Protein 3D3W (pdb70)

B-factor: mean 28.01, std 13.08, range [4.21, 92.57]

CATH classification: 3.40.50.720

Structure (mmCIF, N/CA/C/O backbone):
data_3D3W
#
_entry.id   3D3W
#
_cell.length_a   73.678
_cell.length_b   87.476
_cell.length_c   72.168
_cell.angle_alpha   90.00
_cell.angle_beta   90.00
_cell.angle_gamma   90.00
#
_symmetry.space_group_name_H-M   'P 21 21 2'
#
loop_
_entity.id
_entity.type
_entity.pdbx_description
1 polymer 'L-xylulose reductase'
2 polymer 'L-xylulose reductase'
3 non-polymer 'NADP NICOTINAMIDE-ADENINE-DINUCLEOTIDE PHOSPHATE'
4 non-polymer 'PHOSPHATE ION'
5 water water
#
loop_
_atom_site.group_PDB
_atom_site.id
_atom_site.type_symbol
_atom_site.label_atom_id
_atom_site.label_alt_id
_atom_site.label_comp_id
_atom_site.label_asym_id
_atom_site.label_entity_id
_atom_site.label_seq_id
_atom_site.pdbx_PDB_ins_code
_atom_site.Cartn_x
_atom_site.Cartn_y
_atom_site.Cartn_z
_atom_site.occupancy
_atom_site.B_iso_or_equiv
_atom_site.auth_seq_id
_atom_site.auth_comp_id
_atom_site.auth_asym_id
_atom_site.auth_atom_id
_atom_site.pdbx_PDB_model_num
ATOM 1 N N . MET A 1 1 ? -31.430 -1.710 -0.884 1.00 42.57 1 MET A N 1
ATOM 2 C CA . MET A 1 1 ? -30.630 -2.919 -0.531 1.00 43.04 1 MET A CA 1
ATOM 3 C C . MET A 1 1 ? -30.859 -3.277 0.944 1.00 43.01 1 MET A C 1
ATOM 4 O O . MET A 1 1 ? -30.388 -2.561 1.834 1.00 42.82 1 MET A O 1
ATOM 9 N N . GLU A 1 2 ? -31.590 -4.368 1.201 1.00 42.83 2 GLU A N 1
ATOM 10 C CA . GLU A 1 2 ? -31.805 -4.813 2.589 1.00 42.46 2 GLU A CA 1
ATOM 11 C C . GLU A 1 2 ? -30.527 -5.400 3.185 1.00 41.13 2 GLU A C 1
ATOM 12 O O . GLU A 1 2 ? -29.955 -6.338 2.644 1.00 41.00 2 GLU A O 1
ATOM 18 N N . LEU A 1 3 ? -30.092 -4.820 4.298 1.00 39.85 3 LEU A N 1
ATOM 19 C CA . LEU A 1 3 ? -28.864 -5.209 4.962 1.00 38.82 3 LEU A CA 1
ATOM 20 C C . LEU A 1 3 ? -29.036 -6.379 5.931 1.00 39.37 3 LEU A C 1
ATOM 21 O O . LEU A 1 3 ? -28.040 -6.951 6.391 1.00 38.97 3 LEU A O 1
ATOM 26 N N . PHE A 1 4 ? -30.294 -6.738 6.211 1.00 39.69 4 PHE A N 1
ATOM 27 C CA . PHE A 1 4 ? -30.666 -7.806 7.164 1.00 40.34 4 PHE A CA 1
ATOM 28 C C . PHE A 1 4 ? -30.061 -7.608 8.553 1.00 39.55 4 PHE A C 1
ATOM 29 O O . PHE A 1 4 ? -29.500 -8.528 9.159 1.00 39.67 4 PHE A O 1
ATOM 37 N N . LEU A 1 5 ? -30.192 -6.378 9.031 1.00 39.22 5 LEU A N 1
ATOM 38 C CA . LEU A 1 5 ? -29.765 -6.008 10.385 1.00 38.45 5 LEU A CA 1
ATOM 39 C C . LEU A 1 5 ? -30.927 -6.008 11.399 1.00 38.14 5 LEU A C 1
ATOM 40 O O . LEU A 1 5 ? -30.714 -6.064 12.611 1.00 37.68 5 LEU A O 1
ATOM 45 N N . ALA A 1 6 ? -32.158 -5.956 10.891 1.00 37.75 6 ALA A N 1
ATOM 46 C CA . ALA A 1 6 ? -33.323 -5.965 11.749 1.00 37.04 6 ALA A CA 1
ATOM 47 C C . ALA A 1 6 ? -33.298 -7.188 12.706 1.00 36.89 6 ALA A C 1
ATOM 48 O O . ALA A 1 6 ? -32.897 -8.305 12.304 1.00 36.25 6 ALA A O 1
ATOM 50 N N . GLY A 1 7 ? -33.641 -6.935 13.980 1.00 36.60 7 GLY A N 1
ATOM 51 C CA . GLY A 1 7 ? -33.688 -7.962 15.036 1.00 36.15 7 GLY A CA 1
ATOM 52 C C . GLY A 1 7 ? -32.365 -8.500 15.597 1.00 35.49 7 GLY A C 1
ATOM 53 O O . GLY A 1 7 ? -32.349 -9.194 16.620 1.00 36.07 7 GLY A O 1
ATOM 54 N N . ARG A 1 8 ? -31.256 -8.200 14.942 1.00 34.21 8 ARG A N 1
ATOM 55 C CA . ARG A 1 8 ? -29.949 -8.692 15.431 1.00 33.21 8 ARG A CA 1
ATOM 56 C C . ARG A 1 8 ? -29.414 -7.852 16.609 1.00 30.81 8 ARG A C 1
ATOM 57 O O . ARG A 1 8 ? -29.725 -6.671 16.700 1.00 31.21 8 ARG A O 1
ATOM 65 N N . ARG A 1 9 ? -28.632 -8.469 17.502 1.00 28.10 9 ARG A N 1
ATOM 66 C CA . ARG A 1 9 ? -28.181 -7.760 18.707 1.00 26.37 9 ARG A CA 1
ATOM 67 C C . ARG A 1 9 ? -26.802 -7.193 18.458 1.00 25.11 9 ARG A C 1
ATOM 68 O O . ARG A 1 9 ? -25.877 -7.944 18.183 1.00 22.62 9 ARG A O 1
ATOM 76 N N . VAL A 1 10 ? -26.705 -5.864 18.575 1.00 23.40 10 VAL A N 1
ATOM 77 C CA . VAL A 1 10 ? -25.497 -5.103 18.243 1.00 23.35 10 VAL A CA 1
ATOM 78 C C . VAL A 1 10 ? -24.913 -4.325 19.445 1.00 22.24 10 VAL A C 1
ATOM 79 O O . VAL A 1 10 ? -25.574 -3.513 20.068 1.00 23.68 10 VAL A O 1
ATOM 83 N N . LEU A 1 11 ? -23.656 -4.549 19.748 1.00 21.28 11 LEU A N 1
ATOM 84 C CA . LEU A 1 11 ? -23.025 -3.728 20.780 1.00 20.39 11 LEU A CA 1
ATOM 85 C C . LEU A 1 11 ? -22.175 -2.582 20.145 1.00 19.36 11 LEU A C 1
ATOM 86 O O . LEU A 1 11 ? -21.352 -2.796 19.274 1.00 18.50 11 LEU A O 1
ATOM 91 N N . VAL A 1 12 ? -22.368 -1.375 20.640 1.00 17.55 12 VAL A N 1
ATOM 92 C CA . VAL A 1 12 ? -21.658 -0.241 20.143 1.00 17.63 12 VAL A CA 1
ATOM 93 C C . VAL A 1 12 ? -20.908 0.394 21.300 1.00 17.78 12 VAL A C 1
ATOM 94 O O . VAL A 1 12 ? -21.516 0.736 22.315 1.00 18.04 12 VAL A O 1
ATOM 98 N N . THR A 1 13 ? -19.587 0.525 21.165 1.00 18.10 13 THR A N 1
ATOM 99 C CA . THR A 1 13 ? -18.788 1.228 22.218 1.00 18.46 13 THR A CA 1
ATOM 100 C C . THR A 1 13 ? -18.594 2.671 21.809 1.00 17.99 13 THR A C 1
ATOM 101 O O . THR A 1 13 ? -18.652 2.949 20.619 1.00 18.21 13 THR A O 1
ATOM 105 N N . GLY A 1 14 ? -18.291 3.551 22.773 1.00 17.85 14 GLY A N 1
ATOM 106 C CA . GLY A 1 14 ? -18.293 5.008 22.571 1.00 17.93 14 GLY A CA 1
ATOM 107 C C . GLY A 1 14 ? -19.603 5.506 21.988 1.00 18.58 14 GLY A C 1
ATOM 108 O O . GLY A 1 14 ? -19.623 6.326 21.056 1.00 19.78 14 GLY A O 1
ATOM 109 N N . ALA A 1 15 ? -20.705 4.973 22.510 1.00 18.88 15 ALA A N 1
ATOM 110 C CA . ALA A 1 15 ? -22.052 5.281 21.999 1.00 19.76 15 ALA A CA 1
ATOM 111 C C . ALA A 1 15 ? -22.572 6.699 22.423 1.00 20.86 15 ALA A C 1
ATOM 112 O O . ALA A 1 15 ? -23.618 7.117 21.933 1.00 19.82 15 ALA A O 1
ATOM 114 N N . GLY A 1 16 ? -21.879 7.367 23.357 1.00 19.39 16 GLY A N 1
ATOM 115 C CA . GLY A 1 16 ? -22.369 8.610 23.979 1.00 22.11 16 GLY A CA 1
ATOM 116 C C . GLY A 1 16 ? -22.423 9.800 23.031 1.00 23.12 16 GLY A C 1
ATOM 117 O O . G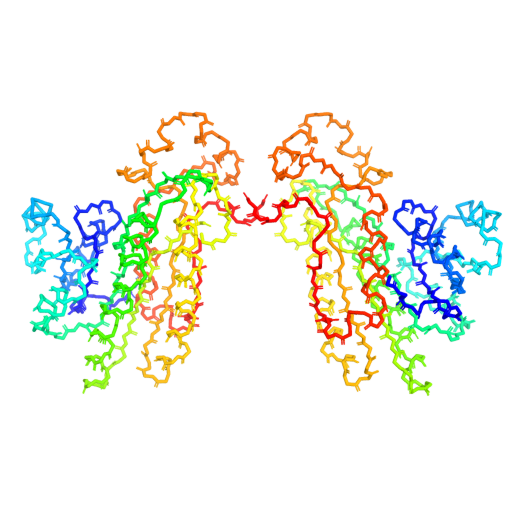LY A 1 16 ? -23.293 10.693 23.133 1.00 23.48 16 GLY A O 1
ATOM 118 N N . LYS A 1 17 ? -21.479 9.828 22.093 1.00 22.49 17 LYS A N 1
ATOM 119 C CA . LYS A 1 17 ? -21.260 11.029 21.266 1.00 22.64 17 LYS A CA 1
ATOM 120 C C . LYS A 1 17 ? -20.918 10.622 19.849 1.00 21.82 17 LYS A C 1
ATOM 121 O O . LYS A 1 17 ? -20.606 9.452 19.617 1.00 20.82 17 LYS A O 1
ATOM 127 N N . GLY A 1 18 ? -20.964 11.607 18.934 1.00 21.32 18 GLY A N 1
ATOM 128 C CA . GLY A 1 18 ? -20.388 11.518 17.564 1.00 20.71 18 GLY A CA 1
ATOM 129 C C . GLY A 1 18 ? -20.774 10.270 16.802 1.00 21.23 18 GLY A C 1
ATOM 130 O O . GLY A 1 18 ? -21.943 9.919 16.744 1.00 21.40 18 GLY A O 1
ATOM 131 N N . ILE A 1 19 ? -19.784 9.588 16.213 1.00 20.21 19 ILE A N 1
ATOM 132 C CA . ILE A 1 19 ? -20.020 8.412 15.373 1.00 20.88 19 ILE A CA 1
ATOM 133 C C . ILE A 1 19 ? -20.717 7.262 16.091 1.00 20.75 19 ILE A C 1
ATOM 134 O O . ILE A 1 19 ? -21.598 6.634 15.501 1.00 21.42 19 ILE A O 1
ATOM 139 N N . GLY A 1 20 ? -20.308 6.946 17.334 1.00 20.82 20 GLY A N 1
ATOM 140 C CA . GLY A 1 20 ? -20.930 5.864 18.077 1.00 19.86 20 GLY A CA 1
ATOM 141 C C . GLY A 1 20 ? -22.399 6.161 18.303 1.00 20.47 20 GLY A C 1
ATOM 142 O O . GLY A 1 20 ? -23.238 5.272 18.187 1.00 19.30 20 GLY A O 1
ATOM 143 N N . ARG A 1 21 ? -22.713 7.418 18.633 1.00 20.19 21 ARG A N 1
ATOM 144 C CA . ARG A 1 21 ? -24.101 7.821 18.857 1.00 22.19 21 ARG A CA 1
ATOM 145 C C . ARG A 1 21 ? -24.953 7.692 17.613 1.00 21.51 21 ARG A C 1
ATOM 146 O O . ARG A 1 21 ? -26.073 7.171 17.698 1.00 21.46 21 ARG A O 1
ATOM 154 N N . GLY A 1 22 ? -24.425 8.169 16.485 1.00 21.21 22 GLY A N 1
ATOM 155 C CA . GLY A 1 22 ? -25.091 8.068 15.187 1.00 21.23 22 GLY A CA 1
ATOM 156 C C . GLY A 1 22 ? -25.332 6.630 14.813 1.00 21.81 22 GLY A C 1
ATOM 157 O O . GLY A 1 22 ? -26.379 6.286 14.281 1.00 21.08 22 GLY A O 1
ATOM 158 N N . THR A 1 23 ? -24.355 5.772 15.111 1.00 21.06 23 THR A N 1
ATOM 159 C CA . THR A 1 23 ? -24.476 4.350 14.801 1.00 21.20 23 THR A CA 1
ATOM 160 C C . THR A 1 23 ? -25.642 3.718 15.596 1.00 21.74 23 THR A C 1
ATOM 161 O O . THR A 1 23 ? -26.446 2.898 15.054 1.00 20.50 23 THR A O 1
ATOM 165 N N . VAL A 1 24 ? -25.746 4.083 16.886 1.00 21.56 24 VAL A N 1
ATOM 166 C CA . VAL A 1 24 ? -26.835 3.554 17.737 1.00 21.51 24 VAL A CA 1
ATOM 167 C C . VAL A 1 24 ? -28.170 4.062 17.148 1.00 21.79 24 VAL A C 1
ATOM 168 O O . VAL A 1 24 ? -29.115 3.291 16.988 1.00 20.97 24 VAL A O 1
ATOM 172 N N . GLN A 1 25 ? -28.215 5.343 16.814 1.00 22.03 25 GLN A N 1
ATOM 173 C CA . GLN A 1 25 ? -29.439 5.922 16.230 1.00 23.45 25 GLN A CA 1
ATOM 174 C C . GLN A 1 25 ? -29.890 5.171 14.938 1.00 24.53 25 GLN A C 1
ATOM 175 O O . GLN A 1 25 ? -31.043 4.719 14.856 1.00 24.85 25 GLN A O 1
ATOM 181 N N . ALA A 1 26 ? -28.962 4.948 14.001 1.00 24.99 26 ALA A N 1
ATOM 182 C CA . ALA A 1 26 ? -29.253 4.220 12.747 1.00 25.35 26 ALA A CA 1
ATOM 183 C C . ALA A 1 26 ? -29.696 2.785 12.971 1.00 26.29 26 ALA A C 1
ATOM 184 O O . ALA A 1 26 ? -30.585 2.270 12.264 1.00 25.55 26 ALA A O 1
ATOM 186 N N . LEU A 1 27 ? -29.072 2.113 13.934 1.00 26.06 27 LEU A N 1
ATOM 187 C CA . LEU A 1 27 ? -29.359 0.708 14.194 1.00 27.33 27 LEU A CA 1
ATOM 188 C C . LEU A 1 27 ? -30.722 0.540 14.841 1.00 28.63 27 LEU A C 1
ATOM 189 O O . LEU A 1 27 ? -31.468 -0.385 14.490 1.00 28.11 27 LEU A O 1
ATOM 194 N N . HIS A 1 28 ? -31.020 1.437 15.784 1.00 28.96 28 HIS A N 1
ATOM 195 C CA . HIS A 1 28 ? -32.317 1.506 16.466 1.00 30.52 28 HIS A CA 1
ATOM 196 C C . HIS A 1 28 ? -33.438 1.805 15.480 1.00 31.12 28 HIS A C 1
ATOM 197 O O . HIS A 1 28 ? -34.509 1.226 15.586 1.00 30.56 28 HIS A O 1
ATOM 204 N N . ALA A 1 29 ? -33.170 2.701 14.534 1.00 31.37 29 ALA A N 1
ATOM 205 C CA . ALA A 1 29 ? -34.114 3.021 13.469 1.00 33.14 29 ALA A CA 1
ATOM 206 C C . ALA A 1 29 ? -34.416 1.821 12.555 1.00 34.49 29 ALA A C 1
ATOM 207 O O . ALA A 1 29 ? -35.566 1.632 12.162 1.00 35.33 29 ALA A O 1
ATOM 209 N N . THR A 1 30 ? -33.412 1.000 12.235 1.00 35.08 30 THR A N 1
ATOM 210 C CA . THR A 1 30 ? -33.622 -0.155 11.344 1.00 36.91 30 THR A CA 1
ATOM 211 C C . THR A 1 30 ? -34.159 -1.415 12.065 1.00 36.69 30 THR A C 1
ATOM 212 O O . THR A 1 30 ? -34.297 -2.476 11.444 1.00 37.50 30 THR A O 1
ATOM 216 N N . GLY A 1 31 ? -34.437 -1.297 13.363 1.00 36.24 31 GLY A N 1
ATOM 217 C CA . GLY A 1 31 ? -34.992 -2.390 14.161 1.00 34.92 31 GLY A CA 1
ATOM 218 C C . GLY A 1 31 ? -33.990 -3.334 14.810 1.00 34.56 31 GLY A C 1
ATOM 219 O O . GLY A 1 31 ? -34.367 -4.416 15.252 1.00 34.88 31 GLY A O 1
ATOM 220 N N . ALA A 1 32 ? -32.711 -2.966 14.853 1.00 33.30 32 ALA A N 1
ATOM 221 C CA . ALA A 1 32 ? -31.719 -3.754 15.627 1.00 32.70 32 ALA A CA 1
ATOM 222 C C . ALA A 1 32 ? -31.893 -3.540 17.131 1.00 31.11 32 ALA A C 1
ATOM 223 O O . ALA A 1 32 ? -32.344 -2.495 17.561 1.00 31.59 32 ALA A O 1
ATOM 225 N N . ARG A 1 33 ? -31.551 -4.549 17.921 1.00 30.35 33 ARG A N 1
ATOM 226 C CA . ARG A 1 33 ? -31.451 -4.421 19.378 1.00 30.29 33 ARG A CA 1
ATOM 227 C C . ARG A 1 33 ? -30.026 -3.959 19.714 1.00 29.25 33 ARG A C 1
ATOM 228 O O . ARG A 1 33 ? -29.064 -4.528 19.242 1.00 30.15 33 ARG A O 1
ATOM 236 N N . VAL A 1 34 ? -29.891 -2.898 20.489 1.00 27.20 34 VAL A N 1
ATOM 237 C CA . VAL A 1 34 ? -28.569 -2.279 20.676 1.00 26.11 34 VAL A CA 1
ATOM 238 C C . VAL A 1 34 ? -28.093 -2.291 22.155 1.00 25.61 34 VAL A C 1
ATOM 239 O O . VAL A 1 34 ? -28.839 -1.920 23.071 1.00 24.87 34 VAL A O 1
ATOM 243 N N . VAL A 1 35 ? -26.839 -2.710 22.371 1.00 24.12 35 VAL A N 1
ATOM 244 C CA . VAL A 1 35 ? -26.176 -2.485 23.640 1.00 22.27 35 VAL A CA 1
ATOM 245 C C . VAL A 1 35 ? -25.233 -1.270 23.419 1.00 21.65 35 VAL A C 1
ATOM 246 O O . VAL A 1 35 ? -24.311 -1.315 22.579 1.00 20.51 35 VAL A O 1
ATOM 250 N N . ALA A 1 36 ? -25.519 -0.194 24.138 1.00 20.04 36 ALA A N 1
ATOM 251 C CA . ALA A 1 36 ? -24.824 1.118 23.982 1.00 19.74 36 ALA A CA 1
ATOM 252 C C . ALA A 1 36 ? -23.890 1.269 25.166 1.00 19.24 36 ALA A C 1
ATOM 253 O O . ALA A 1 36 ? -24.319 1.399 26.327 1.00 20.10 36 ALA A O 1
ATOM 255 N N . VAL A 1 37 ? -22.594 1.238 24.878 1.00 18.79 37 VAL A N 1
ATOM 256 C CA . VAL A 1 37 ? -21.563 1.285 25.893 1.00 18.36 37 VAL A CA 1
ATOM 257 C C . VAL A 1 37 ? -20.797 2.602 25.764 1.00 19.17 37 VAL A C 1
ATOM 258 O O . VAL A 1 37 ? -20.384 2.955 24.640 1.00 18.71 37 VAL A O 1
ATOM 262 N N . SER A 1 38 ? -20.650 3.341 26.868 1.00 19.82 38 SER A N 1
ATOM 263 C CA . SER A 1 38 ? -19.941 4.646 26.855 1.00 19.66 38 SER A CA 1
ATOM 264 C C . SER A 1 38 ? -19.516 5.089 28.297 1.00 20.26 38 SER A C 1
ATOM 265 O O . SER A 1 38 ? -20.028 4.572 29.282 1.00 20.01 38 SER A O 1
ATOM 268 N N . ARG A 1 39 ? -18.627 6.075 28.379 1.00 19.42 39 ARG A N 1
ATOM 269 C CA . ARG A 1 39 ? -17.982 6.482 29.633 1.00 20.85 39 ARG A CA 1
ATOM 270 C C . ARG A 1 39 ? -18.868 7.377 30.536 1.00 20.97 39 ARG A C 1
ATOM 271 O O . ARG A 1 39 ? -18.732 7.358 31.765 1.00 20.93 39 ARG A O 1
ATOM 279 N N . THR A 1 40 ? -19.720 8.193 29.921 1.00 21.63 40 THR A N 1
ATOM 280 C CA . THR A 1 40 ? -20.436 9.253 30.653 1.00 22.15 40 THR A CA 1
ATOM 281 C C . THR A 1 40 ? -21.926 8.972 30.740 1.00 21.56 40 THR A C 1
ATOM 282 O O . THR A 1 40 ? -22.590 8.845 29.715 1.00 21.27 40 THR A O 1
ATOM 286 N N . GLN A 1 41 ? -22.446 8.853 31.971 1.00 23.12 41 GLN A N 1
ATOM 287 C CA . GLN A 1 41 ? -23.857 8.497 32.185 1.00 23.71 41 GLN A CA 1
ATOM 288 C C . GLN A 1 41 ? -24.878 9.405 31.480 1.00 23.82 41 GLN A C 1
ATOM 289 O O . GLN A 1 41 ? -25.876 8.919 30.928 1.00 23.37 41 GLN A O 1
ATOM 295 N N . ALA A 1 42 ? -24.625 10.706 31.503 1.00 24.14 42 ALA A N 1
ATOM 296 C CA . ALA A 1 42 ? -25.586 11.672 30.953 1.00 25.54 42 ALA A CA 1
ATOM 297 C C . ALA A 1 42 ? -25.827 11.451 29.456 1.00 25.81 42 ALA A C 1
ATOM 298 O O . ALA A 1 42 ? -26.949 11.637 28.967 1.00 25.36 42 ALA A O 1
ATOM 300 N N . ASP A 1 43 ? -24.767 11.024 28.742 1.00 26.19 43 ASP A N 1
ATOM 301 C CA . ASP A 1 43 ? -24.833 10.752 27.296 1.00 25.98 43 ASP A CA 1
ATOM 302 C C . ASP A 1 43 ? -25.722 9.539 27.020 1.00 25.41 43 ASP A C 1
ATOM 303 O O . ASP A 1 43 ? -26.508 9.537 26.049 1.00 24.06 43 ASP A O 1
ATOM 308 N N . LEU A 1 44 ? -25.567 8.504 27.847 1.00 24.53 44 LEU A N 1
ATOM 309 C CA . LEU A 1 44 ? -26.429 7.330 27.751 1.00 24.47 44 LEU A CA 1
ATOM 310 C C . LEU A 1 44 ? -27.902 7.589 28.167 1.00 26.07 44 LEU A C 1
ATOM 311 O O . LEU A 1 44 ? -28.833 7.082 27.519 1.00 26.24 44 LEU A O 1
ATOM 316 N N . ASP A 1 45 ? -28.106 8.377 29.222 1.00 26.70 45 ASP A N 1
ATOM 317 C CA . ASP A 1 45 ? -29.473 8.779 29.630 1.00 27.39 45 ASP A CA 1
ATOM 318 C C . ASP A 1 45 ? -30.272 9.406 28.493 1.00 27.53 45 ASP A C 1
ATOM 319 O O . ASP A 1 45 ? -31.411 8.984 28.219 1.00 28.10 45 ASP A O 1
ATOM 324 N N . SER A 1 46 ? -29.674 10.387 27.820 1.00 27.46 46 SER A N 1
ATOM 325 C CA . SER A 1 46 ? -30.336 11.090 26.723 1.00 27.84 46 SER A CA 1
ATOM 326 C C . SER A 1 46 ? -30.541 10.189 25.497 1.00 28.11 46 SER A C 1
ATOM 327 O O . SER A 1 46 ? -31.597 10.229 24.822 1.00 27.75 46 SER A O 1
ATOM 330 N N . LEU A 1 47 ? -29.565 9.342 25.236 1.00 20.00 47 LEU A N 1
ATOM 331 C CA . LEU A 1 47 ? -29.663 8.384 24.153 1.00 20.00 47 LEU A CA 1
ATOM 332 C C . LEU A 1 47 ? -30.832 7.413 24.329 1.00 20.00 47 LEU A C 1
ATOM 333 O O . LEU A 1 47 ? -31.583 7.170 23.399 1.00 28.71 47 LEU A O 1
ATOM 338 N N . VAL A 1 48 ? -30.999 6.897 25.526 1.00 30.35 48 VAL A N 1
ATOM 339 C CA . VAL A 1 48 ? -32.086 5.948 25.807 1.00 31.40 48 VAL A CA 1
ATOM 340 C C . VAL A 1 48 ? -33.474 6.616 25.655 1.00 31.82 48 VAL A C 1
ATOM 341 O O . VAL A 1 48 ? -34.407 5.966 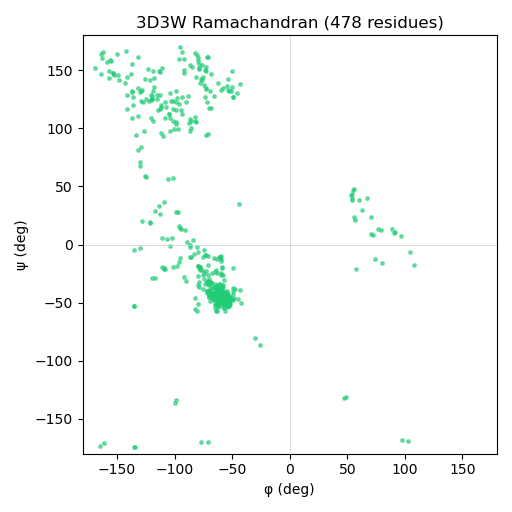25.226 1.00 31.29 48 VAL A O 1
ATOM 345 N N . ARG A 1 49 ? -33.576 7.904 26.002 1.00 32.60 49 ARG A N 1
ATOM 346 C CA . ARG A 1 49 ? -34.787 8.701 25.738 1.00 33.77 49 ARG A CA 1
ATOM 347 C C . ARG A 1 49 ? -35.070 8.821 24.233 1.00 33.72 49 ARG A C 1
ATOM 348 O O . ARG A 1 49 ? -36.193 8.604 23.782 1.00 34.20 49 ARG A O 1
ATOM 356 N N . GLU A 1 50 ? -34.039 9.155 23.462 1.00 33.60 50 GLU A N 1
ATOM 357 C CA . GLU A 1 50 ? -34.108 9.197 21.990 1.00 33.24 50 GLU A CA 1
ATOM 358 C C . GLU A 1 50 ? -34.377 7.844 21.350 1.00 32.35 50 GLU A C 1
ATOM 359 O O . GLU A 1 50 ? -35.063 7.766 20.348 1.00 32.11 50 GLU A O 1
ATOM 365 N N . CYS A 1 51 ? -33.824 6.786 21.929 1.00 30.99 51 CYS A N 1
ATOM 366 C CA . CYS A 1 51 ? -33.868 5.459 21.325 1.00 30.63 51 CYS A CA 1
ATOM 367 C C . CYS A 1 51 ? -34.355 4.420 22.328 1.00 30.68 51 CYS A C 1
ATOM 368 O O . CYS A 1 51 ? -33.560 3.583 22.812 1.00 29.99 51 CYS A O 1
ATOM 371 N N . PRO A 1 52 ? -35.649 4.480 22.671 1.00 30.53 52 PRO A N 1
ATOM 372 C CA . PRO A 1 52 ? -36.163 3.614 23.750 1.00 30.04 52 PRO A CA 1
ATOM 373 C C . PRO A 1 52 ? -35.926 2.136 23.434 1.00 29.03 52 PRO A C 1
ATOM 374 O O . PRO A 1 52 ? -36.165 1.691 22.296 1.00 29.13 52 PRO A O 1
ATOM 378 N N . GLY A 1 53 ? -35.444 1.400 24.421 1.00 28.14 53 GLY A N 1
ATOM 379 C CA . GLY A 1 53 ? -35.198 -0.025 24.267 1.00 27.90 53 GLY A CA 1
ATOM 380 C C . GLY A 1 53 ? -33.744 -0.441 24.189 1.00 28.10 53 GLY A C 1
ATOM 381 O O . GLY A 1 53 ? -33.423 -1.627 24.382 1.00 28.27 53 GLY A O 1
ATOM 382 N N . ILE A 1 54 ? -32.866 0.511 23.900 1.00 26.62 54 ILE A N 1
ATOM 383 C CA . ILE A 1 54 ? -31.399 0.226 23.884 1.00 26.90 54 ILE A CA 1
ATOM 384 C C . ILE A 1 54 ? -30.919 -0.064 25.334 1.00 27.22 54 ILE A C 1
ATOM 385 O O . ILE A 1 54 ? -31.492 0.454 26.318 1.00 26.86 54 ILE A O 1
ATOM 390 N N . GLU A 1 55 ? -29.934 -0.947 25.473 1.00 26.16 55 GLU A N 1
ATOM 391 C CA . GLU A 1 55 ? -29.422 -1.288 26.796 1.00 26.99 55 GLU A CA 1
ATOM 392 C C . GLU A 1 55 ? -28.138 -0.490 27.077 1.00 25.90 55 GLU A C 1
ATOM 393 O O . GLU A 1 55 ? -27.070 -0.825 26.530 1.00 23.53 55 GLU A O 1
ATOM 399 N N . PRO A 1 56 ? -28.242 0.536 27.941 1.00 24.79 56 PRO A N 1
ATOM 400 C CA . PRO A 1 56 ? -27.086 1.356 28.273 1.00 23.93 56 PRO A CA 1
ATOM 401 C C . PRO A 1 56 ? -26.118 0.617 29.207 1.00 23.08 56 PRO A C 1
ATOM 402 O O . PRO A 1 56 ? -26.538 -0.065 30.136 1.00 22.64 56 PRO A O 1
ATOM 406 N N . VAL A 1 57 ? -24.816 0.732 28.939 1.00 22.16 57 VAL A N 1
ATOM 407 C CA . VAL A 1 57 ? -23.804 0.230 29.874 1.00 21.75 57 VAL A CA 1
ATOM 408 C C . VAL A 1 57 ? -22.757 1.345 30.066 1.00 21.07 57 VAL A C 1
ATOM 409 O O . VAL A 1 57 ? -22.081 1.743 29.120 1.00 19.57 57 VAL A O 1
ATOM 416 N N . CYS A 1 58 ? -22.733 1.921 31.256 1.00 21.26 58 CYS A N 1
ATOM 417 C CA . CYS A 1 58 ? -21.790 3.009 31.564 1.00 20.92 58 CYS A CA 1
ATOM 418 C C . CYS A 1 58 ? -20.525 2.437 32.199 1.00 19.94 58 CYS A C 1
ATOM 419 O O . CYS A 1 58 ? -20.558 1.904 33.311 1.00 19.76 58 CYS A O 1
ATOM 422 N N . VAL A 1 59 ? -19.418 2.535 31.472 1.00 18.47 59 VAL A N 1
ATOM 423 C CA . VAL A 1 59 ? -18.166 1.965 31.927 1.00 18.65 59 VAL A CA 1
ATOM 424 C C . VAL A 1 59 ? -16.991 2.662 31.245 1.00 18.65 59 VAL A C 1
ATOM 425 O O . VAL A 1 59 ? -17.077 3.027 30.061 1.00 19.07 59 VAL A O 1
ATOM 429 N N . ASP A 1 60 ? -15.918 2.835 32.000 1.00 16.90 60 ASP A N 1
ATOM 430 C CA . ASP A 1 60 ? -14.656 3.227 31.410 1.00 18.27 60 ASP A CA 1
ATOM 431 C C . ASP A 1 60 ? -13.882 2.032 30.805 1.00 17.40 60 ASP A C 1
ATOM 432 O O . ASP A 1 60 ? -13.266 1.242 31.535 1.00 16.64 60 ASP A O 1
ATOM 437 N N . LEU A 1 61 ? -13.889 1.966 29.465 1.00 17.07 61 LEU A N 1
ATOM 438 C CA . LEU A 1 61 ? -13.312 0.850 28.715 1.00 16.85 61 LEU A CA 1
ATOM 439 C C . LEU A 1 61 ? -11.782 0.796 28.756 1.00 17.36 61 LEU A C 1
ATOM 440 O O . LEU A 1 61 ? -11.181 -0.176 28.299 1.00 18.14 61 LEU A O 1
ATOM 445 N N . GLY A 1 62 ? -11.159 1.842 29.269 1.00 16.03 62 GLY A N 1
ATOM 446 C CA . GLY A 1 62 ? -9.705 1.769 29.559 1.00 17.89 62 GLY A CA 1
ATOM 447 C C . GLY A 1 62 ? -9.380 0.907 30.781 1.00 17.74 62 GLY A C 1
ATOM 448 O O . GLY A 1 62 ? -8.187 0.655 31.055 1.00 19.42 62 GLY A O 1
ATOM 449 N N . ASP A 1 63 ? -10.408 0.490 31.532 1.00 17.55 63 ASP A N 1
ATOM 450 C CA . ASP A 1 63 ? -10.279 -0.299 32.772 1.00 16.78 63 ASP A CA 1
ATOM 451 C C . ASP A 1 63 ? -10.655 -1.752 32.453 1.00 17.47 63 ASP A C 1
ATOM 452 O O . ASP A 1 63 ? -11.849 -2.081 32.349 1.00 14.97 63 ASP A O 1
ATOM 457 N N . TRP A 1 64 ? -9.623 -2.585 32.222 1.00 16.85 64 TRP A N 1
ATOM 458 C CA . TRP A 1 64 ? -9.794 -4.029 31.855 1.00 18.33 64 TRP A CA 1
ATOM 459 C C . TRP A 1 64 ? -10.716 -4.747 32.857 1.00 17.71 64 TRP A C 1
ATOM 460 O O . TRP A 1 64 ? -11.711 -5.395 32.489 1.00 17.51 64 TRP A O 1
ATOM 471 N N . GLU A 1 65 ? -10.391 -4.578 34.140 1.00 18.38 65 GLU A N 1
ATOM 472 C CA . GLU A 1 65 ? -11.125 -5.267 35.194 1.00 19.32 65 GLU A CA 1
ATOM 473 C C . GLU A 1 65 ? -12.563 -4.798 35.229 1.00 18.69 65 GLU A C 1
ATOM 474 O O . GLU A 1 65 ? -13.456 -5.628 35.363 1.00 19.38 65 GLU A O 1
ATOM 480 N N . ALA A 1 66 ? -12.780 -3.484 35.105 1.00 17.33 66 ALA A N 1
ATOM 481 C CA . ALA A 1 66 ? -14.153 -2.940 35.167 1.00 18.04 66 ALA A CA 1
ATOM 482 C C . ALA A 1 66 ? -14.970 -3.299 33.923 1.00 18.10 66 ALA A C 1
ATOM 483 O O . ALA A 1 66 ? -16.180 -3.525 34.026 1.00 18.54 66 ALA A O 1
ATOM 485 N N . THR A 1 67 ? -14.293 -3.370 32.770 1.00 17.86 67 THR A N 1
ATOM 486 C CA . THR A 1 67 ? -14.895 -3.803 31.512 1.00 18.71 67 THR A CA 1
ATOM 487 C C . THR A 1 67 ? -15.436 -5.238 31.575 1.00 19.09 67 THR A C 1
ATOM 488 O O . THR A 1 67 ? -16.559 -5.482 31.143 1.00 18.62 67 THR A O 1
ATOM 492 N N . GLU A 1 68 ? -14.577 -6.167 32.011 1.00 20.95 68 GLU A N 1
ATOM 493 C CA . GLU A 1 68 ? -14.931 -7.560 32.213 1.00 23.02 68 GLU A CA 1
ATOM 494 C C . GLU A 1 68 ? -16.210 -7.722 33.088 1.00 22.38 68 GLU A C 1
ATOM 495 O O . GLU A 1 68 ? -17.148 -8.460 32.740 1.00 22.26 68 GLU A O 1
ATOM 501 N N . ARG A 1 69 ? -16.243 -6.986 34.195 1.00 22.44 69 ARG A N 1
ATOM 502 C CA . ARG A 1 69 ? -17.364 -6.985 35.139 1.00 23.24 69 ARG A CA 1
ATOM 503 C C . ARG A 1 69 ? -18.649 -6.401 34.535 1.00 23.25 69 ARG A C 1
ATOM 504 O O . ARG A 1 69 ? -19.721 -7.011 34.652 1.00 22.92 69 ARG A O 1
ATOM 512 N N . ALA A 1 70 ? -18.526 -5.267 33.845 1.00 23.16 70 ALA A N 1
ATOM 513 C CA . ALA A 1 70 ? -19.646 -4.617 33.184 1.00 24.74 70 ALA A CA 1
ATOM 514 C C . ALA A 1 70 ? -20.176 -5.366 31.944 1.00 25.89 70 ALA A C 1
ATOM 515 O O . ALA A 1 70 ? -21.370 -5.304 31.676 1.00 26.51 70 ALA A O 1
ATOM 517 N N . LEU A 1 71 ? -19.315 -6.059 31.192 1.00 27.45 71 LEU A N 1
ATOM 518 C CA . LEU A 1 71 ? -19.748 -6.697 29.922 1.00 29.86 71 LEU A CA 1
ATOM 519 C C . LEU A 1 71 ? -19.846 -8.200 30.080 1.00 32.68 71 LEU A C 1
ATOM 520 O O . LEU A 1 71 ? -20.126 -8.939 29.121 1.00 32.37 71 LEU A O 1
ATOM 525 N N . GLY A 1 72 ? -19.620 -8.595 31.336 1.00 35.65 72 GLY A N 1
ATOM 526 C CA . GLY A 1 72 ? -20.038 -9.868 31.942 1.00 38.22 72 GLY A CA 1
ATOM 527 C C . GLY A 1 72 ? -21.238 -10.593 31.390 1.00 39.73 72 GLY A C 1
ATOM 528 O O . GLY A 1 72 ? -21.078 -11.495 30.566 1.00 41.14 72 GLY A O 1
ATOM 529 N N . SER A 1 73 ? -22.431 -10.242 31.862 1.00 40.71 73 SER A N 1
ATOM 530 C CA . SER A 1 73 ? -23.658 -10.882 31.375 1.00 41.62 73 SER A CA 1
ATOM 531 C C . SER A 1 73 ? -24.384 -9.989 30.375 1.00 41.21 73 SER A C 1
ATOM 532 O O . SER A 1 73 ? -25.554 -9.614 30.562 1.00 40.65 73 SER A O 1
ATOM 535 N N . VAL A 1 74 ? -23.661 -9.623 29.317 1.00 40.72 74 VAL A N 1
ATOM 536 C CA . VAL A 1 74 ? -24.214 -8.755 28.301 1.00 40.03 74 VAL A CA 1
ATOM 537 C C . VAL A 1 74 ? -25.276 -9.521 27.506 1.00 39.37 74 VAL A C 1
ATOM 538 O O . VAL A 1 74 ? -26.294 -8.951 27.119 1.00 39.76 74 VAL A O 1
ATOM 542 N N . GLY A 1 75 ? -25.050 -10.816 27.319 1.00 38.63 75 GLY A N 1
ATOM 543 C CA . GLY A 1 75 ? -25.993 -11.666 26.588 1.00 37.41 75 GLY A CA 1
ATOM 544 C C . GLY A 1 75 ? -25.536 -11.961 25.174 1.00 36.14 75 GLY A C 1
ATOM 545 O O . GLY A 1 75 ? -24.375 -11.687 24.812 1.00 36.41 75 GLY A O 1
ATOM 546 N N . PRO A 1 76 ? -26.440 -12.538 24.355 1.00 35.04 76 PRO A N 1
ATOM 547 C CA . PRO A 1 76 ? -25.991 -12.827 23.007 1.00 33.25 76 PRO A CA 1
ATOM 548 C C . PRO A 1 76 ? -25.794 -11.510 22.277 1.00 31.50 76 PRO A C 1
ATOM 549 O O . PRO A 1 76 ? -26.639 -10.607 22.396 1.00 31.19 76 PRO A O 1
ATOM 553 N N . VAL A 1 77 ? -24.646 -11.389 21.616 1.00 28.10 77 VAL A N 1
ATOM 554 C CA . VAL A 1 77 ? -24.351 -10.246 20.770 1.00 25.69 77 VAL A CA 1
ATOM 555 C C . VAL A 1 77 ? -23.892 -10.799 19.430 1.00 24.85 77 VAL A C 1
ATOM 556 O O . VAL A 1 77 ? -22.982 -11.628 19.338 1.00 25.55 77 VAL A O 1
ATOM 560 N N . ASP A 1 78 ? -24.577 -10.384 18.391 1.00 23.96 78 ASP A N 1
ATOM 561 C CA . ASP A 1 78 ? -24.316 -10.875 17.050 1.00 24.61 78 ASP A CA 1
ATOM 562 C C . ASP A 1 78 ? -23.274 -10.028 16.281 1.00 23.62 78 ASP A C 1
ATOM 563 O O . ASP A 1 78 ? -22.527 -10.558 15.429 1.00 22.96 78 ASP A O 1
ATOM 568 N N . LEU A 1 79 ? -23.245 -8.728 16.590 1.00 21.65 79 LEU A N 1
ATOM 569 C CA . LEU A 1 79 ? -22.538 -7.721 15.766 1.00 20.62 79 LEU A CA 1
ATOM 570 C C . LEU A 1 79 ? -21.876 -6.709 16.719 1.00 19.69 79 LEU A C 1
ATOM 571 O O . LEU A 1 79 ? -22.459 -6.397 17.764 1.00 18.72 79 LEU A O 1
ATOM 576 N N . LEU A 1 80 ? -20.681 -6.209 16.367 1.00 18.52 80 LEU A N 1
ATOM 577 C CA . LEU A 1 80 ? -19.896 -5.370 17.280 1.00 17.16 80 LEU A CA 1
ATOM 578 C C . LEU A 1 80 ? -19.284 -4.176 16.530 1.00 16.97 80 LEU A C 1
ATOM 579 O O . LEU A 1 80 ? -18.713 -4.342 15.455 1.00 16.81 80 LEU A O 1
ATOM 584 N N . VAL A 1 81 ? -19.456 -2.990 17.093 1.00 15.39 81 VAL A N 1
ATOM 585 C CA . VAL A 1 81 ? -18.818 -1.797 16.576 1.00 16.71 81 VAL A CA 1
ATOM 586 C C . VAL A 1 81 ? -17.940 -1.229 17.685 1.00 16.24 81 VAL A C 1
ATOM 587 O O . VAL A 1 81 ? -18.452 -0.744 18.697 1.00 16.84 81 VAL A O 1
ATOM 591 N N . ASN A 1 82 ? -16.621 -1.347 17.511 1.00 16.40 82 ASN A N 1
ATOM 592 C CA . ASN A 1 82 ? -15.605 -0.777 18.408 1.00 15.99 82 ASN A CA 1
ATOM 593 C C . ASN A 1 82 ? -15.327 0.677 17.981 1.00 15.97 82 ASN A C 1
ATOM 594 O O . ASN A 1 82 ? -14.640 0.914 17.015 1.00 16.64 82 ASN A O 1
ATOM 599 N N . ASN A 1 83 ? -15.913 1.631 18.677 1.00 16.51 83 ASN A N 1
ATOM 600 C CA . ASN A 1 83 ? -15.798 3.042 18.273 1.00 17.30 83 ASN A CA 1
ATOM 601 C C . ASN A 1 83 ? -15.140 3.960 19.306 1.00 17.33 83 ASN A C 1
ATOM 602 O O . ASN A 1 83 ? -14.494 4.961 18.934 1.00 17.19 83 ASN A O 1
ATOM 607 N N . ALA A 1 84 ? -15.289 3.600 20.581 1.00 16.78 84 ALA A N 1
ATOM 608 C CA . ALA A 1 84 ? -14.565 4.329 21.659 1.00 18.46 84 ALA A CA 1
ATOM 609 C C . ALA A 1 84 ? -13.053 4.528 21.427 1.00 17.81 84 ALA A C 1
ATOM 610 O O . ALA A 1 84 ? -12.265 3.575 21.210 1.00 17.87 84 ALA A O 1
ATOM 612 N N . ALA A 1 85 ? -12.659 5.783 21.534 1.00 18.32 85 ALA A N 1
ATOM 613 C CA . ALA A 1 85 ? -11.271 6.152 21.416 1.00 18.26 85 ALA A CA 1
ATOM 614 C C . ALA A 1 85 ? -11.013 7.508 22.084 1.00 19.75 85 ALA A C 1
ATOM 615 O O . ALA A 1 85 ? -11.930 8.366 22.176 1.00 20.59 85 ALA A O 1
ATOM 617 N N . VAL A 1 86 ? -9.746 7.735 22.454 1.00 20.01 86 VAL A N 1
ATOM 618 C CA . VAL A 1 86 ? -9.320 9.082 22.907 1.00 20.02 86 VAL A CA 1
ATOM 619 C C . VAL A 1 86 ? -8.248 9.618 21.948 1.00 20.09 86 VAL A C 1
ATOM 620 O O . VAL A 1 86 ? -7.450 8.829 21.401 1.00 19.68 86 VAL A O 1
ATOM 624 N N . ALA A 1 87 ? -8.282 10.934 21.677 1.00 20.87 87 ALA A N 1
ATOM 625 C CA . ALA A 1 87 ? -7.219 11.630 20.917 1.00 21.63 87 ALA A CA 1
ATOM 626 C C . ALA A 1 87 ? -6.431 12.547 21.845 1.00 22.00 87 ALA A C 1
ATOM 627 O O . ALA A 1 87 ? -6.837 13.700 22.103 1.00 21.14 87 ALA A O 1
ATOM 629 N N . LEU A 1 88 ? -5.325 12.024 22.386 1.00 20.60 88 LEU A N 1
ATOM 630 C CA . LEU A 1 88 ? -4.504 12.791 23.315 1.00 21.26 88 LEU A CA 1
ATOM 631 C C . LEU A 1 88 ? -3.325 13.309 22.516 1.00 20.69 88 LEU A C 1
ATOM 632 O O . LEU A 1 88 ? -2.401 12.572 22.190 1.00 19.19 88 LEU A O 1
ATOM 637 N N . LEU A 1 89 ? -3.427 14.573 22.117 1.00 20.29 89 LEU A N 1
ATOM 638 C CA . LEU A 1 89 ? -2.475 15.129 21.160 1.00 20.84 89 LEU A CA 1
ATOM 639 C C . LEU A 1 89 ? -1.332 15.808 21.877 1.00 20.77 89 LEU A C 1
ATOM 640 O O . LEU A 1 89 ? -1.546 16.705 22.705 1.00 21.68 89 LEU A O 1
ATOM 645 N N . GLN A 1 90 ? -0.117 15.404 21.525 1.00 20.40 90 GLN A N 1
ATOM 646 C CA . GLN A 1 90 ? 1.104 15.985 22.081 1.00 20.35 90 GLN A CA 1
ATOM 647 C C . GLN A 1 90 ? 2.141 15.905 21.006 1.00 20.07 90 GLN A C 1
ATOM 648 O O . GLN A 1 90 ? 2.216 14.871 20.321 1.00 18.70 90 GLN A O 1
ATOM 654 N N . PRO A 1 91 ? 2.995 16.960 20.898 1.00 20.01 91 PRO A N 1
ATOM 655 C CA . PRO A 1 91 ? 4.175 16.911 20.037 1.00 20.09 91 PRO A CA 1
ATOM 656 C C . PRO A 1 91 ? 4.981 15.679 20.399 1.00 19.26 91 PRO A C 1
ATOM 657 O O . PRO A 1 91 ? 5.043 15.347 21.581 1.00 18.48 91 PRO A O 1
ATOM 661 N N . PHE A 1 92 ? 5.583 15.009 19.412 1.00 18.68 92 PHE A N 1
ATOM 662 C CA . PHE A 1 92 ? 6.429 13.829 19.708 1.00 19.91 92 PHE A CA 1
ATOM 663 C C . PHE A 1 92 ? 7.364 13.984 20.935 1.00 20.07 92 PHE A C 1
ATOM 664 O O . PHE A 1 92 ? 7.441 13.109 21.800 1.00 18.25 92 PHE A O 1
ATOM 672 N N . LEU A 1 93 ? 8.105 15.082 20.970 1.00 20.81 93 LEU A N 1
ATOM 673 C CA . LEU A 1 93 ? 9.098 15.290 22.003 1.00 21.16 93 LEU A CA 1
ATOM 674 C C . LEU A 1 93 ? 8.447 15.639 23.333 1.00 20.94 93 LEU A C 1
ATOM 675 O O . LEU A 1 93 ? 9.137 15.787 24.345 1.00 23.10 93 LEU A O 1
ATOM 680 N N . GLU A 1 94 ? 7.131 15.794 23.337 1.00 20.46 94 GLU A N 1
ATOM 681 C CA . GLU A 1 94 ? 6.360 15.998 24.595 1.00 20.70 94 GLU A CA 1
ATOM 682 C C . GLU A 1 94 ? 5.453 14.858 24.999 1.00 20.23 94 GLU A C 1
ATOM 683 O O . GLU A 1 94 ? 4.697 14.980 25.938 1.00 19.05 94 GLU A O 1
ATOM 689 N N . VAL A 1 95 ? 5.519 13.750 24.276 1.00 19.18 95 VAL A N 1
ATOM 690 C CA . VAL A 1 95 ? 4.651 12.622 24.608 1.00 18.44 95 VAL A CA 1
ATOM 691 C C . VAL A 1 95 ? 4.995 12.139 26.017 1.00 18.68 95 VAL A C 1
ATOM 692 O O . VAL A 1 95 ? 6.171 11.978 26.367 1.00 18.14 95 VAL A O 1
ATOM 696 N N . THR A 1 96 ? 3.972 11.813 26.788 1.00 18.07 96 THR A N 1
ATOM 697 C CA . THR A 1 96 ? 4.165 11.384 28.166 1.00 19.38 96 THR A CA 1
ATOM 698 C C . THR A 1 96 ? 3.758 9.934 28.284 1.00 19.12 96 THR A C 1
ATOM 699 O O . THR A 1 96 ? 2.903 9.474 27.501 1.00 17.71 96 THR A O 1
ATOM 703 N N . LYS A 1 97 ? 4.418 9.212 29.210 1.00 19.26 97 LYS A N 1
ATOM 704 C CA . LYS A 1 97 ? 4.027 7.862 29.594 1.00 18.43 97 LYS A CA 1
ATOM 705 C C . LYS A 1 97 ? 2.495 7.754 29.818 1.00 18.94 97 LYS A C 1
ATOM 706 O O . LYS A 1 97 ? 1.877 6.851 29.287 1.00 18.52 97 LYS A O 1
ATOM 712 N N . GLU A 1 98 ? 1.901 8.694 30.559 1.00 18.05 98 GLU A N 1
ATOM 713 C CA . GLU A 1 98 ? 0.471 8.649 30.889 1.00 19.06 98 GLU A CA 1
ATOM 714 C C . GLU A 1 98 ? -0.438 8.762 29.660 1.00 17.95 98 GLU A C 1
ATOM 715 O O . GLU A 1 98 ? -1.434 8.055 29.550 1.00 16.23 98 GLU A O 1
ATOM 721 N N . ALA A 1 99 ? -0.085 9.640 28.725 1.00 18.47 99 ALA A N 1
ATOM 722 C CA . ALA A 1 99 ? -0.899 9.797 27.534 1.00 17.75 99 ALA A CA 1
ATOM 723 C C . ALA A 1 99 ? -0.738 8.574 26.632 1.00 18.19 99 ALA A C 1
ATOM 724 O O . ALA A 1 99 ? -1.706 8.123 26.064 1.00 16.69 99 ALA A O 1
ATOM 726 N N . PHE A 1 100 ? 0.482 8.050 26.510 1.00 16.94 100 PHE A N 1
ATOM 727 C CA . PHE A 1 100 ? 0.642 6.794 25.762 1.00 17.23 100 PHE A CA 1
ATOM 728 C C . PHE A 1 100 ? -0.239 5.653 26.345 1.00 16.50 100 PHE A C 1
ATOM 729 O O . PHE A 1 100 ? -0.992 4.995 25.628 1.00 15.06 100 PHE A O 1
ATOM 737 N N . ASP A 1 101 ? -0.130 5.437 27.660 1.00 16.99 101 ASP A N 1
ATOM 738 C CA . ASP A 1 101 ? -0.798 4.320 28.329 1.00 17.65 101 ASP A CA 1
ATOM 739 C C . ASP A 1 101 ? -2.291 4.432 28.156 1.00 17.11 101 ASP A C 1
ATOM 740 O O . ASP A 1 101 ? -2.919 3.485 27.742 1.00 17.76 101 ASP A O 1
ATOM 745 N N . ARG A 1 102 ? -2.842 5.608 28.450 1.00 17.16 102 ARG A N 1
ATOM 746 C CA . ARG A 1 102 ? -4.287 5.852 28.354 1.00 16.85 102 ARG A CA 1
ATOM 747 C C . ARG A 1 102 ? -4.769 5.566 26.913 1.00 16.34 102 ARG A C 1
ATOM 748 O O . ARG A 1 102 ? -5.779 4.870 26.712 1.00 15.61 102 ARG A O 1
ATOM 756 N N . SER A 1 103 ? -4.057 6.100 25.936 1.00 15.32 103 SER A N 1
ATOM 757 C CA . SER A 1 103 ? -4.455 5.968 24.513 1.00 15.55 103 SER A CA 1
ATOM 758 C C . SER A 1 103 ? -4.516 4.490 24.103 1.00 15.26 103 SER A C 1
ATOM 759 O O . SER A 1 103 ? -5.480 4.063 23.439 1.00 14.60 103 SER A O 1
ATOM 762 N N . PHE A 1 104 ? -3.485 3.728 24.453 1.00 15.42 104 PHE A N 1
ATOM 763 C CA . PHE A 1 104 ? -3.468 2.295 24.062 1.00 15.80 104 PHE A CA 1
ATOM 764 C C . PHE A 1 104 ? -4.467 1.436 24.827 1.00 16.09 104 PHE A C 1
ATOM 765 O O . PHE A 1 104 ? -5.035 0.488 24.262 1.00 13.69 104 PHE A O 1
ATOM 773 N N . GLU A 1 105 ? -4.719 1.795 26.101 1.00 16.49 105 GLU A N 1
ATOM 774 C CA . GLU A 1 105 ? -5.748 1.106 26.916 1.00 17.29 105 GLU A CA 1
ATOM 775 C C . GLU A 1 105 ? -7.159 1.238 26.314 1.00 16.08 105 GLU A C 1
ATOM 776 O O . GLU A 1 105 ? -7.892 0.263 26.194 1.00 15.09 105 GLU A O 1
ATOM 782 N N . VAL A 1 106 ? -7.508 2.458 25.896 1.00 15.46 106 VAL A N 1
ATOM 783 C CA . VAL A 1 106 ? -8.818 2.732 25.303 1.00 15.97 106 VAL A CA 1
ATOM 784 C C . VAL A 1 106 ? -8.901 2.310 23.824 1.00 15.51 106 VAL A C 1
ATOM 785 O O . VAL A 1 106 ? -9.814 1.540 23.462 1.00 14.99 106 VAL A O 1
ATOM 789 N N . ASN A 1 107 ? -7.928 2.746 23.016 1.00 15.11 107 ASN A N 1
ATOM 790 C CA . ASN A 1 107 ? -8.049 2.691 21.532 1.00 16.28 107 ASN A CA 1
ATOM 791 C C . ASN A 1 107 ? -7.747 1.304 20.986 1.00 15.73 107 ASN A C 1
ATOM 792 O O . ASN A 1 107 ? -8.085 0.996 19.861 1.00 17.29 107 ASN A O 1
ATOM 797 N N . LEU A 1 108 ? -7.087 0.493 21.792 1.00 16.17 108 LEU A N 1
ATOM 798 C CA . LEU A 1 108 ? -6.611 -0.818 21.292 1.00 16.37 108 LEU A CA 1
ATOM 799 C C . LEU A 1 108 ? -6.852 -1.985 22.227 1.00 16.43 108 LEU A C 1
ATOM 800 O O . LEU A 1 108 ? -7.495 -2.954 21.814 1.00 14.29 108 LEU A O 1
ATOM 805 N N . ARG A 1 109 ? -6.413 -1.858 23.477 1.00 16.33 109 ARG A N 1
ATOM 806 C CA . ARG A 1 109 ? -6.663 -2.920 24.447 1.00 16.55 109 ARG A CA 1
ATOM 807 C C . ARG A 1 109 ? -8.170 -3.240 24.640 1.00 16.65 109 ARG A C 1
ATOM 808 O O . ARG A 1 109 ? -8.554 -4.397 24.725 1.00 15.53 109 ARG A O 1
ATOM 816 N N . ALA A 1 110 ? -8.979 -2.198 24.768 1.00 14.62 110 ALA A N 1
ATOM 817 C CA . ALA A 1 110 ? -10.421 -2.344 24.889 1.00 17.05 110 ALA A CA 1
ATOM 818 C C . ALA A 1 110 ? -11.013 -3.008 23.617 1.00 15.69 110 ALA A C 1
ATOM 819 O O . ALA A 1 110 ? -11.936 -3.790 23.745 1.00 15.75 110 ALA A O 1
ATOM 821 N N . VAL A 1 111 ? -10.484 -2.678 22.431 1.00 15.67 111 VAL A N 1
ATOM 822 C CA . VAL A 1 111 ? -10.892 -3.358 21.190 1.00 16.23 111 VAL A CA 1
ATOM 823 C C . VAL A 1 111 ? -10.622 -4.872 21.363 1.00 16.48 111 VAL A C 1
ATOM 824 O O . VAL A 1 111 ? -11.520 -5.715 21.122 1.00 17.90 111 VAL A O 1
ATOM 828 N N . ILE A 1 112 ? -9.426 -5.233 21.816 1.00 16.27 112 ILE A N 1
ATOM 829 C CA . ILE A 1 112 ? -9.181 -6.644 22.106 1.00 16.58 112 ILE A CA 1
ATOM 830 C C . ILE A 1 112 ? -10.217 -7.261 23.068 1.00 17.05 112 ILE A C 1
ATOM 831 O O . ILE A 1 112 ? -10.817 -8.273 22.779 1.00 15.71 112 ILE A O 1
ATOM 836 N N . GLN A 1 113 ? -10.429 -6.610 24.194 1.00 16.66 113 GLN A N 1
ATOM 837 C CA . GLN A 1 113 ? -11.229 -7.217 25.272 1.00 16.50 113 GLN A CA 1
ATOM 838 C C . GLN A 1 113 ? -12.715 -7.340 24.893 1.00 16.34 113 GLN A C 1
ATOM 839 O O . GLN A 1 113 ? -13.311 -8.407 25.040 1.00 15.07 113 GLN A O 1
ATOM 845 N N . VAL A 1 114 ? -13.291 -6.253 24.389 1.00 16.07 114 VAL A N 1
ATOM 846 C CA . VAL A 1 114 ? -14.680 -6.282 23.992 1.00 17.28 114 VAL A CA 1
ATOM 847 C C . VAL A 1 114 ? -14.911 -7.300 22.861 1.00 16.22 114 VAL A C 1
ATOM 848 O O . VAL A 1 114 ? -15.880 -8.079 22.889 1.00 15.92 114 VAL A O 1
ATOM 852 N N . SER A 1 115 ? -13.957 -7.366 21.936 1.00 16.85 115 SER A N 1
ATOM 853 C CA . SER A 1 115 ? -14.093 -8.249 20.729 1.00 15.96 115 SER A CA 1
ATOM 854 C C . SER A 1 115 ? -13.974 -9.708 21.187 1.00 16.93 115 SER A C 1
ATOM 855 O O . SER A 1 115 ? -14.752 -10.565 20.731 1.00 16.83 115 SER A O 1
ATOM 858 N N . GLN A 1 116 ? -13.045 -9.966 22.105 1.00 17.40 116 GLN A N 1
ATOM 859 C CA . GLN A 1 116 ? -12.961 -11.297 22.771 1.00 17.99 116 GLN A CA 1
ATOM 860 C C . GLN A 1 116 ? -14.299 -11.729 23.374 1.00 18.99 116 GLN A C 1
ATOM 861 O O . GLN A 1 116 ? -14.744 -12.853 23.139 1.00 17.87 116 GLN A O 1
ATOM 867 N N . ILE A 1 117 ? -14.909 -10.852 24.185 1.00 18.44 117 ILE A N 1
ATOM 868 C CA . ILE A 1 117 ? -16.204 -11.172 24.835 1.00 19.60 117 ILE A CA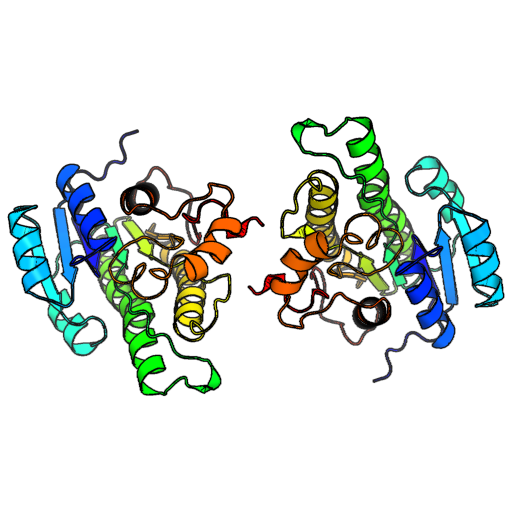 1
ATOM 869 C C . ILE A 1 117 ? -17.292 -11.529 23.785 1.00 20.25 117 ILE A C 1
ATOM 870 O O . ILE A 1 117 ? -17.927 -12.600 23.876 1.00 21.02 117 ILE A O 1
ATOM 875 N N . VAL A 1 118 ? -17.462 -10.665 22.796 1.00 18.94 118 VAL A N 1
ATOM 876 C CA . VAL A 1 118 ? -18.372 -10.895 21.665 1.00 19.27 118 VAL A CA 1
ATOM 877 C C . VAL A 1 118 ? -18.042 -12.178 20.846 1.00 19.25 118 VAL A C 1
ATOM 878 O O . VAL A 1 118 ? -18.959 -12.979 20.576 1.00 19.77 118 VAL A O 1
ATOM 882 N N . ALA A 1 119 ? -16.762 -12.357 20.465 1.00 18.37 119 ALA A N 1
ATOM 883 C CA . ALA A 1 119 ? -16.326 -13.496 19.640 1.00 19.34 119 ALA A CA 1
ATOM 884 C C . ALA A 1 119 ? -16.530 -14.813 20.342 1.00 20.05 119 ALA A C 1
ATOM 885 O O . ALA A 1 119 ? -16.989 -15.761 19.718 1.00 19.60 119 ALA A O 1
ATOM 887 N N . ARG A 1 120 ? -16.198 -14.838 21.642 1.00 18.96 120 ARG A N 1
ATOM 888 C CA . ARG A 1 120 ? -16.341 -16.062 22.451 1.00 21.01 120 ARG A CA 1
ATOM 889 C C . ARG A 1 120 ? -17.777 -16.528 22.457 1.00 20.58 120 ARG A C 1
ATOM 890 O O . ARG A 1 120 ? -18.049 -17.747 22.388 1.00 21.44 120 ARG A O 1
ATOM 898 N N . GLY A 1 121 ? -18.663 -15.540 22.540 1.00 21.02 121 GLY A N 1
ATOM 899 C CA . GLY A 1 121 ? -20.113 -15.723 22.561 1.00 20.55 121 GLY A CA 1
ATOM 900 C C . GLY A 1 121 ? -20.637 -16.294 21.270 1.00 21.92 121 GLY A C 1
ATOM 901 O O . GLY A 1 121 ? -21.419 -17.288 21.270 1.00 20.58 121 GLY A O 1
ATOM 902 N N . LEU A 1 122 ? -20.260 -15.641 20.160 1.00 20.40 122 LEU A N 1
ATOM 903 C CA . LEU A 1 122 ? -20.583 -16.139 18.818 1.00 21.51 122 LEU A CA 1
ATOM 904 C C . LEU A 1 122 ? -20.169 -17.589 18.593 1.00 21.52 122 LEU A C 1
ATOM 905 O O . LEU A 1 122 ? -20.994 -18.412 18.149 1.00 22.23 122 LEU A O 1
ATOM 910 N N . ILE A 1 123 ? -18.904 -17.889 18.883 1.00 22.16 123 ILE A N 1
ATOM 911 C CA . ILE A 1 123 ? -18.339 -19.248 18.760 1.00 21.89 123 ILE A CA 1
ATOM 912 C C . ILE A 1 123 ? -19.073 -20.268 19.665 1.00 22.33 123 ILE A C 1
ATOM 913 O O . ILE A 1 123 ? -19.382 -21.355 19.236 1.00 22.76 123 ILE A O 1
ATOM 918 N N . ALA A 1 124 ? -19.389 -19.883 20.895 1.00 22.72 124 ALA A N 1
ATOM 919 C CA . ALA A 1 124 ? -20.106 -20.788 21.823 1.00 23.89 124 ALA A CA 1
ATOM 920 C C . ALA A 1 124 ? -21.509 -21.120 21.265 1.00 24.44 124 ALA A C 1
ATOM 921 O O . ALA A 1 124 ? -22.011 -22.232 21.406 1.00 24.54 124 ALA A O 1
ATOM 923 N N . ARG A 1 125 ? -22.116 -20.147 20.615 1.00 24.99 125 ARG A N 1
ATOM 924 C CA . ARG A 1 125 ? -23.418 -20.305 19.989 1.00 25.76 125 ARG A CA 1
ATOM 925 C C . ARG A 1 125 ? -23.366 -20.940 18.588 1.00 25.60 125 ARG A C 1
ATOM 926 O O . ARG A 1 125 ? -24.431 -21.275 18.043 1.00 24.22 125 ARG A O 1
ATOM 934 N N . GLY A 1 126 ? -22.151 -21.116 18.038 1.00 25.14 126 GLY A N 1
ATOM 935 C CA . GLY A 1 126 ? -21.961 -21.624 16.666 1.00 25.74 126 GLY A CA 1
ATOM 936 C C . GLY A 1 126 ? -22.592 -20.755 15.571 1.00 25.62 126 GLY A C 1
ATOM 937 O O . GLY A 1 126 ? -23.194 -21.265 14.615 1.00 26.14 126 GLY A O 1
ATOM 938 N N . VAL A 1 127 ? -22.529 -19.443 15.725 1.00 24.30 127 VAL A N 1
ATOM 939 C CA . VAL A 1 127 ? -23.199 -18.553 14.768 1.00 24.20 127 VAL A CA 1
ATOM 940 C C . VAL A 1 127 ? -22.236 -17.519 14.195 1.00 23.26 127 VAL A C 1
ATOM 941 O O . VAL A 1 127 ? -21.366 -17.032 14.923 1.00 23.58 127 VAL A O 1
ATOM 945 N N . PRO A 1 128 ? -22.382 -17.200 12.892 1.00 23.62 128 PRO A N 1
ATOM 946 C CA . PRO A 1 128 ? -21.511 -16.206 12.255 1.00 23.05 128 PRO A CA 1
ATOM 947 C C . PRO A 1 128 ? -21.826 -14.803 12.763 1.00 22.05 128 PRO A C 1
ATOM 948 O O . PRO A 1 128 ? -22.882 -14.587 13.381 1.00 22.06 128 PRO A O 1
ATOM 952 N N . GLY A 1 129 ? -20.897 -13.873 12.582 1.00 20.45 129 GLY A N 1
ATOM 953 C CA . GLY A 1 129 ? -21.125 -12.511 13.038 1.00 20.32 129 GLY A CA 1
ATOM 954 C C . GLY A 1 129 ? -20.096 -11.602 12.381 1.00 19.76 129 GLY A C 1
ATOM 955 O O . GLY A 1 129 ? -19.365 -12.027 11.489 1.00 18.19 129 GLY A O 1
ATOM 956 N N . ALA A 1 130 ? -20.092 -10.347 12.801 1.00 18.81 130 ALA A N 1
ATOM 957 C CA . ALA A 1 130 ? -19.265 -9.326 12.184 1.00 18.08 130 ALA A CA 1
ATOM 958 C C . ALA A 1 130 ? -18.848 -8.255 13.224 1.00 18.39 130 ALA A C 1
ATOM 959 O O . ALA A 1 130 ? -19.618 -7.925 14.166 1.00 17.72 130 ALA A O 1
ATOM 961 N N . ILE A 1 131 ? -17.629 -7.742 13.029 1.00 16.50 131 ILE A N 1
ATOM 962 C CA . ILE A 1 131 ? -17.026 -6.716 13.901 1.00 16.38 131 ILE A CA 1
ATOM 963 C C . ILE A 1 131 ? -16.526 -5.601 13.001 1.00 17.32 131 ILE A C 1
ATOM 964 O O . ILE A 1 131 ? -15.889 -5.884 11.986 1.00 17.20 131 ILE A O 1
ATOM 969 N N . VAL A 1 132 ? -16.850 -4.355 13.364 1.00 17.21 132 VAL A N 1
ATOM 970 C CA . VAL A 1 132 ? -16.266 -3.208 12.704 1.00 17.72 132 VAL A CA 1
ATOM 971 C C . VAL A 1 132 ? -15.492 -2.374 13.722 1.00 16.87 132 VAL A C 1
ATOM 972 O O . VAL A 1 132 ? -16.057 -1.958 14.764 1.00 18.05 132 VAL A O 1
ATOM 976 N N . ASN A 1 133 ? -14.229 -2.086 13.386 1.00 15.89 133 ASN A N 1
ATOM 977 C CA . ASN A 1 133 ? -13.326 -1.244 14.189 1.00 16.53 133 ASN A CA 1
ATOM 978 C C . ASN A 1 133 ? -13.198 0.139 13.594 1.00 16.94 133 ASN A C 1
ATOM 979 O O . ASN A 1 133 ? -12.868 0.295 12.430 1.00 16.71 133 ASN A O 1
ATOM 984 N N . VAL A 1 134 ? -13.512 1.144 14.401 1.00 17.45 134 VAL A N 1
ATOM 985 C CA . VAL A 1 134 ? -13.449 2.538 13.854 1.00 18.04 134 VAL A CA 1
ATOM 986 C C . VAL A 1 134 ? -12.024 2.997 14.027 1.00 17.64 134 VAL A C 1
ATOM 987 O O . VAL A 1 134 ? -11.560 3.294 15.160 1.00 16.44 134 VAL A O 1
ATOM 991 N N . SER A 1 135 ? -11.325 3.047 12.899 1.00 16.15 135 SER A N 1
ATOM 992 C CA . SER A 1 135 ? -9.927 3.511 12.864 1.00 17.26 135 SER A CA 1
ATOM 993 C C . SER A 1 135 ? -9.963 4.990 12.415 1.00 18.74 135 SER A C 1
ATOM 994 O O . SER A 1 135 ? -10.813 5.749 12.908 1.00 18.99 135 SER A O 1
ATOM 997 N N . SER A 1 136 ? -9.090 5.355 11.472 1.00 19.67 136 SER A N 1
ATOM 998 C CA . SER A 1 136 ? -8.883 6.714 11.033 1.00 19.25 136 SER A CA 1
ATOM 999 C C . SER A 1 136 ? -8.033 6.807 9.773 1.00 18.86 136 SER A C 1
ATOM 1000 O O . SER A 1 136 ? -7.159 5.961 9.543 1.00 17.72 136 SER A O 1
ATOM 1003 N N . GLN A 1 137 ? -8.263 7.877 8.998 1.00 18.09 137 GLN A N 1
ATOM 1004 C CA . GLN A 1 137 ? -7.322 8.356 7.980 1.00 19.86 137 GLN A CA 1
ATOM 1005 C C . GLN A 1 137 ? -5.887 8.355 8.539 1.00 19.40 137 GLN A C 1
ATOM 1006 O O . GLN A 1 137 ? -4.960 7.892 7.872 1.00 18.43 137 GLN A O 1
ATOM 1019 N N . SER A 1 139 ? -4.446 6.443 10.505 1.00 19.43 139 SER A N 1
ATOM 1020 C CA . SER A 1 139 ? -3.879 5.096 10.679 1.00 19.59 139 SER A CA 1
ATOM 1021 C C . SER A 1 139 ? -2.797 4.800 9.628 1.00 19.12 139 SER A C 1
ATOM 1022 O O . SER A 1 139 ? -1.969 3.896 9.812 1.00 19.45 139 SER A O 1
ATOM 1025 N N . GLN A 1 140 ? -2.823 5.538 8.514 1.00 19.13 140 GLN A N 1
ATOM 1026 C CA . GLN A 1 140 ? -1.876 5.330 7.414 1.00 19.23 140 GLN A CA 1
ATOM 1027 C C . GLN A 1 140 ? -1.181 6.621 6.936 1.00 18.78 140 GLN A C 1
ATOM 1028 O O . GLN A 1 140 ? -0.320 6.541 6.085 1.00 18.04 140 GLN A O 1
ATOM 1034 N N . ARG A 1 141 ? -1.551 7.770 7.525 1.00 18.52 141 ARG A N 1
ATOM 1035 C CA . ARG A 1 141 ? -0.922 9.060 7.252 1.00 19.51 141 ARG A CA 1
ATOM 1036 C C . ARG A 1 141 ? -0.669 9.849 8.545 1.00 19.44 141 ARG A C 1
ATOM 1037 O O . ARG A 1 141 ? -1.572 10.046 9.352 1.00 18.75 141 ARG A O 1
ATOM 1045 N N . ALA A 1 142 ? 0.577 10.275 8.706 1.00 20.25 142 ALA A N 1
ATOM 1046 C CA . ALA A 1 142 ? 1.019 10.967 9.918 1.00 19.29 142 ALA A CA 1
ATOM 1047 C C . ALA A 1 142 ? 0.488 12.400 9.906 1.00 20.29 142 ALA A C 1
ATOM 1048 O O . ALA A 1 142 ? 0.420 13.061 8.847 1.00 19.09 142 ALA A O 1
ATOM 1050 N N . VAL A 1 143 ? 0.151 12.857 11.107 1.00 19.12 143 VAL A N 1
ATOM 1051 C CA . VAL A 1 143 ? -0.300 14.229 11.364 1.00 20.30 143 VAL A CA 1
ATOM 1052 C C . VAL A 1 143 ? 0.476 14.775 12.565 1.00 19.49 143 VAL A C 1
ATOM 1053 O O . VAL A 1 143 ? 0.635 14.088 13.579 1.00 18.94 143 VAL A O 1
ATOM 1057 N N . THR A 1 144 ? 0.961 16.017 12.453 1.00 18.82 144 THR A N 1
ATOM 1058 C CA . THR A 1 144 ? 1.657 16.644 13.555 1.00 19.83 144 THR A CA 1
ATOM 1059 C C . THR A 1 144 ? 0.881 16.547 14.877 1.00 18.84 144 THR A C 1
ATOM 1060 O O . THR A 1 144 ? -0.347 16.784 14.898 1.00 19.24 144 THR A O 1
ATOM 1064 N N . ASN A 1 145 ? 1.590 16.205 15.974 1.00 19.07 145 ASN A N 1
ATOM 1065 C CA . ASN A 1 145 ? 1.039 16.111 17.371 1.00 19.29 145 ASN A CA 1
ATOM 1066 C C . ASN A 1 145 ? 0.121 14.872 17.572 1.00 19.24 145 ASN A C 1
ATOM 1067 O O . ASN A 1 145 ? -0.497 14.699 18.635 1.00 19.08 145 ASN A O 1
ATOM 1072 N N . HIS A 1 146 ? 0.084 14.005 16.566 1.00 17.79 146 HIS A N 1
ATOM 1073 C CA . HIS A 1 146 ? -0.737 12.789 16.630 1.00 18.85 146 HIS A CA 1
ATOM 1074 C C . HIS A 1 146 ? 0.114 11.507 16.690 1.00 18.37 146 HIS A C 1
ATOM 1075 O O . HIS A 1 146 ? -0.379 10.473 16.283 1.00 20.29 146 HIS A O 1
ATOM 1082 N N . SER A 1 147 ? 1.355 11.564 17.199 1.00 17.82 147 SE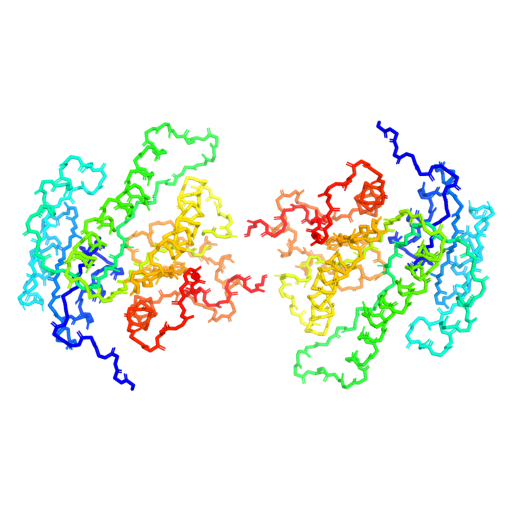R A N 1
ATOM 1083 C CA A SER A 1 147 ? 2.215 10.370 17.191 0.50 17.00 147 SER A CA 1
ATOM 1084 C CA B SER A 1 147 ? 2.264 10.391 17.290 0.50 16.74 147 SER A CA 1
ATOM 1085 C C . SER A 1 147 ? 1.526 9.199 17.903 1.00 16.84 147 SER A C 1
ATOM 1086 O O . SER A 1 147 ? 1.457 8.113 17.321 1.00 15.18 147 SER A O 1
ATOM 1091 N N . VAL A 1 148 ? 1.003 9.443 19.110 1.00 15.23 148 VAL A N 1
ATOM 1092 C CA . VAL A 1 148 ? 0.325 8.415 19.889 1.00 15.30 148 VAL A CA 1
ATOM 1093 C C . VAL A 1 148 ? -0.949 7.958 19.187 1.00 15.52 148 VAL A C 1
ATOM 1094 O O . VAL A 1 148 ? -1.116 6.761 18.952 1.00 14.06 148 VAL A O 1
ATOM 1098 N N . TYR A 1 149 ? -1.837 8.911 18.866 1.00 15.82 149 TYR A N 1
ATOM 1099 C CA . TYR A 1 149 ? -3.104 8.601 18.228 1.00 17.37 149 TYR A CA 1
ATOM 1100 C C . TYR A 1 149 ? -2.915 7.869 16.885 1.00 17.60 149 TYR A C 1
ATOM 1101 O O . TYR A 1 149 ? -3.545 6.814 16.665 1.00 17.91 149 TYR A O 1
ATOM 1110 N N . CYS A 1 150 ? -2.029 8.376 16.028 1.00 16.03 150 CYS A N 1
ATOM 1111 C CA . CYS A 1 150 ? -1.679 7.663 14.759 1.00 18.35 150 CYS A CA 1
ATOM 1112 C C . CYS A 1 150 ? -1.151 6.236 14.991 1.00 17.90 150 CYS A C 1
ATOM 1113 O O . CYS A 1 150 ? -1.523 5.344 14.261 1.00 16.95 150 CYS A O 1
ATOM 1116 N N . SER A 1 151 ? -0.275 6.065 15.979 1.00 18.20 151 SER A N 1
ATOM 1117 C CA . SER A 1 151 ? 0.238 4.727 16.338 1.00 17.55 151 SER A CA 1
ATOM 1118 C C . SER A 1 151 ? -0.883 3.799 16.832 1.00 16.96 151 SER A C 1
ATOM 1119 O O . SER A 1 151 ? -0.822 2.611 16.553 1.00 18.02 151 SER A O 1
ATOM 1122 N N . THR A 1 152 ? -1.883 4.309 17.570 1.00 16.36 152 THR A N 1
ATOM 1123 C CA . THR A 1 152 ? -2.995 3.427 18.026 1.00 15.95 152 THR A CA 1
ATOM 1124 C C . THR A 1 152 ? -3.789 2.941 16.833 1.00 16.81 152 THR A C 1
ATOM 1125 O O . THR A 1 152 ? -4.233 1.790 16.810 1.00 14.23 152 THR A O 1
ATOM 1129 N N . LYS A 1 153 ? -3.958 3.832 15.844 1.00 16.32 153 LYS A N 1
ATOM 1130 C CA . LYS A 1 153 ? -4.804 3.541 14.693 1.00 16.82 153 LYS A CA 1
ATOM 1131 C C . LYS A 1 153 ? -4.106 2.661 13.681 1.00 16.71 153 LYS A C 1
ATOM 1132 O O . LYS A 1 153 ? -4.750 1.753 13.098 1.00 15.69 153 LYS A O 1
ATOM 1138 N N . GLY A 1 154 ? -2.797 2.890 13.514 1.00 15.72 154 GLY A N 1
ATOM 1139 C CA . GLY A 1 154 ? -1.964 1.946 12.749 1.00 17.33 154 GLY A CA 1
ATOM 1140 C C . GLY A 1 154 ? -1.962 0.556 13.379 1.00 16.30 154 GLY A C 1
ATOM 1141 O O . GLY A 1 154 ? -2.071 -0.495 12.673 1.00 16.85 154 GLY A O 1
ATOM 1142 N N . ALA A 1 155 ? -1.778 0.515 14.684 1.00 15.80 155 ALA A N 1
ATOM 1143 C CA . ALA A 1 155 ? -1.940 -0.752 15.406 1.00 16.87 155 ALA A CA 1
ATOM 1144 C C . ALA A 1 155 ? -3.330 -1.381 15.178 1.00 17.23 155 ALA A C 1
ATOM 1145 O O . ALA A 1 155 ? -3.432 -2.588 14.912 1.00 17.77 155 ALA A O 1
ATOM 1147 N N . LEU A 1 156 ? -4.388 -0.559 15.235 1.00 16.39 156 LEU A N 1
ATOM 1148 C CA . LEU A 1 156 ? -5.763 -1.029 15.075 1.00 16.06 156 LEU A CA 1
ATOM 1149 C C . LEU A 1 156 ? -5.993 -1.633 13.692 1.00 16.45 156 LEU A C 1
ATOM 1150 O O . LEU A 1 156 ? -6.630 -2.703 13.556 1.00 15.83 156 LEU A O 1
ATOM 1155 N N . ASP A 1 157 ? -5.405 -1.006 12.672 1.00 15.70 157 ASP A N 1
ATOM 1156 C CA . ASP A 1 157 ? -5.513 -1.568 11.328 1.00 16.61 157 ASP A CA 1
ATOM 1157 C C . ASP A 1 157 ? -4.939 -3.015 11.285 1.00 16.20 157 ASP A C 1
ATOM 1158 O O . ASP A 1 157 ? -5.552 -3.910 10.688 1.00 14.82 157 ASP A O 1
ATOM 1163 N N . MET A 1 158 ? -3.776 -3.208 11.893 1.00 16.16 158 MET A N 1
ATOM 1164 C CA . MET A 1 158 ? -3.090 -4.504 11.893 1.00 16.79 158 MET A CA 1
ATOM 1165 C C . MET A 1 158 ? -3.834 -5.519 12.751 1.00 17.00 158 MET A C 1
ATOM 1166 O O . MET A 1 158 ? -3.989 -6.695 12.367 1.00 16.42 158 MET A O 1
ATOM 1171 N N . LEU A 1 159 ? -4.274 -5.067 13.929 1.00 16.90 159 LEU A N 1
ATOM 1172 C CA . LEU A 1 159 ? -5.130 -5.860 14.808 1.00 17.16 159 LEU A CA 1
ATOM 1173 C C . LEU A 1 159 ? -6.327 -6.429 14.062 1.00 17.41 159 LEU A C 1
ATOM 1174 O O . LEU A 1 159 ? -6.573 -7.650 14.135 1.00 14.63 159 LEU A O 1
ATOM 1179 N N . THR A 1 160 ? -6.991 -5.562 13.273 1.00 16.14 160 THR A N 1
ATOM 1180 C CA . THR A 1 160 ? -8.130 -5.903 12.429 1.00 16.95 160 THR A CA 1
ATOM 1181 C C . THR A 1 160 ? -7.791 -7.077 11.513 1.00 16.43 160 THR A C 1
ATOM 1182 O O . THR A 1 160 ? -8.598 -7.982 11.384 1.00 16.11 160 THR A O 1
ATOM 1186 N N . LYS A 1 161 ? -6.583 -7.039 10.943 1.00 16.89 161 LYS A N 1
ATOM 1187 C CA . LYS A 1 161 ? -6.060 -8.061 10.023 1.00 17.05 161 LYS A CA 1
ATOM 1188 C C . LYS A 1 161 ? -5.835 -9.412 10.727 1.00 16.92 161 LYS A C 1
ATOM 1189 O O . LYS A 1 161 ? -6.265 -10.443 10.198 1.00 18.06 161 LYS A O 1
ATOM 1195 N N . VAL A 1 162 ? -5.196 -9.398 11.904 1.00 16.45 162 VAL A N 1
ATOM 1196 C CA . VAL A 1 162 ? -4.955 -10.630 12.645 1.00 16.96 162 VAL A CA 1
ATOM 1197 C C . VAL A 1 162 ? -6.280 -11.235 13.103 1.00 17.21 162 VAL A C 1
ATOM 1198 O O . VAL A 1 162 ? -6.470 -12.436 12.965 1.00 16.39 162 VAL A O 1
ATOM 1202 N N . MET A 1 163 ? -7.181 -10.399 13.663 1.00 16.52 163 MET A N 1
ATOM 1203 C CA . MET A 1 163 ? -8.518 -10.825 14.045 1.00 17.23 163 MET A CA 1
ATOM 1204 C C . MET A 1 163 ? -9.235 -11.495 12.886 1.00 18.27 163 MET A C 1
ATOM 1205 O O . MET A 1 163 ? -9.818 -12.549 13.077 1.00 17.69 163 MET A O 1
ATOM 1210 N N . ALA A 1 164 ? -9.230 -10.836 11.732 1.00 16.75 164 ALA A N 1
ATOM 1211 C CA . ALA A 1 164 ? -9.788 -11.419 10.459 1.00 18.09 164 ALA A CA 1
ATOM 1212 C C . ALA A 1 164 ? -9.203 -12.823 10.111 1.00 18.78 164 ALA A C 1
ATOM 1213 O O . ALA A 1 164 ? -9.938 -13.764 9.735 1.00 19.89 164 ALA A O 1
ATOM 1215 N N . LEU A 1 165 ? -7.894 -12.929 10.196 1.00 19.20 165 LEU A N 1
ATOM 1216 C CA . LEU A 1 165 ? -7.216 -14.203 9.958 1.00 19.32 165 LEU A CA 1
ATOM 1217 C C . LEU A 1 165 ? -7.775 -15.298 10.898 1.00 19.66 165 LEU A C 1
ATOM 1218 O O . LEU A 1 165 ? -8.325 -16.310 10.428 1.00 18.58 165 LEU A O 1
ATOM 1223 N N . GLU A 1 166 ? -7.702 -15.042 12.196 1.00 18.91 166 GLU A N 1
ATOM 1224 C CA . GLU A 1 166 ? -8.037 -16.060 13.225 1.00 19.79 166 GLU A CA 1
ATOM 1225 C C . GLU A 1 166 ? -9.538 -16.317 13.372 1.00 19.88 166 GLU A C 1
ATOM 1226 O O . GLU A 1 166 ? -9.936 -17.437 13.659 1.00 20.86 166 GLU A O 1
ATOM 1232 N N . LEU A 1 167 ? -10.364 -15.320 13.098 1.00 19.24 167 LEU A N 1
ATOM 1233 C CA . LEU A 1 167 ? -11.808 -15.497 13.271 1.00 20.14 167 LEU A CA 1
ATOM 1234 C C . LEU A 1 167 ? -12.534 -15.891 11.984 1.00 20.26 167 LEU A C 1
ATOM 1235 O O . LEU A 1 167 ? -13.700 -16.312 12.033 1.00 20.79 167 LEU A O 1
ATOM 1240 N N . GLY A 1 168 ? -11.838 -15.799 10.850 1.00 20.76 168 GLY A N 1
ATOM 1241 C CA . GLY A 1 168 ? -12.442 -16.197 9.548 1.00 22.27 168 GLY A CA 1
ATOM 1242 C C . GLY A 1 168 ? -12.971 -17.645 9.550 1.00 22.93 168 GLY A C 1
ATOM 1243 O O . GLY A 1 168 ? -14.088 -17.900 9.048 1.00 23.31 168 GLY A O 1
ATOM 1244 N N . PRO A 1 169 ? -12.176 -18.601 10.099 1.00 23.00 169 PRO A N 1
ATOM 1245 C CA . PRO A 1 169 ? -12.675 -19.995 10.229 1.00 23.85 169 PRO A CA 1
ATOM 1246 C C . PRO A 1 169 ? -13.963 -20.124 11.041 1.00 24.31 169 PRO A C 1
ATOM 1247 O O . PRO A 1 169 ? -14.697 -21.116 10.817 1.00 24.56 169 PRO A O 1
ATOM 1251 N N . HIS A 1 170 ? -14.223 -19.182 11.963 1.00 23.53 170 HIS A N 1
ATOM 1252 C CA . HIS A 1 170 ? -15.452 -19.121 12.804 1.00 24.10 170 HIS A CA 1
ATOM 1253 C C . HIS A 1 170 ? -16.574 -18.285 12.167 1.00 23.00 170 HIS A C 1
ATOM 1254 O O . HIS A 1 170 ? -17.543 -17.883 12.844 1.00 24.14 170 HIS A O 1
ATOM 1261 N N . LYS A 1 171 ? -16.392 -17.983 10.896 1.00 22.64 171 LYS A N 1
ATOM 1262 C CA . LYS A 1 171 ? -17.316 -17.149 10.092 1.00 22.76 171 LYS A CA 1
ATOM 1263 C C . LYS A 1 171 ? -17.595 -15.780 10.740 1.00 21.25 171 LYS A C 1
ATOM 1264 O O . LYS A 1 171 ? -18.721 -15.270 10.720 1.00 19.23 171 LYS A O 1
ATOM 1270 N N . ILE A 1 172 ? -16.553 -15.199 11.337 1.00 20.11 172 ILE A N 1
ATOM 1271 C CA . ILE A 1 172 ? -16.665 -13.854 11.929 1.00 19.85 172 ILE A CA 1
ATOM 1272 C C . ILE A 1 172 ? -15.791 -12.903 11.085 1.00 19.34 172 ILE A C 1
ATOM 1273 O O . ILE A 1 172 ? -14.615 -13.118 11.000 1.00 20.62 172 ILE A O 1
ATOM 1278 N N . ARG A 1 173 ? -16.388 -11.907 10.428 1.00 19.13 173 ARG A N 1
ATOM 1279 C CA . ARG A 1 173 ? -15.623 -10.968 9.611 1.00 18.51 173 ARG A CA 1
ATOM 1280 C C . ARG A 1 173 ? -15.260 -9.824 10.483 1.00 18.13 173 ARG A C 1
ATOM 1281 O O . ARG A 1 173 ? -15.989 -9.553 11.440 1.00 17.32 173 ARG A O 1
ATOM 1289 N N . VAL A 1 174 ? -14.114 -9.189 10.195 1.00 16.84 174 VAL A N 1
ATOM 1290 C CA . VAL A 1 174 ? -13.587 -8.101 11.060 1.00 16.86 174 VAL A CA 1
ATOM 1291 C C . VAL A 1 174 ? -13.006 -7.060 10.090 1.00 16.39 174 VAL A C 1
ATOM 1292 O O . VAL A 1 174 ? -12.089 -7.392 9.295 1.00 16.26 174 VAL A O 1
ATOM 1296 N N . ASN A 1 175 ? -13.584 -5.863 10.100 1.00 16.29 175 ASN A N 1
ATOM 1297 C CA . ASN A 1 175 ? -13.163 -4.802 9.184 1.00 17.83 175 ASN A CA 1
ATOM 1298 C C . ASN A 1 175 ? -12.941 -3.490 9.930 1.00 17.75 175 ASN A C 1
ATOM 1299 O O . ASN A 1 175 ? -13.400 -3.320 11.059 1.00 18.29 175 ASN A O 1
ATOM 1304 N N . ALA A 1 176 ? -12.214 -2.570 9.311 1.00 17.04 176 ALA A N 1
ATOM 1305 C CA . ALA A 1 176 ? -12.035 -1.251 9.884 1.00 16.87 176 ALA A CA 1
ATOM 1306 C C . ALA A 1 176 ? -12.611 -0.229 8.917 1.00 17.09 176 ALA A C 1
ATOM 1307 O O . ALA A 1 176 ? -12.607 -0.424 7.672 1.00 17.47 176 ALA A O 1
ATOM 1309 N N . VAL A 1 177 ? -13.111 0.860 9.494 1.00 17.47 177 VAL A N 1
ATOM 1310 C CA A VAL A 1 177 ? -13.448 2.066 8.736 0.50 16.82 177 VAL A CA 1
ATOM 1311 C CA B VAL A 1 177 ? -13.458 2.066 8.744 0.50 17.63 177 VAL A CA 1
ATOM 1312 C C . VAL A 1 177 ? -12.474 3.175 9.114 1.00 17.81 177 VAL A C 1
ATOM 1313 O O . VAL A 1 177 ? -12.032 3.288 10.283 1.00 18.50 177 VAL A O 1
ATOM 1320 N N . ASN A 1 178 ? -12.109 3.991 8.125 1.00 17.75 178 ASN A N 1
ATOM 1321 C CA . ASN A 1 178 ? -11.070 4.960 8.348 1.00 18.57 178 ASN A CA 1
ATOM 1322 C C . ASN A 1 178 ? -11.500 6.357 7.910 1.00 19.94 178 ASN A C 1
ATOM 1323 O O . ASN A 1 178 ? -11.187 6.791 6.780 1.00 20.77 178 ASN A O 1
ATOM 1328 N N . PRO A 1 179 ? -12.223 7.068 8.800 1.00 21.11 179 PRO A N 1
ATOM 1329 C CA . PRO A 1 179 ? -12.712 8.397 8.425 1.00 21.12 179 PRO A CA 1
ATOM 1330 C C . PRO A 1 179 ? -11.686 9.517 8.498 1.00 21.12 179 PRO A C 1
ATOM 1331 O O . PRO A 1 179 ? -10.670 9.417 9.194 1.00 19.11 179 PRO A O 1
ATOM 1335 N N . THR A 1 180 ? -11.940 10.560 7.699 1.00 22.36 180 THR A N 1
ATOM 1336 C CA . THR A 1 180 ? -11.210 11.806 7.836 1.00 24.45 180 THR A CA 1
ATOM 1337 C C . THR A 1 180 ? -11.805 12.533 9.054 1.00 26.48 180 THR A C 1
ATOM 1338 O O . THR A 1 180 ? -12.627 11.964 9.806 1.00 26.20 180 THR A O 1
ATOM 1342 N N . VAL A 1 181 ? -11.418 13.792 9.238 1.00 28.75 181 VAL A N 1
ATOM 1343 C CA . VAL A 1 181 ? -12.073 14.632 10.232 1.00 31.54 181 VAL A CA 1
ATOM 1344 C C . VAL A 1 181 ? -13.593 14.560 10.083 1.00 32.88 181 VAL A C 1
ATOM 1345 O O . VAL A 1 181 ? -14.159 14.718 8.988 1.00 32.65 181 VAL A O 1
ATOM 1349 N N . VAL A 1 182 ? -14.234 14.250 11.201 1.00 34.83 182 VAL A N 1
ATOM 1350 C CA . VAL A 1 182 ? -15.672 14.317 11.300 1.00 37.93 182 VAL A CA 1
ATOM 1351 C C . VAL A 1 182 ? -15.889 15.421 12.331 1.00 40.59 182 VAL A C 1
ATOM 1352 O O . VAL A 1 182 ? -15.314 15.380 13.424 1.00 41.20 182 VAL A O 1
ATOM 1356 N N . MET A 1 183 ? -16.670 16.435 11.988 1.00 44.35 183 MET A N 1
ATOM 1357 C CA . MET A 1 183 ? -16.879 17.503 12.964 1.00 47.42 183 MET A CA 1
ATOM 1358 C C . MET A 1 183 ? -17.795 17.005 14.094 1.00 48.93 183 MET A C 1
ATOM 1359 O O . MET A 1 183 ? -19.026 16.933 13.977 1.00 49.17 183 MET A O 1
ATOM 1364 N N . THR A 1 184 ? -17.110 16.547 15.140 1.00 50.73 184 THR A N 1
ATOM 1365 C CA . THR A 1 184 ? -17.680 16.087 16.388 1.00 52.04 184 THR A CA 1
ATOM 1366 C C . THR A 1 184 ? -16.782 16.769 17.418 1.00 53.32 184 THR A C 1
ATOM 1367 O O . THR A 1 184 ? -15.926 17.578 17.025 1.00 53.26 184 THR A O 1
ATOM 1371 N N . SER A 1 185 ? -16.971 16.459 18.708 1.00 54.94 185 SER A N 1
ATOM 1372 C CA . SER A 1 185 ? -16.134 17.003 19.800 1.00 56.68 185 SER A CA 1
ATOM 1373 C C . SER A 1 185 ? -14.630 16.764 19.587 1.00 57.70 185 SER A C 1
ATOM 1374 O O . SER A 1 185 ? -13.809 17.665 19.805 1.00 57.55 185 SER A O 1
ATOM 1377 N N . MET A 1 186 ? -14.289 15.553 19.149 1.00 59.14 186 MET A N 1
ATOM 1378 C CA . MET A 1 186 ? -12.914 15.204 18.767 1.00 60.66 186 MET A CA 1
ATOM 1379 C C . MET A 1 186 ? -12.450 16.016 17.545 1.00 61.61 186 MET A C 1
ATOM 1380 O O . MET A 1 186 ? -11.443 16.734 17.608 1.00 61.46 186 MET A O 1
ATOM 1385 N N . GLY A 1 187 ? -13.200 15.904 16.449 1.00 62.85 187 GLY A N 1
ATOM 1386 C CA . GLY A 1 187 ? -12.861 16.578 15.191 1.00 64.66 187 GLY A CA 1
ATOM 1387 C C . GLY A 1 187 ? -12.719 18.086 15.297 1.00 65.76 187 GLY A C 1
ATOM 1388 O O . GLY A 1 187 ? -11.761 18.662 14.778 1.00 65.63 187 GLY A O 1
ATOM 1389 N N . GLN A 1 188 ? -13.664 18.726 15.984 1.00 67.05 188 GLN A N 1
ATOM 1390 C CA . GLN A 1 188 ? -13.645 20.181 16.112 1.00 68.43 188 GLN A CA 1
ATOM 1391 C C . GLN A 1 188 ? -13.052 20.674 17.438 1.00 69.19 188 GLN A C 1
ATOM 1392 O O . GLN A 1 188 ? -13.403 21.749 17.935 1.00 69.29 188 GLN A O 1
ATOM 1398 N N . ALA A 1 189 ? -12.152 19.874 18.004 1.00 70.16 189 ALA A N 1
ATOM 1399 C CA . ALA A 1 189 ? -11.276 20.340 19.070 1.00 70.95 189 ALA A CA 1
ATOM 1400 C C . ALA A 1 189 ? -10.114 21.102 18.422 1.00 71.48 189 ALA A C 1
ATOM 1401 O O . ALA A 1 189 ? -9.906 22.291 18.691 1.00 71.64 189 ALA A O 1
ATOM 1403 N N . THR A 1 190 ? -9.400 20.415 17.527 1.00 72.09 190 THR A N 1
ATOM 1404 C CA . THR A 1 190 ? -8.136 20.913 16.957 1.00 72.52 190 THR A CA 1
ATOM 1405 C C . THR A 1 190 ? -8.217 21.327 15.475 1.00 72.64 190 THR A C 1
ATOM 1406 O O . THR A 1 190 ? -7.372 22.093 14.986 1.00 72.69 190 THR A O 1
ATOM 1410 N N . TRP A 1 191 ? -9.231 20.815 14.774 1.00 72.82 191 TRP A N 1
ATOM 1411 C CA . TRP A 1 191 ? -9.484 21.175 13.375 1.00 72.86 191 TRP A CA 1
ATOM 1412 C C . TRP A 1 191 ? -10.518 22.301 13.298 1.00 73.04 191 TRP A C 1
ATOM 1413 O O . TRP A 1 191 ? -11.074 22.585 12.226 1.00 73.09 191 TRP A O 1
ATOM 1424 N N . SER A 1 192 ? -10.757 22.937 14.447 1.00 73.11 192 SER A N 1
ATOM 1425 C CA . SER A 1 192 ? -11.688 24.057 14.558 1.00 73.16 192 SER A CA 1
ATOM 1426 C C . SER A 1 192 ? -11.087 25.367 14.042 1.00 72.97 192 SER A C 1
ATOM 1427 O O . SER A 1 192 ? -11.829 26.292 13.691 1.00 72.99 192 SER A O 1
ATOM 1430 N N . ASP A 1 193 ? -9.755 25.447 14.008 1.00 72.62 193 ASP A N 1
ATOM 1431 C CA . ASP A 1 193 ? -9.056 26.551 13.345 1.00 72.33 193 ASP A CA 1
ATOM 1432 C C . ASP A 1 193 ? -9.229 26.424 11.818 1.00 71.90 193 ASP A C 1
ATOM 1433 O O . ASP A 1 193 ? -8.776 25.432 11.222 1.00 71.96 193 ASP A O 1
ATOM 1438 N N . PRO A 1 194 ? -9.891 27.427 11.186 1.00 71.26 194 PRO A N 1
ATOM 1439 C CA . PRO A 1 194 ? -10.255 27.418 9.760 1.00 70.55 194 PRO A CA 1
ATOM 1440 C C . PRO A 1 194 ? -9.085 27.325 8.765 1.00 69.69 194 PRO A C 1
ATOM 1441 O O . PRO A 1 194 ? -9.325 27.106 7.571 1.00 69.63 194 PRO A O 1
ATOM 1445 N N . HIS A 1 195 ? -7.849 27.488 9.242 1.00 68.54 195 HIS A N 1
ATOM 1446 C CA . HIS A 1 195 ? -6.669 27.321 8.382 1.00 67.37 195 HIS A CA 1
ATOM 1447 C C . HIS A 1 195 ? -5.819 26.077 8.715 1.00 66.05 195 HIS A C 1
ATOM 1448 O O . HIS A 1 195 ? -5.020 25.616 7.878 1.00 66.16 195 HIS A O 1
ATOM 1455 N N . LYS A 1 196 ? -5.982 25.537 9.924 1.00 63.96 196 LYS A N 1
ATOM 1456 C CA . LYS A 1 196 ? -5.408 24.224 10.245 1.00 61.86 196 LYS A CA 1
ATOM 1457 C C . LYS A 1 196 ? -6.182 23.150 9.479 1.00 60.08 196 LYS A C 1
ATOM 1458 O O . LYS A 1 196 ? -5.595 22.222 8.913 1.00 60.36 196 LYS A O 1
ATOM 1464 N N . ALA A 1 197 ? -7.505 23.309 9.457 1.00 57.62 197 ALA A N 1
ATOM 1465 C CA . ALA A 1 197 ? -8.393 22.501 8.653 1.00 55.01 197 ALA A CA 1
ATOM 1466 C C . ALA A 1 197 ? -8.250 22.821 7.163 1.00 53.38 197 ALA A C 1
ATOM 1467 O O . ALA A 1 197 ? -8.524 21.964 6.329 1.00 52.75 197 ALA A O 1
ATOM 1469 N N . LYS A 1 198 ? -7.817 24.044 6.835 1.00 51.21 198 LYS A N 1
ATOM 1470 C CA . LYS A 1 198 ? -7.681 24.484 5.435 1.00 49.49 198 LYS A CA 1
ATOM 1471 C C . LYS A 1 198 ? -6.666 23.670 4.645 1.00 47.70 198 LYS A C 1
ATOM 1472 O O . LYS A 1 198 ? -6.948 23.276 3.514 1.00 46.93 198 LYS A O 1
ATOM 1478 N N . THR A 1 199 ? -5.486 23.445 5.231 1.00 46.25 199 THR A N 1
ATOM 1479 C CA . THR A 1 199 ? -4.425 22.660 4.569 1.00 45.01 199 THR A CA 1
ATOM 1480 C C . THR A 1 199 ? -4.912 21.219 4.292 1.00 43.55 199 THR A C 1
ATOM 1481 O O . THR A 1 199 ? -4.749 20.712 3.173 1.00 43.20 199 THR A O 1
ATOM 1485 N N . MET A 1 200 ? -5.557 20.600 5.284 1.00 41.94 200 MET A N 1
ATOM 1486 C CA . MET A 1 200 ? -6.140 19.268 5.086 1.00 40.93 200 MET A CA 1
ATOM 1487 C C . MET A 1 200 ? -7.275 19.238 4.038 1.00 39.26 200 MET A C 1
ATOM 1488 O O . MET A 1 200 ? -7.334 18.329 3.215 1.00 38.42 200 MET A O 1
ATOM 1493 N N . LEU A 1 201 ? -8.170 20.228 4.084 1.00 37.44 201 LEU A N 1
ATOM 1494 C CA . LEU A 1 201 ? -9.287 20.330 3.142 1.00 36.27 201 LEU A CA 1
ATOM 1495 C C . LEU A 1 201 ? -8.798 20.366 1.687 1.00 34.90 201 LEU A C 1
ATOM 1496 O O . LEU A 1 201 ? -9.375 19.694 0.809 1.00 33.67 201 LEU A O 1
ATOM 1501 N N . ASN A 1 202 ? -7.726 21.136 1.452 1.00 33.35 202 ASN A N 1
ATOM 1502 C CA . ASN A 1 202 ? -7.094 21.240 0.148 1.00 33.38 202 ASN A CA 1
ATOM 1503 C C . ASN A 1 202 ? -6.583 19.893 -0.369 1.00 32.36 202 ASN A C 1
ATOM 1504 O O . ASN A 1 202 ? -6.476 19.711 -1.588 1.00 32.12 202 ASN A O 1
ATOM 1509 N N . ARG A 1 203 ? -6.277 18.969 0.560 1.00 30.86 203 ARG A N 1
ATOM 1510 C CA . ARG A 1 203 ? -5.836 17.585 0.221 1.00 30.22 203 ARG A CA 1
ATOM 1511 C C . ARG A 1 203 ? -6.930 16.539 0.007 1.00 28.99 203 ARG A C 1
ATOM 1512 O O . ARG A 1 203 ? -6.641 15.374 -0.312 1.00 29.16 203 ARG A O 1
ATOM 1520 N N . ILE A 1 204 ? -8.168 16.959 0.191 1.00 27.38 204 ILE A N 1
ATOM 1521 C CA . ILE A 1 204 ? -9.330 16.097 0.065 1.00 25.68 204 ILE A CA 1
ATOM 1522 C C . ILE A 1 204 ? -10.002 16.412 -1.270 1.00 25.54 204 ILE A C 1
ATOM 1523 O O . ILE A 1 204 ? -10.531 17.511 -1.433 1.00 24.90 204 ILE A O 1
ATOM 1528 N N . PRO A 1 205 ? -9.907 15.477 -2.255 1.00 25.15 205 PRO A N 1
ATOM 1529 C CA . PRO A 1 205 ? -10.554 15.626 -3.574 1.00 24.80 205 PRO A CA 1
ATOM 1530 C C . PRO A 1 205 ? -12.051 16.013 -3.525 1.00 24.87 205 PRO A C 1
ATOM 1531 O O . PRO A 1 205 ? -12.491 16.787 -4.369 1.00 24.18 205 PRO A O 1
ATOM 1535 N N . LEU A 1 206 ? -12.812 15.480 -2.570 1.00 24.29 206 LEU A N 1
ATOM 1536 C CA . LEU A 1 206 ? -14.227 15.826 -2.493 1.00 25.51 206 LEU A CA 1
ATOM 1537 C C . LEU A 1 206 ? -14.452 17.193 -1.788 1.00 26.33 206 LEU A C 1
ATOM 1538 O O . LEU A 1 206 ? -15.586 17.651 -1.697 1.00 26.07 206 LEU A O 1
ATOM 1543 N N . GLY A 1 207 ? -13.359 17.800 -1.326 1.00 26.98 207 GLY A N 1
ATOM 1544 C CA . GLY A 1 207 ? -13.339 19.161 -0.787 1.00 28.85 207 GLY A CA 1
ATOM 1545 C C . GLY A 1 207 ? -14.178 19.372 0.454 1.00 29.56 207 GLY A C 1
ATOM 1546 O O . GLY A 1 207 ? -14.659 20.472 0.692 1.00 29.27 207 GLY A O 1
ATOM 1547 N N . LYS A 1 208 ? -14.342 18.329 1.262 1.00 29.58 208 LYS A N 1
ATOM 1548 C CA . LYS A 1 208 ? -15.131 18.460 2.497 1.00 30.59 208 LYS A CA 1
ATOM 1549 C C . LYS A 1 208 ? -14.752 17.425 3.555 1.00 30.08 208 LYS A C 1
ATOM 1550 O O . LYS A 1 208 ? -14.166 16.396 3.231 1.00 29.30 208 LYS A O 1
ATOM 1556 N N . PHE A 1 209 ? -15.079 17.711 4.820 1.00 29.49 209 PHE A N 1
ATOM 1557 C CA . PHE A 1 209 ? -14.934 16.697 5.879 1.00 29.69 209 PHE A CA 1
ATOM 1558 C C . PHE A 1 209 ? -16.146 15.760 5.889 1.00 29.44 209 PHE A C 1
ATOM 1559 O O . PHE A 1 209 ? -17.182 16.031 5.244 1.00 29.04 209 PHE A O 1
ATOM 1567 N N . ALA A 1 210 ? -15.985 14.623 6.576 1.00 28.81 210 ALA A N 1
ATOM 1568 C CA . ALA A 1 210 ? -17.018 13.596 6.664 1.00 29.01 210 ALA A CA 1
ATOM 1569 C C . ALA A 1 210 ? -18.129 13.932 7.648 1.00 28.84 210 ALA A C 1
ATOM 1570 O O . ALA A 1 210 ? -17.869 14.433 8.725 1.00 29.90 210 ALA A O 1
ATOM 1572 N N . GLU A 1 211 ? -19.368 13.635 7.267 1.00 28.57 211 GLU A N 1
ATOM 1573 C CA . GLU A 1 211 ? -20.495 13.652 8.193 1.00 28.21 211 GLU A CA 1
ATOM 1574 C C . GLU A 1 211 ? -20.596 12.325 8.933 1.00 27.76 211 GLU A C 1
ATOM 1575 O O . GLU A 1 211 ? -20.198 11.268 8.401 1.00 26.43 211 GLU A O 1
ATOM 1581 N N . VAL A 1 212 ? -21.164 12.368 10.135 1.00 26.68 212 VAL A N 1
ATOM 1582 C CA . VAL A 1 212 ? -21.452 11.134 10.880 1.00 26.61 212 VAL A CA 1
ATOM 1583 C C . VAL A 1 212 ? -22.202 10.115 9.988 1.00 26.45 212 VAL A C 1
ATOM 1584 O O . VAL A 1 212 ? -21.874 8.910 9.984 1.00 24.97 212 VAL A O 1
ATOM 1588 N N . GLU A 1 213 ? -23.178 10.588 9.199 1.00 25.14 213 GLU A N 1
ATOM 1589 C CA . GLU A 1 213 ? -23.927 9.662 8.351 1.00 26.12 213 GLU A CA 1
ATOM 1590 C C . GLU A 1 213 ? -23.045 8.850 7.369 1.00 24.71 213 GLU A C 1
ATOM 1591 O O . GLU A 1 213 ? -23.332 7.670 7.135 1.00 24.71 213 GLU A O 1
ATOM 1597 N N . HIS A 1 214 ? -22.000 9.485 6.813 1.00 23.24 214 HIS A N 1
ATOM 1598 C CA . HIS A 1 214 ? -21.040 8.790 5.907 1.00 23.95 214 HIS A CA 1
ATOM 1599 C C . HIS A 1 214 ? -20.406 7.618 6.629 1.00 23.41 214 HIS A C 1
ATOM 1600 O O . HIS A 1 214 ? -20.321 6.510 6.074 1.00 22.70 214 HIS A O 1
ATOM 1607 N N . VAL A 1 215 ? -19.953 7.857 7.862 1.00 22.83 215 VAL A N 1
ATOM 1608 C CA . VAL A 1 215 ? -19.252 6.804 8.595 1.00 21.68 215 VAL A CA 1
ATOM 1609 C C . VAL A 1 215 ? -20.234 5.657 8.913 1.00 20.80 215 VAL A C 1
ATOM 1610 O O . VAL A 1 215 ? -19.926 4.489 8.716 1.00 19.43 215 VAL A O 1
ATOM 1614 N N . VAL A 1 216 ? -21.421 6.019 9.396 1.00 19.29 216 VAL A N 1
ATOM 1615 C CA . VAL A 1 216 ? -22.429 5.060 9.837 1.00 18.89 216 VAL A CA 1
ATOM 1616 C C . VAL A 1 216 ? -22.839 4.168 8.667 1.00 18.74 216 VAL A C 1
ATOM 1617 O O . VAL A 1 216 ? -22.944 2.934 8.802 1.00 17.66 216 VAL A O 1
ATOM 1621 N N . ASN A 1 217 ? -23.043 4.784 7.500 1.00 18.49 217 ASN A N 1
ATOM 1622 C CA . ASN A 1 217 ? -23.390 3.975 6.304 1.00 19.92 217 ASN A CA 1
ATOM 1623 C C . ASN A 1 217 ? -22.303 2.899 6.037 1.00 19.52 217 ASN A C 1
ATOM 1624 O O . ASN A 1 217 ? -22.633 1.726 5.753 1.00 21.20 217 ASN A O 1
ATOM 1629 N N . ALA A 1 218 ? -21.027 3.310 6.110 1.00 18.24 218 ALA A N 1
ATOM 1630 C CA . ALA A 1 218 ? -19.913 2.368 5.870 1.00 18.66 218 ALA A CA 1
ATOM 1631 C C . ALA A 1 218 ? -19.908 1.229 6.938 1.00 19.39 218 ALA A C 1
ATOM 1632 O O . ALA A 1 218 ? -19.771 0.013 6.597 1.00 18.87 218 ALA A O 1
ATOM 1634 N N . ILE A 1 219 ? -20.080 1.611 8.214 1.00 18.45 219 ILE A N 1
ATOM 1635 C CA . ILE A 1 219 ? -20.158 0.622 9.288 1.00 19.03 219 ILE A CA 1
ATOM 1636 C C . ILE A 1 219 ? -21.287 -0.421 9.031 1.00 19.48 219 ILE A C 1
ATOM 1637 O O . ILE A 1 219 ? -21.068 -1.631 9.140 1.00 18.54 219 ILE A O 1
ATOM 1642 N N . LEU A 1 220 ? -22.499 0.062 8.749 1.00 19.29 220 LEU A N 1
ATOM 1643 C CA . LEU A 1 220 ? -23.654 -0.794 8.448 1.00 21.50 220 LEU A CA 1
ATOM 1644 C C . LEU A 1 220 ? -23.429 -1.780 7.272 1.00 21.27 220 LEU A C 1
ATOM 1645 O O . LEU A 1 220 ? -23.765 -2.967 7.350 1.00 20.77 220 LEU A O 1
ATOM 1650 N N . PHE A 1 221 ? -22.862 -1.280 6.201 1.00 21.88 221 PHE A N 1
ATOM 1651 C CA . PHE A 1 221 ? -22.495 -2.121 5.062 1.00 22.19 221 PHE A CA 1
ATOM 1652 C C . PHE A 1 221 ? -21.499 -3.223 5.459 1.00 21.78 221 PHE A C 1
ATOM 1653 O O . PHE A 1 221 ? -21.676 -4.387 5.090 1.00 21.05 221 PHE A O 1
ATOM 1661 N N . LEU A 1 222 ? -20.475 -2.855 6.236 1.00 21.12 222 LEU A N 1
ATOM 1662 C CA . LEU A 1 222 ? -19.481 -3.827 6.728 1.00 21.46 222 LEU A CA 1
ATOM 1663 C C . LEU A 1 222 ? -20.041 -4.804 7.786 1.00 21.64 222 LEU A C 1
ATOM 1664 O O . LEU A 1 222 ? -19.560 -5.948 7.898 1.00 22.12 222 LEU A O 1
ATOM 1669 N N . LEU A 1 223 ? -21.026 -4.364 8.561 1.00 21.17 223 LEU A N 1
ATOM 1670 C CA . LEU A 1 223 ? -21.706 -5.293 9.483 1.00 21.61 223 LEU A CA 1
ATOM 1671 C C . LEU A 1 223 ? -22.584 -6.312 8.745 1.00 22.36 223 LEU A C 1
ATOM 1672 O O . LEU A 1 223 ? -22.733 -7.453 9.205 1.00 21.72 223 LEU A O 1
ATOM 1677 N N . SER A 1 224 ? -23.138 -5.912 7.602 1.00 23.06 224 SER A N 1
ATOM 1678 C CA . SER A 1 224 ? -24.130 -6.729 6.886 1.00 24.88 224 SER A CA 1
ATOM 1679 C C . SER A 1 224 ? -23.505 -7.835 6.071 1.00 25.35 224 SER A C 1
ATOM 1680 O O . SER A 1 224 ? -22.335 -7.731 5.659 1.00 24.96 224 SER A O 1
ATOM 1683 N N . ASP A 1 225 ? -24.310 -8.866 5.784 1.00 26.70 225 ASP A N 1
ATOM 1684 C CA . ASP A 1 225 ? -23.955 -9.922 4.833 1.00 28.03 225 ASP A CA 1
ATOM 1685 C C . ASP A 1 225 ? -23.687 -9.416 3.395 1.00 27.56 225 ASP A C 1
ATOM 1686 O O . ASP A 1 225 ? -23.110 -10.142 2.576 1.00 26.85 225 ASP A O 1
ATOM 1691 N N . ARG A 1 226 ? -24.057 -8.162 3.115 1.00 26.23 226 ARG A N 1
ATOM 1692 C CA . ARG A 1 226 ? -23.724 -7.524 1.810 1.00 25.94 226 ARG A CA 1
ATOM 1693 C C . ARG A 1 226 ? -22.226 -7.438 1.532 1.00 25.16 226 ARG A C 1
ATOM 1694 O O . ARG A 1 226 ? -21.796 -7.390 0.359 1.00 25.15 226 ARG A O 1
ATOM 1702 N N . SER A 1 227 ? -21.429 -7.435 2.606 1.00 23.76 227 SER A N 1
ATOM 1703 C CA . SER A 1 227 ? -19.962 -7.361 2.517 1.00 22.76 227 SER A CA 1
ATOM 1704 C C . SER A 1 227 ? -19.360 -8.705 2.924 1.00 23.11 227 SER A C 1
ATOM 1705 O O . SER A 1 227 ? -18.264 -8.782 3.484 1.00 20.85 227 SER A O 1
ATOM 1708 N N . GLY A 1 228 ? -20.077 -9.778 2.540 1.00 24.23 228 GLY A N 1
ATOM 1709 C CA . GLY A 1 228 ? -19.721 -11.141 2.909 1.00 23.57 228 GLY A CA 1
ATOM 1710 C C . GLY A 1 228 ? -18.385 -11.736 2.500 1.00 22.90 228 GLY A C 1
ATOM 1711 O O . GLY A 1 228 ? -18.028 -12.807 3.019 1.00 22.55 228 GLY A O 1
ATOM 1712 N N . MET A 1 229 ? -17.616 -11.064 1.615 1.00 22.13 229 MET A N 1
ATOM 1713 C CA . MET A 1 229 ? -16.272 -11.522 1.271 1.00 21.80 229 MET A CA 1
ATOM 1714 C C . MET A 1 229 ? -15.203 -10.475 1.578 1.00 21.66 229 MET A C 1
ATOM 1715 O O . MET A 1 229 ? -14.074 -10.502 1.069 1.00 22.80 229 MET A O 1
ATOM 1720 N N . THR A 1 230 ? -15.594 -9.546 2.432 1.00 20.41 230 THR A N 1
ATOM 1721 C CA . THR A 1 230 ? -14.710 -8.485 2.832 1.00 19.23 230 THR A CA 1
ATOM 1722 C C . THR A 1 230 ? -14.392 -8.719 4.295 1.00 18.82 230 THR A C 1
ATOM 1723 O O . THR A 1 230 ? -15.294 -8.729 5.165 1.00 18.56 230 THR A O 1
ATOM 1727 N N . THR A 1 231 ? -13.096 -8.932 4.543 1.00 19.45 231 THR A N 1
ATOM 1728 C CA . THR A 1 231 ? -12.591 -9.072 5.895 1.00 19.04 231 THR A CA 1
ATOM 1729 C C . THR A 1 231 ? -11.120 -8.645 5.928 1.00 19.87 231 THR A C 1
ATOM 1730 O O . THR A 1 231 ? -10.383 -8.822 4.908 1.00 21.37 231 THR A O 1
ATOM 1734 N N . GLY A 1 232 ? -10.681 -8.074 7.051 1.00 18.40 232 GLY A N 1
ATOM 1735 C CA . GLY A 1 232 ? -9.287 -7.625 7.206 1.00 19.32 232 GLY A CA 1
ATOM 1736 C C . GLY A 1 232 ? -9.017 -6.302 6.474 1.00 18.67 232 GLY A C 1
ATOM 1737 O O . GLY A 1 232 ? -7.895 -5.944 6.295 1.00 18.97 232 GLY A O 1
ATOM 1738 N N . SER A 1 233 ? -10.070 -5.606 6.045 1.00 19.84 233 SER A N 1
ATOM 1739 C CA . SER A 1 233 ? -9.942 -4.385 5.228 1.00 19.85 233 SER A CA 1
ATOM 1740 C C . SER A 1 233 ? -9.946 -3.123 6.046 1.00 20.73 233 SER A C 1
ATOM 1741 O O . SER A 1 233 ? -10.318 -3.124 7.251 1.00 19.13 233 SER A O 1
ATOM 1744 N N . THR A 1 234 ? -9.525 -2.044 5.371 1.00 19.73 234 THR A N 1
ATOM 1745 C CA . THR A 1 234 ? -9.560 -0.689 5.943 1.00 20.61 234 THR A CA 1
ATOM 1746 C C . THR A 1 234 ? -10.293 0.184 4.964 1.00 21.70 234 THR A C 1
ATOM 1747 O O . THR A 1 234 ? -9.703 0.581 3.969 1.00 23.48 234 THR A O 1
ATOM 1751 N N . LEU A 1 235 ? -11.588 0.409 5.205 1.00 21.67 235 LEU A N 1
ATOM 1752 C CA . LEU A 1 235 ? -12.451 1.134 4.270 1.00 22.26 235 LEU A CA 1
ATOM 1753 C C . LEU A 1 235 ? -12.391 2.658 4.494 1.00 21.50 235 LEU A C 1
ATOM 1754 O O . LEU A 1 235 ? -12.923 3.143 5.498 1.00 20.85 235 LEU A O 1
ATOM 1759 N N . PRO A 1 236 ? -11.736 3.412 3.569 1.00 21.96 236 PRO A N 1
ATOM 1760 C CA . PRO A 1 236 ? -11.582 4.867 3.789 1.00 21.21 236 PRO A CA 1
ATOM 1761 C C . PRO A 1 236 ? -12.880 5.634 3.605 1.00 21.56 236 PRO A C 1
ATOM 1762 O O . PRO A 1 236 ? -13.580 5.402 2.603 1.00 21.42 236 PRO A O 1
ATOM 1766 N N . VAL A 1 237 ? -13.168 6.532 4.566 1.00 21.24 237 VAL A N 1
ATOM 1767 C CA . VAL A 1 237 ? -14.270 7.486 4.514 1.00 21.21 237 VAL A CA 1
ATOM 1768 C C . VAL A 1 237 ? -13.659 8.913 4.708 1.00 20.72 237 VAL A C 1
ATOM 1769 O O . VAL A 1 237 ? -14.033 9.770 5.564 1.00 20.41 237 VAL A O 1
ATOM 1773 N N . GLU A 1 238 ? -12.707 9.264 3.798 1.00 20.75 238 GLU A N 1
ATOM 1774 C CA A GLU A 1 238 ? -11.877 10.463 3.938 0.50 21.81 238 GLU A CA 1
ATOM 1775 C CA B GLU A 1 238 ? -11.834 10.445 3.918 0.50 20.46 238 GLU A CA 1
ATOM 1776 C C . GLU A 1 238 ? -11.806 11.324 2.667 1.00 21.83 238 GLU A C 1
ATOM 1777 O O . GLU A 1 238 ? -10.837 12.088 2.447 1.00 21.56 238 GLU A O 1
ATOM 1788 N N . GLY A 1 239 ? -12.841 11.194 1.837 1.00 23.11 239 GLY A N 1
ATOM 1789 C CA . GLY A 1 239 ? -12.991 11.987 0.588 1.00 23.03 239 GLY A CA 1
ATOM 1790 C C . GLY A 1 239 ? -11.870 11.936 -0.430 1.00 22.32 239 GLY A C 1
ATOM 1791 O O . GLY A 1 239 ? -11.730 12.872 -1.230 1.00 23.33 239 GLY A O 1
ATOM 1792 N N . GLY A 1 240 ? -11.074 10.856 -0.403 1.00 21.70 240 GLY A N 1
ATOM 1793 C CA . GLY A 1 240 ? -9.889 10.711 -1.257 1.00 21.98 240 GLY A CA 1
ATOM 1794 C C . GLY A 1 240 ? -8.556 11.218 -0.697 1.00 21.09 240 GLY A C 1
ATOM 1795 O O . GLY A 1 240 ? -7.553 11.291 -1.423 1.00 19.88 240 GLY A O 1
ATOM 1796 N N . PHE A 1 241 ? -8.523 11.568 0.598 1.00 20.98 241 PHE A N 1
ATOM 1797 C CA . PHE A 1 241 ? -7.289 12.037 1.215 1.00 20.19 241 PHE A CA 1
ATOM 1798 C C . PHE A 1 241 ? -6.100 11.047 0.984 1.00 19.90 241 PHE A C 1
ATOM 1799 O O . PHE A 1 241 ? -4.977 11.453 0.662 1.00 20.84 241 PHE A O 1
ATOM 1807 N N . TRP A 1 242 ? -6.345 9.753 1.152 1.00 20.62 242 TRP A N 1
ATOM 1808 C CA . TRP A 1 242 ? -5.286 8.719 0.903 1.00 20.66 242 TRP A CA 1
ATOM 1809 C C . TRP A 1 242 ? -4.789 8.609 -0.557 1.00 22.31 242 TRP A C 1
ATOM 1810 O O . TRP A 1 242 ? -3.655 8.132 -0.835 1.00 22.23 242 TRP A O 1
ATOM 1821 N N . ALA A 1 243 ? -5.624 9.069 -1.482 1.00 22.23 243 ALA A N 1
ATOM 1822 C CA . ALA A 1 243 ? -5.355 8.845 -2.891 1.00 22.72 243 ALA A CA 1
ATOM 1823 C C . ALA A 1 243 ? -4.286 9.803 -3.434 1.00 24.05 243 ALA A C 1
ATOM 1824 O O . ALA A 1 243 ? -3.706 9.534 -4.470 1.00 21.88 243 ALA A O 1
ATOM 1826 N N . CYS A 1 244 ? -4.026 10.923 -2.742 1.00 24.48 244 CYS A N 1
ATOM 1827 C CA . CYS A 1 244 ? -3.208 11.948 -3.407 1.00 26.34 244 CYS A CA 1
ATOM 1828 C C . CYS A 1 244 ? -2.121 12.603 -2.534 1.00 26.55 244 CYS A C 1
ATOM 1829 O O . CYS A 1 244 ? -1.622 13.693 -2.851 1.00 26.74 244 CYS A O 1
ATOM 1833 N N . MET B 2 1 ? 31.492 0.817 3.436 1.00 42.61 1 MET B N 1
ATOM 1834 C CA . MET B 2 1 ? 30.784 -0.446 3.082 1.00 43.05 1 MET B CA 1
ATOM 1835 C C . MET B 2 1 ? 31.026 -0.761 1.599 1.00 42.88 1 MET B C 1
ATOM 1836 O O . MET B 2 1 ? 30.487 -0.073 0.728 1.00 43.04 1 MET B O 1
ATOM 1841 N N . GLU B 2 2 ? 31.842 -1.778 1.316 1.00 42.69 2 GLU B N 1
ATOM 1842 C CA . GLU B 2 2 ? 32.113 -2.145 -0.077 1.00 42.28 2 GLU B CA 1
ATOM 1843 C C . GLU B 2 2 ? 30.892 -2.841 -0.672 1.00 41.03 2 GLU B C 1
ATOM 1844 O O . GLU B 2 2 ? 30.367 -3.810 -0.102 1.00 40.16 2 GLU B O 1
ATOM 1850 N N . LEU B 2 3 ? 30.445 -2.320 -1.814 1.00 39.76 3 LEU B N 1
ATOM 1851 C CA . LEU B 2 3 ? 29.239 -2.852 -2.458 1.00 38.87 3 LEU B CA 1
ATOM 1852 C C . LEU B 2 3 ? 29.495 -4.045 -3.399 1.00 39.22 3 LEU B C 1
ATOM 1853 O O . LEU B 2 3 ? 28.550 -4.743 -3.824 1.00 38.83 3 LEU B O 1
ATOM 1858 N N . PHE B 2 4 ? 30.772 -4.298 -3.687 1.00 39.65 4 PHE B N 1
ATOM 1859 C CA . PHE B 2 4 ? 31.214 -5.354 -4.625 1.00 40.29 4 PHE B CA 1
ATOM 1860 C C . PHE B 2 4 ? 30.582 -5.201 -6.010 1.00 39.63 4 PHE B C 1
ATOM 1861 O O . PHE B 2 4 ? 30.060 -6.157 -6.583 1.00 40.48 4 PHE B O 1
ATOM 1869 N N . LEU B 2 5 ? 30.632 -3.968 -6.510 1.00 39.37 5 LEU B N 1
ATOM 1870 C CA . LEU B 2 5 ? 30.176 -3.609 -7.857 1.00 38.36 5 LEU B CA 1
ATOM 1871 C C . LEU B 2 5 ? 31.329 -3.453 -8.879 1.00 38.22 5 LEU B C 1
ATOM 1872 O O . LEU B 2 5 ? 31.109 -3.501 -10.105 1.00 37.57 5 LEU B O 1
ATOM 1877 N N . ALA B 2 6 ? 32.554 -3.265 -8.379 1.00 37.65 6 ALA B N 1
ATOM 1878 C CA . ALA B 2 6 ? 33.751 -3.268 -9.248 1.00 36.82 6 ALA B CA 1
ATOM 1879 C C . ALA B 2 6 ? 33.794 -4.512 -10.155 1.00 36.68 6 ALA B C 1
ATOM 1880 O O . ALA B 2 6 ? 33.522 -5.631 -9.706 1.00 36.13 6 ALA B O 1
ATOM 1882 N N . GLY B 2 7 ? 34.054 -4.282 -11.448 1.00 36.74 7 GLY B N 1
ATOM 1883 C CA . GLY B 2 7 ? 34.198 -5.346 -12.473 1.00 36.35 7 GLY B CA 1
ATOM 1884 C C . GLY B 2 7 ? 32.933 -5.973 -13.070 1.00 35.78 7 GLY B C 1
ATOM 1885 O O . GLY B 2 7 ? 32.985 -6.650 -14.115 1.00 35.98 7 GLY B O 1
ATOM 1886 N N . ARG B 2 8 ? 31.790 -5.772 -12.411 1.00 34.43 8 ARG B N 1
ATOM 1887 C CA . ARG B 2 8 ? 30.542 -6.342 -12.913 1.00 33.30 8 ARG B CA 1
ATOM 1888 C C . ARG B 2 8 ? 30.022 -5.546 -14.103 1.00 30.78 8 ARG B C 1
ATOM 1889 O O . ARG B 2 8 ? 30.344 -4.361 -14.258 1.00 31.61 8 ARG B O 1
ATOM 1897 N N . ARG B 2 9 ? 29.247 -6.193 -14.962 1.00 28.84 9 ARG B N 1
ATOM 1898 C CA . ARG B 2 9 ? 28.748 -5.497 -16.149 1.00 26.90 9 ARG B CA 1
ATOM 1899 C C . ARG B 2 9 ? 27.324 -5.019 -15.938 1.00 25.52 9 ARG B C 1
ATOM 1900 O O . ARG B 2 9 ? 26.441 -5.827 -15.711 1.00 24.14 9 ARG B O 1
ATOM 1908 N N . VAL B 2 10 ? 27.128 -3.706 -16.080 1.00 24.48 10 VAL B N 1
ATOM 1909 C CA . VAL B 2 10 ? 25.863 -3.054 -15.747 1.00 24.39 10 VA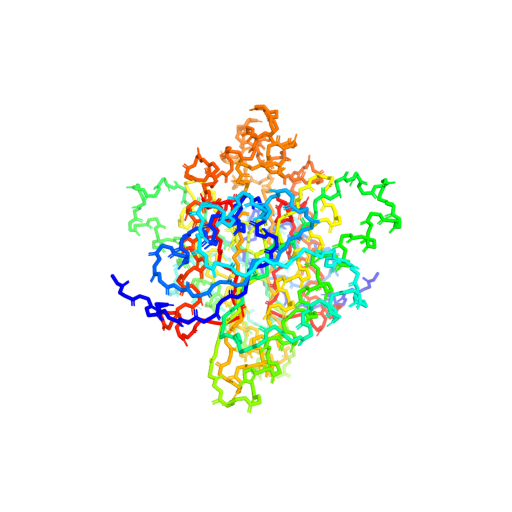L B CA 1
ATOM 1910 C C . VAL B 2 10 ? 25.270 -2.349 -16.971 1.00 22.92 10 VAL B C 1
ATOM 1911 O O . VAL B 2 10 ? 25.944 -1.579 -17.644 1.00 24.51 10 VAL B O 1
ATOM 1915 N N . LEU B 2 11 ? 24.021 -2.621 -17.256 1.00 21.17 11 LEU B N 1
ATOM 1916 C CA . LEU B 2 11 ? 23.340 -1.882 -18.302 1.00 20.71 11 LEU B CA 1
ATOM 1917 C C . LEU B 2 11 ? 22.385 -0.861 -17.686 1.00 19.68 11 LEU B C 1
ATOM 1918 O O . LEU B 2 11 ? 21.571 -1.205 -16.829 1.00 19.63 11 LEU B O 1
ATOM 1923 N N . VAL B 2 12 ? 22.466 0.374 -18.155 1.00 17.47 12 VAL B N 1
ATOM 1924 C CA . VAL B 2 12 ? 21.605 1.414 -17.648 1.00 17.77 12 VAL B CA 1
ATOM 1925 C C . VAL B 2 12 ? 20.846 2.057 -18.826 1.00 17.82 12 VAL B C 1
ATOM 1926 O O . VAL B 2 12 ? 21.476 2.538 -19.776 1.00 17.65 12 VAL B O 1
ATOM 1930 N N . THR B 2 13 ? 19.514 2.078 -18.741 1.00 17.57 13 THR B N 1
ATOM 1931 C CA . THR B 2 13 ? 18.686 2.728 -19.758 1.00 18.64 13 THR B CA 1
ATOM 1932 C C . THR B 2 13 ? 18.389 4.186 -19.393 1.00 17.91 13 THR B C 1
ATOM 1933 O O . THR B 2 13 ? 18.451 4.566 -18.206 1.00 17.64 13 THR B O 1
ATOM 1937 N N . GLY B 2 14 ? 18.024 4.970 -20.404 1.00 17.99 14 GLY B N 1
ATOM 1938 C CA . GLY B 2 14 ? 17.892 6.435 -20.224 1.00 18.58 14 GLY B CA 1
ATOM 1939 C C . GLY B 2 14 ? 19.180 7.076 -19.648 1.00 19.04 14 GLY B C 1
ATOM 1940 O O . GLY B 2 14 ? 19.121 7.911 -18.747 1.00 20.53 14 GLY B O 1
ATOM 1941 N N . ALA B 2 15 ? 20.335 6.664 -20.162 1.00 19.36 15 ALA B N 1
ATOM 1942 C CA . ALA B 2 15 ? 21.641 7.020 -19.609 1.00 19.93 15 ALA B CA 1
ATOM 1943 C C . ALA B 2 15 ? 22.074 8.451 -19.995 1.00 21.14 15 ALA B C 1
ATOM 1944 O O . ALA B 2 15 ? 22.962 9.008 -19.358 1.00 20.84 15 ALA B O 1
ATOM 1946 N N . GLY B 2 16 ? 21.454 8.994 -21.048 1.00 20.54 16 GLY B N 1
ATOM 1947 C CA . GLY B 2 16 ? 21.739 10.306 -21.634 1.00 22.09 16 GLY B CA 1
ATOM 1948 C C . GLY B 2 16 ? 21.647 11.523 -20.724 1.00 23.44 16 GLY B C 1
ATOM 1949 O O . GLY B 2 16 ? 22.421 12.488 -20.919 1.00 22.89 16 GLY B O 1
ATOM 1950 N N . LYS B 2 17 ? 20.760 11.477 -19.712 1.00 22.52 17 LYS B N 1
ATOM 1951 C CA . LYS B 2 17 ? 20.436 12.651 -18.915 1.00 22.34 17 LYS B CA 1
ATOM 1952 C C . LYS B 2 17 ? 20.049 12.255 -17.492 1.00 22.03 17 LYS B C 1
ATOM 1953 O O . LYS B 2 17 ? 19.764 11.077 -17.230 1.00 20.57 17 LYS B O 1
ATOM 1959 N N . GLY B 2 18 ? 20.063 13.258 -16.601 1.00 20.59 18 GLY B N 1
ATOM 1960 C CA . GLY B 2 18 ? 19.557 13.154 -15.220 1.00 20.63 18 GLY B CA 1
ATOM 1961 C C . GLY B 2 18 ? 19.996 11.925 -14.419 1.00 21.11 18 GLY B C 1
ATOM 1962 O O . GLY B 2 18 ? 21.197 11.625 -14.360 1.00 20.70 18 GLY B O 1
ATOM 1963 N N . ILE B 2 19 ? 19.033 11.250 -13.759 1.00 20.51 19 ILE B N 1
ATOM 1964 C CA . ILE B 2 19 ? 19.327 10.042 -12.951 1.00 20.65 19 ILE B CA 1
ATOM 1965 C C . ILE B 2 19 ? 20.128 8.918 -13.643 1.00 20.59 19 ILE B C 1
ATOM 1966 O O . ILE B 2 19 ? 21.026 8.369 -13.019 1.00 20.52 19 ILE B O 1
ATOM 1971 N N . GLY B 2 20 ? 19.745 8.525 -14.867 1.00 20.81 20 GLY B N 1
ATOM 1972 C CA . GLY B 2 20 ? 20.475 7.494 -15.613 1.00 20.79 20 GLY B CA 1
ATOM 1973 C C . GLY B 2 20 ? 21.925 7.907 -15.891 1.00 20.75 20 GLY B C 1
ATOM 1974 O O . GLY B 2 20 ? 22.821 7.098 -15.760 1.00 20.28 20 GLY B O 1
ATOM 1975 N N . ARG B 2 21 ? 22.143 9.171 -16.300 1.00 20.54 21 ARG B N 1
ATOM 1976 C CA . ARG B 2 21 ? 23.498 9.733 -16.453 1.00 22.08 21 ARG B CA 1
ATOM 1977 C C . ARG B 2 21 ? 24.360 9.675 -15.177 1.00 22.03 21 ARG B C 1
ATOM 1978 O O . ARG B 2 21 ? 25.532 9.163 -15.199 1.00 21.33 21 ARG B O 1
ATOM 1986 N N . GLY B 2 22 ? 23.773 10.150 -14.072 1.00 21.78 22 GLY B N 1
ATOM 1987 C CA . GLY B 2 22 ? 24.389 10.082 -12.767 1.00 21.60 22 GLY B CA 1
ATOM 1988 C C . GLY B 2 22 ? 24.705 8.645 -12.360 1.00 22.11 22 GLY B C 1
ATOM 1989 O O . GLY B 2 22 ? 25.733 8.383 -11.681 1.00 21.71 22 GLY B O 1
ATOM 1990 N N . THR B 2 23 ? 23.836 7.709 -12.765 1.00 21.68 23 THR B N 1
ATOM 1991 C CA . THR B 2 23 ? 24.041 6.303 -12.402 1.00 21.58 23 THR B CA 1
ATOM 1992 C C . THR B 2 23 ? 25.249 5.763 -13.165 1.00 22.21 23 THR B C 1
ATOM 1993 O O . THR B 2 23 ? 26.135 5.108 -12.575 1.00 21.45 23 THR B O 1
ATOM 1997 N N . VAL B 2 24 ? 25.317 6.067 -14.476 1.00 22.03 24 VAL B N 1
ATOM 1998 C CA . VAL B 2 24 ? 26.501 5.717 -15.267 1.00 22.14 24 VAL B CA 1
ATOM 1999 C C . VAL B 2 24 ? 27.778 6.314 -14.656 1.00 22.29 24 VAL B C 1
ATOM 2000 O O . VAL B 2 24 ? 28.781 5.636 -14.511 1.00 22.60 24 VAL B O 1
ATOM 2004 N N . GLN B 2 25 ? 27.715 7.591 -14.307 1.00 22.91 25 GLN B N 1
ATOM 2005 C CA . GLN B 2 25 ? 28.863 8.275 -13.747 1.00 24.49 25 GLN B CA 1
ATOM 2006 C C . GLN B 2 25 ? 29.355 7.570 -12.474 1.00 25.03 25 GLN B C 1
ATOM 2007 O O . GLN B 2 25 ? 30.532 7.179 -12.414 1.00 25.32 25 GLN B O 1
ATOM 2013 N N . ALA B 2 26 ? 28.454 7.345 -11.499 1.00 25.00 26 ALA B N 1
ATOM 2014 C CA . ALA B 2 26 ? 28.793 6.643 -10.259 1.00 25.61 26 ALA B CA 1
ATOM 2015 C C . ALA B 2 26 ? 29.375 5.236 -10.425 1.00 26.33 26 ALA B C 1
ATOM 2016 O O . ALA B 2 26 ? 30.343 4.865 -9.721 1.00 26.23 26 ALA B O 1
ATOM 2018 N N . LEU B 2 27 ? 28.798 4.465 -11.343 1.00 26.92 27 LEU B N 1
ATOM 2019 C CA . LEU B 2 27 ? 29.188 3.077 -11.583 1.00 27.65 27 LEU B CA 1
ATOM 2020 C C . LEU B 2 27 ? 30.577 2.986 -12.238 1.00 29.10 27 LEU B C 1
ATOM 2021 O O . LEU B 2 27 ? 31.383 2.076 -11.909 1.00 28.98 27 LEU B O 1
ATOM 2026 N N . HIS B 2 28 ? 30.826 3.917 -13.164 1.00 30.02 28 HIS B N 1
ATOM 2027 C CA . HIS B 2 28 ? 32.095 4.035 -13.885 1.00 30.75 28 HIS B CA 1
ATOM 2028 C C . HIS B 2 28 ? 33.189 4.431 -12.876 1.00 31.49 28 HIS B C 1
ATOM 2029 O O . HIS B 2 28 ? 34.258 3.828 -12.850 1.00 31.40 28 HIS B O 1
ATOM 2036 N N . ALA B 2 29 ? 32.892 5.393 -12.011 1.00 31.84 29 ALA B N 1
ATOM 2037 C CA . ALA B 2 29 ? 33.814 5.783 -10.941 1.00 33.19 29 ALA B CA 1
ATOM 2038 C C . ALA B 2 29 ? 34.204 4.626 -9.971 1.00 34.71 29 ALA B C 1
ATOM 2039 O O . ALA B 2 29 ? 35.343 4.574 -9.507 1.00 35.34 29 ALA B O 1
ATOM 2041 N N . THR B 2 30 ? 33.282 3.704 -9.694 1.00 35.31 30 THR B N 1
ATOM 2042 C CA . THR B 2 30 ? 33.543 2.561 -8.800 1.00 37.13 30 THR B CA 1
ATOM 2043 C C . THR B 2 30 ? 34.161 1.364 -9.507 1.00 36.95 30 THR B C 1
ATOM 2044 O O . THR B 2 30 ? 34.420 0.337 -8.868 1.00 38.31 30 THR B O 1
ATOM 2048 N N . GLY B 2 31 ? 34.386 1.473 -10.817 1.00 36.42 31 GLY B N 1
ATOM 2049 C CA . GLY B 2 31 ? 35.002 0.382 -11.572 1.00 35.43 31 GLY B CA 1
ATOM 2050 C C . GLY B 2 31 ? 34.091 -0.648 -12.226 1.00 34.87 31 GLY B C 1
ATOM 2051 O O . GLY B 2 31 ? 34.573 -1.694 -12.678 1.00 34.86 31 GLY B O 1
ATOM 2052 N N . ALA B 2 32 ? 32.778 -0.394 -12.264 1.00 33.55 32 ALA B N 1
ATOM 2053 C CA . ALA B 2 32 ? 31.881 -1.265 -13.057 1.00 32.96 32 ALA B CA 1
ATOM 2054 C C . ALA B 2 32 ? 32.084 -1.003 -14.541 1.00 30.99 32 ALA B C 1
ATOM 2055 O O . ALA B 2 32 ? 32.482 0.093 -14.906 1.00 31.49 32 ALA B O 1
ATOM 2057 N N . ARG B 2 33 ? 31.820 -2.026 -15.348 1.00 30.70 33 ARG B N 1
ATOM 2058 C CA . ARG B 2 33 ? 31.740 -1.949 -16.809 1.00 30.59 33 ARG B CA 1
ATOM 2059 C C . ARG B 2 33 ? 30.306 -1.647 -17.206 1.00 29.66 33 ARG B C 1
ATOM 2060 O O . ARG B 2 33 ? 29.384 -2.370 -16.828 1.00 30.79 33 ARG B O 1
ATOM 2068 N N . VAL B 2 34 ? 30.098 -0.566 -17.939 1.00 27.50 34 VAL B N 1
ATOM 2069 C CA . VAL B 2 34 ? 28.721 -0.061 -18.123 1.00 26.65 34 VAL B CA 1
ATOM 2070 C C . VAL B 2 34 ? 28.301 -0.091 -19.586 1.00 25.53 34 VAL B C 1
ATOM 2071 O O . VAL B 2 34 ? 29.094 0.251 -20.478 1.00 26.09 34 VAL B O 1
ATOM 2075 N N . VAL B 2 35 ? 27.076 -0.551 -19.828 1.00 23.97 35 VAL B N 1
ATOM 2076 C CA . VAL B 2 35 ? 26.429 -0.404 -21.118 1.00 22.54 35 VAL B CA 1
ATOM 2077 C C . VAL B 2 35 ? 25.390 0.699 -20.931 1.00 21.53 35 VAL B C 1
ATOM 2078 O O . VAL B 2 35 ? 24.411 0.540 -20.171 1.00 21.56 35 VAL B O 1
ATOM 2082 N N . ALA B 2 36 ? 25.637 1.821 -21.594 1.00 19.71 36 ALA B N 1
ATOM 2083 C CA . ALA B 2 36 ? 24.796 3.014 -21.495 1.00 19.99 36 ALA B CA 1
ATOM 2084 C C . ALA B 2 36 ? 23.840 3.081 -22.694 1.00 19.71 36 ALA B C 1
ATOM 2085 O O . ALA B 2 36 ? 24.297 3.247 -23.824 1.00 20.05 36 ALA B O 1
ATOM 2087 N N . VAL B 2 37 ? 22.526 2.980 -22.439 1.00 19.56 37 VAL B N 1
ATOM 2088 C CA . VAL B 2 37 ? 21.508 2.940 -23.480 1.00 18.62 37 VAL B CA 1
ATOM 2089 C C . VAL B 2 37 ? 20.636 4.197 -23.354 1.00 19.91 37 VAL B C 1
ATOM 2090 O O . VAL B 2 37 ? 20.171 4.510 -22.262 1.00 18.47 37 VAL B O 1
ATOM 2094 N N . SER B 2 38 ? 20.448 4.925 -24.464 1.00 20.27 38 SER B N 1
ATOM 2095 C CA . SER B 2 38 ? 19.651 6.157 -24.437 1.00 19.99 38 SER B CA 1
ATOM 2096 C C . SER B 2 38 ? 19.260 6.579 -25.855 1.00 20.00 38 SER B C 1
ATOM 2097 O O . SER B 2 38 ? 19.855 6.081 -26.811 1.00 20.52 38 SER B O 1
ATOM 2100 N N . ARG B 2 39 ? 18.265 7.483 -25.952 1.00 19.69 39 ARG B N 1
ATOM 2101 C CA . ARG B 2 39 ? 17.542 7.762 -27.186 1.00 21.07 39 ARG B CA 1
ATOM 2102 C C . ARG B 2 39 ? 18.386 8.697 -28.090 1.00 21.12 39 ARG B C 1
ATOM 2103 O O . ARG B 2 39 ? 18.386 8.519 -29.283 1.00 21.38 39 ARG B O 1
ATOM 2111 N N . THR B 2 40 ? 19.135 9.628 -27.491 1.00 22.57 40 THR B N 1
ATOM 2112 C CA . THR B 2 40 ? 19.793 10.755 -28.212 1.00 22.40 40 THR B CA 1
ATOM 2113 C C . THR B 2 40 ? 21.310 10.595 -28.301 1.00 21.96 40 THR B C 1
ATOM 2114 O O . THR B 2 40 ? 22.020 10.487 -27.289 1.00 21.74 40 THR B O 1
ATOM 2118 N N . GLN B 2 41 ? 21.826 10.596 -29.532 1.00 23.17 41 GLN B N 1
ATOM 2119 C CA . GLN B 2 41 ? 23.242 10.281 -29.745 1.00 23.88 41 GLN B CA 1
ATOM 2120 C C . GLN B 2 41 ? 24.207 11.246 -29.067 1.00 24.01 41 GLN B C 1
ATOM 2121 O O . GLN B 2 41 ? 25.177 10.848 -28.470 1.00 23.14 41 GLN B O 1
ATOM 2127 N N . ALA B 2 42 ? 23.915 12.529 -29.163 1.00 24.82 42 ALA B N 1
ATOM 2128 C CA . ALA B 2 42 ? 24.743 13.554 -28.550 1.00 25.61 42 ALA B CA 1
ATOM 2129 C C . ALA B 2 42 ? 24.973 13.322 -27.045 1.00 25.40 42 ALA B C 1
ATOM 2130 O O . ALA B 2 42 ? 26.093 13.516 -26.572 1.00 25.93 42 ALA B O 1
ATOM 2132 N N . ASP B 2 43 ? 23.930 12.916 -26.314 1.00 26.28 43 ASP B N 1
ATOM 2133 C CA . ASP B 2 43 ? 24.014 12.602 -24.856 1.00 25.70 43 ASP B CA 1
ATOM 2134 C C . ASP B 2 43 ? 25.042 11.486 -24.597 1.00 25.31 43 ASP B C 1
ATOM 2135 O O . ASP B 2 43 ? 25.840 11.536 -23.620 1.00 24.45 43 ASP B O 1
ATOM 2140 N N . LEU B 2 44 ? 24.987 10.476 -25.458 1.00 24.54 44 LEU B N 1
ATOM 2141 C CA . LEU B 2 44 ? 25.877 9.327 -25.358 1.00 24.65 44 LEU B CA 1
ATOM 2142 C C . LEU B 2 44 ? 27.323 9.677 -25.762 1.00 25.84 44 LEU B C 1
ATOM 2143 O O . LEU B 2 44 ? 28.247 9.245 -25.096 1.00 26.19 44 LEU B O 1
ATOM 2148 N N . ASP B 2 45 ? 27.507 10.484 -26.812 1.00 27.11 45 ASP B N 1
ATOM 2149 C CA . ASP B 2 45 ? 28.841 10.962 -27.217 1.00 27.80 45 ASP B CA 1
ATOM 2150 C C . ASP B 2 45 ? 29.580 11.652 -26.061 1.00 27.78 45 ASP B C 1
ATOM 2151 O O . ASP B 2 45 ? 30.701 11.259 -25.723 1.00 28.38 45 ASP B O 1
ATOM 2156 N N . SER B 2 46 ? 28.939 12.637 -25.444 1.00 27.78 46 SER B N 1
ATOM 2157 C CA . SER B 2 46 ? 29.511 13.384 -24.308 1.00 28.12 46 SER B CA 1
ATOM 2158 C C . SER B 2 46 ? 29.797 12.517 -23.088 1.00 28.07 46 SER B C 1
ATOM 2159 O O . SER B 2 46 ? 30.834 12.667 -22.428 1.00 27.10 46 SER B O 1
ATOM 2162 N N . LEU B 2 47 ? 28.904 11.564 -22.838 1.00 27.47 47 LEU B N 1
ATOM 2163 C CA . LEU B 2 47 ? 29.041 10.686 -21.664 1.00 28.38 47 LEU B CA 1
ATOM 2164 C C . LEU B 2 47 ? 30.266 9.765 -21.873 1.00 29.17 47 LEU B C 1
ATOM 2165 O O . LEU B 2 47 ? 31.071 9.589 -20.961 1.00 29.33 47 LEU B O 1
ATOM 2170 N N . VAL B 2 48 ? 30.420 9.195 -23.069 1.00 30.08 48 VAL B N 1
ATOM 2171 C CA . VAL B 2 48 ? 31.635 8.403 -23.351 1.00 31.51 48 VAL B CA 1
ATOM 2172 C C . VAL B 2 48 ? 32.954 9.224 -23.240 1.00 32.13 48 VAL B C 1
ATOM 2173 O O . VAL B 2 48 ? 33.954 8.717 -22.789 1.00 32.24 48 VAL B O 1
ATOM 2177 N N . ARG B 2 49 ? 32.936 10.502 -23.601 1.00 32.86 49 ARG B N 1
ATOM 2178 C CA . ARG B 2 49 ? 34.082 11.399 -23.325 1.00 33.91 49 ARG B CA 1
ATOM 2179 C C . ARG B 2 49 ? 34.362 11.588 -21.808 1.00 33.97 49 ARG B C 1
ATOM 2180 O O . ARG B 2 49 ? 35.516 11.509 -21.352 1.00 34.21 49 ARG B O 1
ATOM 2188 N N . GLU B 2 50 ? 33.301 11.816 -21.035 1.00 33.80 50 GLU B N 1
ATOM 2189 C CA . GLU B 2 50 ? 33.364 11.842 -19.575 1.00 33.47 50 GLU B CA 1
ATOM 2190 C C . GLU B 2 50 ? 33.744 10.514 -18.930 1.00 32.74 50 GLU B C 1
ATOM 2191 O O . GLU B 2 50 ? 34.442 10.493 -17.914 1.00 32.77 50 GLU B O 1
ATOM 2197 N N . CYS B 2 51 ? 33.285 9.414 -19.507 1.00 31.49 51 CYS B N 1
ATOM 2198 C CA . CYS B 2 51 ? 33.414 8.107 -18.864 1.00 31.03 51 CYS B CA 1
ATOM 2199 C C . CYS B 2 51 ? 34.005 7.054 -19.787 1.00 30.94 51 CYS B C 1
ATOM 2200 O O . CYS B 2 51 ? 33.320 6.086 -20.135 1.00 30.85 51 CYS B O 1
ATOM 2203 N N . PRO B 2 52 ? 35.302 7.209 -20.155 1.00 31.04 52 PRO B N 1
ATOM 2204 C CA . PRO B 2 52 ? 35.875 6.435 -21.262 1.00 30.34 52 PRO B CA 1
ATOM 2205 C C . PRO B 2 52 ? 35.784 4.962 -20.974 1.00 29.04 52 PRO B C 1
ATOM 2206 O O . PRO B 2 52 ? 36.092 4.551 -19.863 1.00 29.76 52 PRO B O 1
ATOM 2210 N N . GLY B 2 53 ? 35.333 4.189 -21.954 1.00 28.10 53 GLY B N 1
ATOM 2211 C CA . GLY B 2 53 ? 35.244 2.727 -21.836 1.00 28.05 53 GLY B CA 1
ATOM 2212 C C . GLY B 2 53 ? 33.851 2.187 -21.624 1.00 28.34 53 GLY B C 1
ATOM 2213 O O . GLY B 2 53 ? 33.655 0.964 -21.607 1.00 28.71 53 GLY B O 1
ATOM 2214 N N . ILE B 2 54 ? 32.882 3.090 -21.432 1.00 27.31 54 ILE B N 1
ATOM 2215 C CA . ILE B 2 54 ? 31.465 2.677 -21.382 1.00 27.14 54 ILE B CA 1
ATOM 2216 C C . ILE B 2 54 ? 31.044 2.328 -22.798 1.00 27.12 54 ILE B C 1
ATOM 2217 O O . ILE B 2 54 ? 31.611 2.861 -23.749 1.00 26.81 54 ILE B O 1
ATOM 2222 N N . GLU B 2 55 ? 30.117 1.387 -22.933 1.00 26.66 55 GLU B N 1
ATOM 2223 C CA . GLU B 2 55 ? 29.624 0.985 -24.248 1.00 27.45 55 GLU B CA 1
ATOM 2224 C C . GLU B 2 55 ? 28.281 1.612 -24.557 1.00 26.12 55 GLU B C 1
ATOM 2225 O O . GLU B 2 55 ? 27.266 1.151 -24.001 1.00 25.15 55 GLU B O 1
ATOM 2231 N N . PRO B 2 56 ? 28.263 2.633 -25.473 1.00 25.59 56 PRO B N 1
ATOM 2232 C CA . PRO B 2 56 ? 27.035 3.341 -25.807 1.00 24.27 56 PRO B CA 1
ATOM 2233 C C . PRO B 2 56 ? 26.190 2.501 -26.740 1.00 23.42 56 PRO B C 1
ATOM 2234 O O . PRO B 2 56 ? 26.746 1.769 -27.579 1.00 23.97 56 PRO B O 1
ATOM 2238 N N . VAL B 2 57 ? 24.874 2.545 -26.550 1.00 22.40 57 VAL B N 1
ATOM 2239 C CA . VAL B 2 57 ? 23.869 1.937 -27.459 1.00 21.94 57 VAL B CA 1
ATOM 2240 C C . VAL B 2 57 ? 22.733 2.950 -27.606 1.00 21.69 57 VAL B C 1
ATOM 2241 O O . VAL B 2 57 ? 21.989 3.257 -26.648 1.00 19.78 57 VAL B O 1
ATOM 2248 N N . CYS B 2 58 ? 22.654 3.533 -28.790 1.00 21.34 58 CYS B N 1
ATOM 2249 C CA . CYS B 2 58 ? 21.650 4.545 -29.045 1.00 21.41 58 CYS B CA 1
ATOM 2250 C C . CYS B 2 58 ? 20.436 3.880 -29.684 1.00 20.13 58 CYS B C 1
ATOM 2251 O O . CYS B 2 58 ? 20.518 3.382 -30.824 1.00 20.59 58 CYS B O 1
ATOM 2254 N N . VAL B 2 59 ? 19.303 3.915 -28.974 1.00 18.64 59 VAL B N 1
ATOM 2255 C CA . VAL B 2 59 ? 18.069 3.290 -29.435 1.00 18.95 59 VAL B CA 1
ATOM 2256 C C . VAL B 2 59 ? 16.853 3.936 -28.779 1.00 18.94 59 VAL B C 1
ATOM 2257 O O . VAL B 2 59 ? 16.928 4.423 -27.631 1.00 19.92 59 VAL B O 1
ATOM 2261 N N . ASP B 2 60 ? 15.749 3.948 -29.509 1.00 16.97 60 ASP B N 1
ATOM 2262 C CA . ASP B 2 60 ? 14.469 4.304 -28.949 1.00 18.58 60 ASP B CA 1
ATOM 2263 C C . ASP B 2 60 ? 13.788 3.090 -28.354 1.00 17.73 60 ASP B C 1
ATOM 2264 O O . ASP B 2 60 ? 13.293 2.232 -29.086 1.00 16.30 60 ASP B O 1
ATOM 2269 N N . LEU B 2 61 ? 13.814 3.021 -27.004 1.00 17.68 61 LEU B N 1
ATOM 2270 C CA . LEU B 2 61 ? 13.258 1.886 -26.246 1.00 17.20 61 LEU B CA 1
ATOM 2271 C C . LEU B 2 61 ? 11.745 1.693 -26.327 1.00 17.77 61 LEU B C 1
ATOM 2272 O O . LEU B 2 61 ? 11.251 0.675 -25.871 1.00 19.03 61 LEU B O 1
ATOM 2277 N N . GLY B 2 62 ? 11.040 2.678 -26.869 1.00 16.51 62 GLY B N 1
ATOM 2278 C CA . GLY B 2 62 ? 9.613 2.583 -27.185 1.00 17.90 62 GLY B CA 1
ATOM 2279 C C . GLY B 2 62 ? 9.369 1.644 -28.373 1.00 17.55 62 GLY B C 1
ATOM 2280 O O . GLY B 2 62 ? 8.237 1.180 -28.575 1.00 19.57 62 GLY B O 1
ATOM 2281 N N . ASP B 2 63 ? 10.434 1.366 -29.131 1.00 17.43 63 ASP B N 1
ATOM 2282 C CA . ASP B 2 63 ? 10.381 0.505 -30.320 1.00 17.49 63 ASP B CA 1
ATOM 2283 C C . ASP B 2 63 ? 10.822 -0.932 -29.954 1.00 17.57 63 ASP B C 1
ATOM 2284 O O . ASP B 2 63 ? 12.008 -1.214 -29.848 1.00 16.74 63 ASP B O 1
ATOM 2289 N N . TRP B 2 64 ? 9.854 -1.822 -29.751 1.00 17.77 64 TRP B N 1
ATOM 2290 C CA . TRP B 2 64 ? 10.135 -3.246 -29.384 1.00 18.55 64 TRP B CA 1
ATOM 2291 C C . TRP B 2 64 ? 11.113 -3.926 -30.370 1.00 18.64 64 TRP B C 1
ATOM 2292 O O . TRP B 2 64 ? 12.108 -4.538 -29.970 1.00 18.45 64 TRP B O 1
ATOM 2303 N N . GLU B 2 65 ? 10.769 -3.847 -31.653 1.00 18.43 65 GLU B N 1
ATOM 2304 C CA . GLU B 2 65 ? 11.574 -4.482 -32.713 1.00 19.73 65 GLU B CA 1
ATOM 2305 C C . GLU B 2 65 ? 12.986 -3.895 -32.782 1.00 18.67 65 GLU B C 1
ATOM 2306 O O . GLU B 2 65 ? 13.961 -4.634 -32.932 1.00 19.68 65 GLU B O 1
ATOM 2312 N N . ALA B 2 66 ? 13.100 -2.591 -32.638 1.00 17.11 66 ALA B N 1
ATOM 2313 C CA . ALA B 2 66 ? 14.428 -1.953 -32.675 1.00 17.87 66 ALA B CA 1
ATOM 2314 C C . ALA B 2 66 ? 15.243 -2.216 -31.418 1.00 18.01 66 ALA B C 1
ATOM 2315 O O . ALA B 2 66 ? 16.456 -2.364 -31.502 1.00 18.97 66 ALA B O 1
ATOM 2317 N N . THR B 2 67 ? 14.564 -2.312 -30.271 1.00 17.60 67 THR B N 1
ATOM 2318 C CA . THR B 2 67 ? 15.245 -2.659 -28.993 1.00 18.88 67 THR B CA 1
ATOM 2319 C C . THR B 2 67 ? 15.867 -4.072 -29.076 1.00 19.05 67 THR B C 1
ATOM 2320 O O . THR B 2 67 ? 16.990 -4.260 -28.708 1.00 19.21 67 THR B O 1
ATOM 2324 N N . GLU B 2 68 ? 15.065 -5.048 -29.495 1.00 20.89 68 GLU B N 1
ATOM 2325 C CA . GLU B 2 68 ? 15.509 -6.422 -29.727 1.00 22.94 68 GLU B CA 1
ATOM 2326 C C . GLU B 2 68 ? 16.783 -6.450 -30.605 1.00 22.88 68 GLU B C 1
ATOM 2327 O O . GLU B 2 68 ? 17.796 -7.080 -30.257 1.00 22.76 68 GLU B O 1
ATOM 2333 N N . ARG B 2 69 ? 16.748 -5.696 -31.694 1.00 22.62 69 ARG B N 1
ATOM 2334 C CA . ARG B 2 69 ? 17.873 -5.623 -32.636 1.00 23.50 69 ARG B CA 1
ATOM 2335 C C . ARG B 2 69 ? 19.117 -4.931 -32.033 1.00 22.83 69 ARG B C 1
ATOM 2336 O O . ARG B 2 69 ? 20.225 -5.427 -32.152 1.00 22.35 69 ARG B O 1
ATOM 2344 N N . ALA B 2 70 ? 18.920 -3.805 -31.357 1.00 23.61 70 ALA B N 1
ATOM 2345 C CA . ALA B 2 70 ? 20.006 -3.118 -30.666 1.00 24.60 70 ALA B CA 1
ATOM 2346 C C . ALA B 2 70 ? 20.609 -3.856 -29.463 1.00 25.91 70 ALA B C 1
ATOM 2347 O O . ALA B 2 70 ? 21.803 -3.738 -29.205 1.00 26.43 70 ALA B O 1
ATOM 2349 N N . LEU B 2 71 ? 19.786 -4.561 -28.682 1.00 27.68 71 LEU B N 1
ATOM 2350 C CA . LEU B 2 71 ? 20.277 -5.166 -27.443 1.00 29.91 71 LEU B CA 1
ATOM 2351 C C . LEU B 2 71 ? 20.516 -6.651 -27.601 1.00 32.62 71 LEU B C 1
ATOM 2352 O O . LEU B 2 71 ? 20.850 -7.340 -26.633 1.00 32.62 71 LEU B O 1
ATOM 2357 N N . GLY B 2 72 ? 20.349 -7.081 -28.860 1.00 35.58 72 GLY B N 1
ATOM 2358 C CA . GLY B 2 72 ? 20.827 -8.351 -29.454 1.00 37.98 72 GLY B CA 1
ATOM 2359 C C . GLY B 2 72 ? 22.098 -8.998 -28.927 1.00 39.49 72 GLY B C 1
ATOM 2360 O O . GLY B 2 72 ? 22.021 -9.944 -28.150 1.00 41.27 72 GLY B O 1
ATOM 2361 N N . SER B 2 73 ? 23.267 -8.524 -29.343 1.00 40.80 73 SER B N 1
ATOM 2362 C CA . SER B 2 73 ? 24.518 -9.080 -28.834 1.00 41.54 73 SER B CA 1
ATOM 2363 C C . SER B 2 73 ? 25.170 -8.111 -27.847 1.00 41.11 73 SER B C 1
ATOM 2364 O O . SER B 2 73 ? 26.330 -7.674 -28.018 1.00 40.45 73 SER B O 1
ATOM 2367 N N . VAL B 2 74 ? 24.400 -7.760 -26.815 1.00 40.70 74 VAL B N 1
ATOM 2368 C CA . VAL B 2 74 ? 24.896 -6.872 -25.769 1.00 40.20 74 VAL B CA 1
ATOM 2369 C C . VAL B 2 74 ? 25.988 -7.582 -24.942 1.00 39.64 74 VAL B C 1
ATOM 2370 O O . VAL B 2 74 ? 26.958 -6.954 -24.495 1.00 40.21 74 VAL B O 1
ATOM 2374 N N . GLY B 2 75 ? 25.844 -8.897 -24.791 1.00 38.78 75 GLY B N 1
ATOM 2375 C CA . GLY B 2 75 ? 26.820 -9.688 -24.033 1.00 37.41 75 GLY B CA 1
ATOM 2376 C C . GLY B 2 75 ? 26.394 -9.949 -22.599 1.00 36.06 75 GLY B C 1
ATOM 2377 O O . GLY B 2 75 ? 25.229 -9.717 -22.242 1.00 36.21 75 GLY B O 1
ATOM 2378 N N . PRO B 2 76 ? 27.328 -10.458 -21.761 1.00 34.93 76 PRO B N 1
ATOM 2379 C CA . PRO B 2 76 ? 26.947 -10.730 -20.372 1.00 33.10 76 PRO B CA 1
ATOM 2380 C C . PRO B 2 76 ? 26.629 -9.408 -19.657 1.00 31.22 76 PRO B C 1
ATOM 2381 O O . PRO B 2 76 ? 27.388 -8.447 -19.737 1.00 30.81 76 PRO B O 1
ATOM 2385 N N . VAL B 2 77 ? 25.468 -9.348 -19.035 1.00 28.48 77 VAL B N 1
ATOM 2386 C CA . VAL B 2 77 ? 25.074 -8.204 -18.224 1.00 25.69 77 VAL B CA 1
ATOM 2387 C C . VAL B 2 77 ? 24.664 -8.848 -16.896 1.00 25.28 77 VAL B C 1
ATOM 2388 O O . VAL B 2 77 ? 23.821 -9.752 -16.875 1.00 26.02 77 VAL B O 1
ATOM 2392 N N . ASP B 2 78 ? 25.315 -8.418 -15.825 1.00 24.22 78 ASP B N 1
ATOM 2393 C CA . ASP B 2 78 ? 25.055 -8.930 -14.478 1.00 24.83 78 ASP B CA 1
ATOM 2394 C C . ASP B 2 78 ? 24.002 -8.109 -13.715 1.00 23.54 78 ASP B C 1
ATOM 2395 O O . ASP B 2 78 ? 23.277 -8.639 -12.863 1.00 22.10 78 ASP B O 1
ATOM 2400 N N . LEU B 2 79 ? 23.905 -6.813 -14.052 1.00 21.99 79 LEU B N 1
ATOM 2401 C CA . LEU B 2 79 ? 23.105 -5.857 -13.277 1.00 20.38 79 LEU B CA 1
ATOM 2402 C C . LEU B 2 79 ? 22.347 -4.944 -14.236 1.00 20.59 79 LEU B C 1
ATOM 2403 O O . LEU B 2 79 ? 22.868 -4.622 -15.301 1.00 20.06 79 LEU B O 1
ATOM 2408 N N . LEU B 2 80 ? 21.138 -4.509 -13.863 1.00 18.07 80 LEU B N 1
ATOM 2409 C CA . LEU B 2 80 ? 20.280 -3.774 -14.802 1.00 17.92 80 LEU B CA 1
ATOM 2410 C C . LEU B 2 80 ? 19.558 -2.656 -14.093 1.00 17.15 80 LEU B C 1
ATOM 2411 O O . LEU B 2 80 ? 18.979 -2.867 -13.030 1.00 17.51 80 LEU B O 1
ATOM 2416 N N . VAL B 2 81 ? 19.649 -1.461 -14.650 1.00 15.76 81 VAL B N 1
ATOM 2417 C CA . VAL B 2 81 ? 18.922 -0.303 -14.130 1.00 16.38 81 VAL B CA 1
ATOM 2418 C C . VAL B 2 81 ? 17.995 0.171 -15.246 1.00 16.65 81 VAL B C 1
ATOM 2419 O O . VAL B 2 81 ? 18.432 0.722 -16.265 1.00 17.61 81 VAL B O 1
ATOM 2423 N N . ASN B 2 82 ? 16.704 -0.098 -15.062 1.00 16.43 82 ASN B N 1
ATOM 2424 C CA . ASN B 2 82 ? 15.654 0.399 -15.950 1.00 16.81 82 ASN B CA 1
ATOM 2425 C C . ASN B 2 82 ? 15.199 1.808 -15.519 1.00 16.77 82 ASN B C 1
ATOM 2426 O O . ASN B 2 82 ? 14.331 1.941 -14.633 1.00 17.63 82 ASN B O 1
ATOM 2431 N N . ASN B 2 83 ? 15.756 2.822 -16.182 1.00 16.59 83 ASN B N 1
ATOM 2432 C CA . ASN B 2 83 ? 15.555 4.238 -15.808 1.00 17.60 83 ASN B CA 1
ATOM 2433 C C . ASN B 2 83 ? 14.834 5.089 -16.886 1.00 17.21 83 ASN B C 1
ATOM 2434 O O . ASN B 2 83 ? 14.138 6.031 -16.539 1.00 17.33 83 ASN B O 1
ATOM 2439 N N . ALA B 2 84 ? 14.978 4.741 -18.177 1.00 17.72 84 ALA B N 1
ATOM 2440 C CA . ALA B 2 84 ? 14.288 5.462 -19.248 1.00 18.37 84 ALA B CA 1
ATOM 2441 C C . ALA B 2 84 ? 12.787 5.563 -18.995 1.00 17.88 84 ALA B C 1
ATOM 2442 O O . ALA B 2 84 ? 12.121 4.571 -18.668 1.00 17.22 84 ALA B O 1
ATOM 2444 N N . ALA B 2 85 ? 12.263 6.776 -19.156 1.00 17.78 85 ALA B N 1
ATOM 2445 C CA . ALA B 2 85 ? 10.832 7.013 -19.043 1.00 17.65 85 ALA B CA 1
ATOM 2446 C C . ALA B 2 85 ? 10.445 8.358 -19.674 1.00 19.40 85 ALA B C 1
ATOM 2447 O O . ALA B 2 85 ? 11.262 9.256 -19.779 1.00 19.71 85 ALA B O 1
ATOM 2449 N N . VAL B 2 86 ? 9.167 8.512 -19.997 1.00 19.46 86 VAL B N 1
ATOM 2450 C CA . VAL B 2 86 ? 8.632 9.790 -20.499 1.00 20.54 86 VAL B CA 1
ATOM 2451 C C . VAL B 2 86 ? 7.508 10.244 -19.547 1.00 20.67 86 VAL B C 1
ATOM 2452 O O . VAL B 2 86 ? 6.770 9.393 -19.007 1.00 20.17 86 VAL B O 1
ATOM 2456 N N . ALA B 2 87 ? 7.429 11.562 -19.284 1.00 21.16 87 ALA B N 1
ATOM 2457 C CA . ALA B 2 87 ? 6.335 12.107 -18.489 1.00 21.85 87 ALA B CA 1
ATOM 2458 C C . ALA B 2 87 ? 5.493 12.952 -19.439 1.00 22.22 87 ALA B C 1
ATOM 2459 O O . ALA B 2 87 ? 5.837 14.107 -19.700 1.00 21.12 87 ALA B O 1
ATOM 2461 N N . LEU B 2 88 ? 4.427 12.358 -19.983 1.00 20.99 88 LEU B N 1
ATOM 2462 C CA . LEU B 2 88 ? 3.538 13.063 -20.893 1.00 21.05 88 LEU B CA 1
ATOM 2463 C C . LEU B 2 88 ? 2.346 13.529 -20.091 1.00 21.23 88 LEU B C 1
ATOM 2464 O O . LEU B 2 88 ? 1.448 12.741 -19.778 1.00 21.03 88 LEU B O 1
ATOM 2469 N N . LEU B 2 89 ? 2.312 14.821 -19.765 1.00 20.42 89 LEU B N 1
ATOM 2470 C CA . LEU B 2 89 ? 1.294 15.277 -18.840 1.00 20.68 89 LEU B CA 1
ATOM 2471 C C . LEU B 2 89 ? 0.120 15.872 -19.564 1.00 20.56 89 LEU B C 1
ATOM 2472 O O . LEU B 2 89 ? 0.298 16.717 -20.458 1.00 22.55 89 LEU B O 1
ATOM 2477 N N . GLN B 2 90 ? -1.061 15.344 -19.243 1.00 20.46 90 GLN B N 1
ATOM 2478 C CA . GLN B 2 90 ? -2.374 15.832 -19.750 1.00 21.18 90 GLN B CA 1
ATOM 2479 C C . GLN B 2 90 ? -3.396 15.713 -18.653 1.00 20.32 90 GLN B C 1
ATOM 2480 O O . GLN B 2 90 ? -3.428 14.676 -18.002 1.00 18.24 90 GLN B O 1
ATOM 2486 N N . PRO B 2 91 ? -4.303 16.743 -18.494 1.00 20.64 91 PRO B N 1
ATOM 2487 C CA . PRO B 2 91 ? -5.460 16.580 -17.647 1.00 20.39 91 PRO B CA 1
ATOM 2488 C C . PRO B 2 91 ? -6.184 15.291 -18.022 1.00 20.32 91 PRO B C 1
ATOM 2489 O O . PRO B 2 91 ? -6.130 14.885 -19.186 1.00 20.14 91 PRO B O 1
ATOM 2493 N N . PHE B 2 92 ? -6.833 14.650 -17.057 1.00 20.06 92 PHE B N 1
ATOM 2494 C CA . PHE B 2 92 ? -7.498 13.356 -17.328 1.00 20.29 92 PHE B CA 1
ATOM 2495 C C . PHE B 2 92 ? -8.450 13.363 -18.542 1.00 20.56 92 PHE B C 1
ATOM 2496 O O . PHE B 2 92 ? -8.464 12.431 -19.350 1.00 18.34 92 PHE B O 1
ATOM 2504 N N . LEU B 2 93 ? -9.271 14.406 -18.614 1.00 20.18 93 LEU B N 1
ATOM 2505 C CA . LEU B 2 93 ? -10.242 14.540 -19.673 1.00 21.26 93 LEU B CA 1
ATOM 2506 C C . LEU B 2 93 ? -9.586 14.913 -20.988 1.00 20.98 93 LEU B C 1
ATOM 2507 O O . LEU B 2 93 ? -10.243 14.857 -22.012 1.00 23.12 93 LEU B O 1
ATOM 2512 N N . GLU B 2 94 ? -8.291 15.243 -20.968 1.00 20.17 94 GLU B N 1
ATOM 2513 C CA . GLU B 2 94 ? -7.521 15.492 -22.183 1.00 20.55 94 GLU B CA 1
ATOM 2514 C C . GLU B 2 94 ? -6.559 14.389 -22.616 1.00 20.16 94 GLU B C 1
ATOM 2515 O O . GLU B 2 94 ? -5.899 14.524 -23.655 1.00 19.18 94 GLU B O 1
ATOM 2521 N N . VAL B 2 95 ? -6.494 13.298 -21.826 1.00 18.87 95 VAL B N 1
ATOM 2522 C CA . VAL B 2 95 ? -5.631 12.204 -22.142 1.00 18.41 95 VAL B CA 1
ATOM 2523 C C . VAL B 2 95 ? -5.887 11.688 -23.575 1.00 18.63 95 VAL B C 1
ATOM 2524 O O . VAL B 2 95 ? -7.021 11.432 -23.947 1.00 18.92 95 VAL B O 1
ATOM 2528 N N . THR B 2 96 ? -4.813 11.478 -24.333 1.00 18.45 96 THR B N 1
ATOM 2529 C CA . THR B 2 96 ? -4.955 10.961 -25.697 1.00 19.09 96 THR B CA 1
ATOM 2530 C C . THR B 2 96 ? -4.425 9.554 -25.799 1.00 18.72 96 THR B C 1
ATOM 2531 O O . THR B 2 96 ? -3.502 9.166 -25.043 1.00 17.51 96 THR B O 1
ATOM 2535 N N . LYS B 2 97 ? -5.014 8.806 -26.749 1.00 19.74 97 LYS B N 1
ATOM 2536 C CA . LYS B 2 97 ? -4.577 7.460 -27.139 1.00 18.98 97 LYS B CA 1
ATOM 2537 C C . LYS B 2 97 ? -3.058 7.439 -27.371 1.00 18.82 97 LYS B C 1
ATOM 2538 O O . LYS B 2 97 ? -2.411 6.540 -26.861 1.00 18.32 97 LYS B O 1
ATOM 2544 N N . GLU B 2 98 ? -2.511 8.442 -28.104 1.00 17.90 98 GLU B N 1
ATOM 2545 C CA . GLU B 2 98 ? -1.096 8.563 -28.446 1.00 19.13 98 GLU B CA 1
ATOM 2546 C C . GLU B 2 98 ? -0.204 8.722 -27.219 1.00 18.41 98 GLU B C 1
ATOM 2547 O O . GLU B 2 98 ? 0.835 8.081 -27.105 1.00 17.35 98 GLU B O 1
ATOM 2553 N N . ALA B 2 99 ? -0.621 9.593 -26.300 1.00 19.23 99 ALA B N 1
ATOM 2554 C CA . ALA B 2 99 ? 0.142 9.817 -25.081 1.00 18.31 99 ALA B CA 1
ATOM 2555 C C . ALA B 2 99 ? 0.152 8.562 -24.193 1.00 18.33 99 ALA B C 1
ATOM 2556 O O . ALA B 2 99 ? 1.180 8.185 -23.655 1.00 17.47 99 ALA B O 1
ATOM 2558 N N . PHE B 2 100 ? -1.001 7.930 -24.061 1.00 17.50 100 PHE B N 1
ATOM 2559 C CA . PHE B 2 100 ? -1.110 6.665 -23.330 1.00 18.01 100 PHE B CA 1
ATOM 2560 C C . PHE B 2 100 ? -0.163 5.618 -23.932 1.00 16.72 100 PHE B C 1
ATOM 2561 O O . PHE B 2 100 ? 0.607 4.989 -23.199 1.00 15.23 100 PHE B O 1
ATOM 2569 N N . ASP B 2 101 ? -0.217 5.439 -25.273 1.00 17.14 101 ASP B N 1
ATOM 2570 C CA . ASP B 2 101 ? 0.517 4.371 -25.940 1.00 17.70 101 ASP B CA 1
ATOM 2571 C C . ASP B 2 101 ? 2.011 4.560 -25.735 1.00 17.26 101 ASP B C 1
ATOM 2572 O O . ASP B 2 101 ? 2.684 3.648 -25.270 1.00 18.02 101 ASP B O 1
ATOM 2577 N N . ARG B 2 102 ? 2.509 5.752 -26.089 1.00 17.44 102 ARG B N 1
ATOM 2578 C CA . ARG B 2 102 ? 3.914 6.127 -25.906 1.00 17.32 102 ARG B CA 1
ATOM 2579 C C . ARG B 2 102 ? 4.390 5.878 -24.453 1.00 16.20 102 ARG B C 1
ATOM 2580 O O . ARG B 2 102 ? 5.461 5.270 -24.243 1.00 16.78 102 ARG B O 1
ATOM 2588 N N . SER B 2 103 ? 3.608 6.340 -23.497 1.00 15.47 103 SER B N 1
ATOM 2589 C CA . SER B 2 103 ? 3.987 6.251 -22.078 1.00 16.19 103 SER B CA 1
ATOM 2590 C C . SER B 2 103 ? 4.162 4.777 -21.677 1.00 15.44 103 SER B C 1
ATOM 2591 O O . SER B 2 103 ? 5.156 4.384 -21.066 1.00 15.04 103 SER B O 1
ATOM 2594 N N . PHE B 2 104 ? 3.178 3.968 -22.009 1.00 16.17 104 PHE B N 1
ATOM 2595 C CA . PHE B 2 104 ? 3.266 2.534 -21.627 1.00 16.26 104 PHE B CA 1
ATOM 2596 C C . PHE B 2 104 ? 4.370 1.738 -22.377 1.00 16.80 104 PHE B C 1
ATOM 2597 O O . PHE B 2 104 ? 5.003 0.779 -21.816 1.00 14.49 104 PHE B O 1
ATOM 2605 N N . GLU B 2 105 ? 4.614 2.143 -23.640 1.00 16.67 105 GLU B N 1
ATOM 2606 C CA . GLU B 2 105 ? 5.654 1.532 -24.470 1.00 17.91 105 GLU B CA 1
ATOM 2607 C C . GLU B 2 105 ? 7.044 1.759 -23.853 1.00 15.99 105 GLU B C 1
ATOM 2608 O O . GLU B 2 105 ? 7.810 0.823 -23.701 1.00 15.90 105 GLU B O 1
ATOM 2614 N N . VAL B 2 106 ? 7.339 2.990 -23.436 1.00 14.99 106 VAL B N 1
ATOM 2615 C CA . VAL B 2 106 ? 8.655 3.307 -22.856 1.00 16.00 106 VAL B CA 1
ATOM 2616 C C . VAL B 2 106 ? 8.760 2.943 -21.363 1.00 15.70 106 VAL B C 1
ATOM 2617 O O . VAL B 2 106 ? 9.754 2.335 -20.930 1.00 15.83 106 VAL B O 1
ATOM 2621 N N . ASN B 2 107 ? 7.741 3.314 -20.581 1.00 15.85 107 ASN B N 1
ATOM 2622 C CA . ASN B 2 107 ? 7.807 3.300 -19.113 1.00 16.48 107 ASN B CA 1
ATOM 2623 C C . ASN B 2 107 ? 7.613 1.914 -18.580 1.00 16.27 107 ASN B C 1
ATOM 2624 O O . ASN B 2 107 ? 8.069 1.627 -17.482 1.00 19.06 107 ASN B O 1
ATOM 2629 N N . LEU B 2 108 ? 7.019 1.028 -19.393 1.00 16.89 108 LEU B N 1
ATOM 2630 C CA . LEU B 2 108 ? 6.680 -0.300 -18.872 1.00 16.40 108 LEU B CA 1
ATOM 2631 C C . LEU B 2 108 ? 7.030 -1.463 -19.770 1.00 16.84 108 LEU B C 1
ATOM 2632 O O . LEU B 2 108 ? 7.748 -2.384 -19.327 1.00 14.96 108 LEU B O 1
ATOM 2637 N N . ARG B 2 109 ? 6.587 -1.408 -21.016 1.00 16.86 109 ARG B N 1
ATOM 2638 C CA . ARG B 2 109 ? 6.889 -2.507 -21.948 1.00 17.01 109 ARG B CA 1
ATOM 2639 C C . ARG B 2 109 ? 8.396 -2.652 -22.190 1.00 16.14 109 ARG B C 1
ATOM 2640 O O . ARG B 2 109 ? 8.916 -3.772 -22.280 1.00 15.90 109 ARG B O 1
ATOM 2648 N N . ALA B 2 110 ? 9.103 -1.535 -22.308 1.00 15.28 110 ALA B N 1
ATOM 2649 C CA . ALA B 2 110 ? 10.576 -1.574 -22.378 1.00 16.69 110 ALA B CA 1
ATOM 2650 C C . ALA B 2 110 ? 11.253 -2.137 -21.102 1.00 15.98 110 ALA B C 1
ATOM 2651 O O . ALA B 2 110 ? 12.281 -2.791 -21.195 1.00 16.25 110 ALA B O 1
ATOM 2653 N N . VAL B 2 111 ? 10.694 -1.853 -19.939 1.00 15.48 111 VAL B N 1
ATOM 2654 C CA . VAL B 2 111 ? 11.155 -2.468 -18.670 1.00 16.38 111 VAL B CA 1
ATOM 2655 C C . VAL B 2 111 ? 11.053 -3.990 -18.825 1.00 15.91 111 VAL B C 1
ATOM 2656 O O . VAL B 2 111 ? 12.062 -4.624 -18.662 1.00 17.29 111 VAL B O 1
ATOM 2660 N N . ILE B 2 112 ? 9.928 -4.494 -19.313 1.00 16.48 112 ILE B N 1
ATOM 2661 C CA . ILE B 2 112 ? 9.754 -5.955 -19.590 1.00 16.10 112 ILE B CA 1
ATOM 2662 C C . ILE B 2 112 ? 10.840 -6.456 -20.567 1.00 16.58 112 ILE B C 1
ATOM 2663 O O . ILE B 2 112 ? 11.554 -7.406 -20.279 1.00 15.70 112 ILE B O 1
ATOM 2668 N N . GLN B 2 113 ? 10.962 -5.809 -21.719 1.00 16.41 113 GLN B N 1
ATOM 2669 C CA . GLN B 2 113 ? 11.784 -6.353 -22.796 1.00 16.41 113 GLN B CA 1
ATOM 2670 C C . GLN B 2 113 ? 13.247 -6.383 -22.359 1.00 16.77 113 GLN B C 1
ATOM 2671 O O . GLN B 2 113 ? 13.914 -7.405 -22.520 1.00 15.28 113 GLN B O 1
ATOM 2677 N N . VAL B 2 114 ? 13.764 -5.253 -21.841 1.00 16.23 114 VAL B N 1
ATOM 2678 C CA . VAL B 2 114 ? 15.169 -5.148 -21.490 1.00 16.71 114 VAL B CA 1
ATOM 2679 C C . VAL B 2 114 ? 15.504 -6.114 -20.341 1.00 16.56 114 VAL B C 1
ATOM 2680 O O . VAL B 2 114 ? 16.556 -6.793 -20.382 1.00 16.17 114 VAL B O 1
ATOM 2684 N N . SER B 2 115 ? 14.601 -6.179 -19.356 1.00 15.76 115 SER B N 1
ATOM 2685 C CA . SER B 2 115 ? 14.678 -7.146 -18.214 1.00 16.25 115 SER B CA 1
ATOM 2686 C C . SER B 2 115 ? 14.669 -8.621 -18.677 1.00 16.96 115 SER B C 1
ATOM 2687 O O . SER B 2 115 ? 15.495 -9.408 -18.183 1.00 16.75 115 SER B O 1
ATOM 2690 N N . GLN B 2 116 ? 13.801 -8.973 -19.635 1.00 17.99 116 GLN B N 1
ATOM 2691 C CA . GLN B 2 116 ? 13.831 -10.339 -20.256 1.00 18.24 116 GLN B CA 1
ATOM 2692 C C . GLN B 2 116 ? 15.223 -10.632 -20.848 1.00 18.99 116 GLN B C 1
ATOM 2693 O O . GLN B 2 116 ? 15.811 -11.691 -20.557 1.00 19.21 116 GLN B O 1
ATOM 2699 N N . ILE B 2 117 ? 15.728 -9.718 -21.688 1.00 18.49 117 ILE B N 1
ATOM 2700 C CA . ILE B 2 117 ? 17.052 -9.876 -22.351 1.00 19.68 117 ILE B CA 1
ATOM 2701 C C . ILE B 2 117 ? 18.155 -10.128 -21.307 1.00 20.07 117 ILE B C 1
ATOM 2702 O O . ILE B 2 117 ? 18.915 -11.101 -21.382 1.00 20.76 117 ILE B O 1
ATOM 2707 N N . VAL B 2 118 ? 18.237 -9.269 -20.303 1.00 19.47 118 VAL B N 1
ATOM 2708 C CA . VAL B 2 118 ? 19.240 -9.460 -19.230 1.00 19.12 118 VAL B CA 1
ATOM 2709 C C . VAL B 2 118 ? 18.984 -10.749 -18.423 1.00 19.14 118 VAL B C 1
ATOM 2710 O O . VAL B 2 118 ? 19.943 -11.495 -18.165 1.00 20.86 118 VAL B O 1
ATOM 2714 N N . ALA B 2 119 ? 17.737 -10.988 -18.011 1.00 18.81 119 ALA B N 1
ATOM 2715 C CA . ALA B 2 119 ? 17.373 -12.143 -17.138 1.00 19.80 119 ALA B CA 1
ATOM 2716 C C . ALA B 2 119 ? 17.652 -13.461 -17.843 1.00 19.44 119 ALA B C 1
ATOM 2717 O O . ALA B 2 119 ? 18.214 -14.370 -17.246 1.00 20.27 119 ALA B O 1
ATOM 2719 N N . ARG B 2 120 ? 17.324 -13.534 -19.125 1.00 19.74 120 ARG B N 1
ATOM 2720 C CA . ARG B 2 120 ? 17.531 -14.756 -19.933 1.00 20.96 120 ARG B CA 1
ATOM 2721 C C . ARG B 2 120 ? 18.996 -15.133 -19.968 1.00 21.24 120 ARG B C 1
ATOM 2722 O O . ARG B 2 120 ? 19.351 -16.343 -19.952 1.00 21.64 120 ARG B O 1
ATOM 2730 N N . GLY B 2 121 ? 19.830 -14.089 -20.022 1.00 21.06 121 GLY B N 1
ATOM 2731 C CA . GLY B 2 121 ? 21.289 -14.204 -20.071 1.00 20.74 121 GLY B CA 1
ATOM 2732 C C . GLY B 2 121 ? 21.826 -14.704 -18.747 1.00 21.28 121 GLY B C 1
ATOM 2733 O O . GLY B 2 121 ? 22.712 -15.590 -18.711 1.00 21.11 121 GLY B O 1
ATOM 2734 N N . LEU B 2 122 ? 21.327 -14.131 -17.660 1.00 20.23 122 LEU B N 1
ATOM 2735 C CA . LEU B 2 122 ? 21.697 -14.550 -16.302 1.00 21.69 122 LEU B CA 1
ATOM 2736 C C . LEU B 2 122 ? 21.370 -16.027 -16.057 1.00 21.37 122 LEU B C 1
ATOM 2737 O O . LEU B 2 122 ? 22.186 -16.770 -15.490 1.00 22.98 122 LEU B O 1
ATOM 2742 N N . ILE B 2 123 ? 20.173 -16.442 -16.481 1.00 22.09 123 ILE B N 1
ATOM 2743 C CA . ILE B 2 123 ? 19.716 -17.815 -16.301 1.00 21.65 123 ILE B CA 1
ATOM 2744 C C . ILE B 2 123 ? 20.539 -18.797 -17.162 1.00 22.91 123 ILE B C 1
ATOM 2745 O O . ILE B 2 123 ? 20.949 -19.866 -16.672 1.00 23.22 123 ILE B O 1
ATOM 2750 N N . ALA B 2 124 ? 20.813 -18.406 -18.402 1.00 22.60 124 ALA B N 1
ATOM 2751 C CA . ALA B 2 124 ? 21.674 -19.238 -19.300 1.00 24.15 124 ALA B CA 1
ATOM 2752 C C . ALA B 2 124 ? 23.046 -19.473 -18.676 1.00 24.52 124 ALA B C 1
ATOM 2753 O O . ALA B 2 124 ? 23.571 -20.593 -18.716 1.00 25.06 124 ALA B O 1
ATOM 2755 N N . ARG B 2 125 ? 23.606 -18.434 -18.058 1.00 25.43 125 ARG B N 1
ATOM 2756 C CA . ARG B 2 125 ? 24.916 -18.504 -17.404 1.00 26.14 125 ARG B CA 1
ATOM 2757 C C . ARG B 2 125 ? 24.865 -19.168 -15.999 1.00 25.86 125 ARG B C 1
ATOM 2758 O O . ARG B 2 125 ? 25.909 -19.643 -15.463 1.00 25.45 125 ARG B O 1
ATOM 2766 N N . GLY B 2 126 ? 23.667 -19.226 -15.432 1.00 24.82 126 GLY B N 1
ATOM 2767 C CA . GLY B 2 126 ? 23.437 -19.796 -14.114 1.00 25.69 126 GLY B CA 1
ATOM 2768 C C . GLY B 2 126 ? 24.068 -18.993 -12.998 1.00 25.82 126 GLY B C 1
ATOM 2769 O O . GLY B 2 126 ? 24.608 -19.570 -12.049 1.00 26.28 126 GLY B O 1
ATOM 2770 N N . VAL B 2 127 ? 23.999 -17.667 -13.105 1.00 24.69 127 VAL B N 1
ATOM 2771 C CA . VAL B 2 127 ? 24.611 -16.763 -12.140 1.00 24.30 127 VAL B CA 1
ATOM 2772 C C . VAL B 2 127 ? 23.536 -15.811 -11.562 1.00 23.77 127 VAL B C 1
ATOM 2773 O O . VAL B 2 127 ? 22.518 -15.559 -12.210 1.00 22.92 127 VAL B O 1
ATOM 2777 N N . PRO B 2 128 ? 23.731 -15.359 -10.309 1.00 23.92 128 PRO B N 1
ATOM 2778 C CA . PRO B 2 128 ? 22.788 -14.389 -9.724 1.00 23.22 128 PRO B CA 1
ATOM 2779 C C . PRO B 2 128 ? 22.896 -12.977 -10.326 1.00 22.42 128 PRO B C 1
ATOM 2780 O O . PRO B 2 128 ? 23.923 -12.621 -10.927 1.00 21.75 128 PRO B O 1
ATOM 2784 N N . GLY B 2 129 ? 21.858 -12.168 -10.134 1.00 20.90 129 GLY B N 1
ATOM 2785 C CA . GLY B 2 129 ? 21.973 -10.768 -10.564 1.00 20.08 129 GLY B CA 1
ATOM 2786 C C . GLY B 2 129 ? 20.920 -9.946 -9.868 1.00 19.95 129 GLY B C 1
ATOM 2787 O O . GLY B 2 129 ? 20.224 -10.444 -8.984 1.00 19.02 129 GLY B O 1
ATOM 2788 N N . ALA B 2 130 ? 20.786 -8.699 -10.319 1.00 19.62 130 ALA B N 1
ATOM 2789 C CA . ALA B 2 130 ? 19.905 -7.745 -9.718 1.00 18.37 130 ALA B CA 1
ATOM 2790 C C . ALA B 2 130 ? 19.449 -6.734 -10.763 1.00 18.04 130 ALA B C 1
ATOM 2791 O O . ALA B 2 130 ? 20.210 -6.350 -11.680 1.00 18.05 130 ALA B O 1
ATOM 2793 N N . ILE B 2 131 ? 18.209 -6.316 -10.581 1.00 17.17 131 ILE B N 1
ATOM 2794 C CA . ILE B 2 131 ? 17.493 -5.331 -11.421 1.00 16.38 131 ILE B CA 1
ATOM 2795 C C . ILE B 2 131 ? 16.900 -4.242 -10.513 1.00 17.62 131 ILE B C 1
ATOM 2796 O O . ILE B 2 131 ? 16.271 -4.554 -9.503 1.00 18.06 131 ILE B O 1
ATOM 2801 N N . VAL B 2 132 ? 17.110 -2.982 -10.901 1.00 17.64 132 VAL B N 1
ATOM 2802 C CA . VAL B 2 132 ? 16.492 -1.866 -10.247 1.00 18.11 132 VAL B CA 1
ATOM 2803 C C . VAL B 2 132 ? 15.645 -1.123 -11.273 1.00 17.17 132 VAL B C 1
ATOM 2804 O O . VAL B 2 132 ? 16.117 -0.763 -12.371 1.00 18.56 132 VAL B O 1
ATOM 2808 N N . ASN B 2 133 ? 14.378 -0.951 -10.947 1.00 16.13 133 ASN B N 1
ATOM 2809 C CA . ASN B 2 133 ? 13.446 -0.146 -11.769 1.00 16.69 133 ASN B CA 1
ATOM 2810 C C . ASN B 2 133 ? 13.221 1.239 -11.163 1.00 16.80 133 ASN B C 1
ATOM 2811 O O . ASN B 2 133 ? 12.846 1.359 -10.024 1.00 17.45 133 ASN B O 1
ATOM 2816 N N . VAL B 2 134 ? 13.473 2.288 -11.906 1.00 17.13 134 VAL B N 1
ATOM 2817 C CA . VAL B 2 134 ? 13.232 3.616 -11.385 1.00 18.16 134 VAL B CA 1
ATOM 2818 C C . VAL B 2 134 ? 11.759 4.046 -11.515 1.00 17.60 134 VAL B C 1
ATOM 2819 O O . VAL B 2 134 ? 11.277 4.311 -12.579 1.00 15.92 134 VAL B O 1
ATOM 2823 N N . SER B 2 135 ? 11.074 4.049 -10.391 1.00 15.93 135 SER B N 1
ATOM 2824 C CA . SER B 2 135 ? 9.697 4.383 -10.360 1.00 17.09 135 SER B CA 1
ATOM 2825 C C . SER B 2 135 ? 9.565 5.837 -9.914 1.00 18.90 135 SER B C 1
ATOM 2826 O O . SER B 2 135 ? 10.324 6.731 -10.353 1.00 19.48 135 SER B O 1
ATOM 2829 N N . SER B 2 136 ? 8.627 6.113 -9.036 1.00 19.27 136 SER B N 1
ATOM 2830 C CA . SER B 2 136 ? 8.249 7.462 -8.666 1.00 19.46 136 SER B CA 1
ATOM 2831 C C . SER B 2 136 ? 7.426 7.481 -7.370 1.00 19.18 136 SER B C 1
ATOM 2832 O O . SER B 2 136 ? 6.631 6.593 -7.084 1.00 17.65 136 SER B O 1
ATOM 2835 N N . GLN B 2 137 ? 7.588 8.530 -6.596 1.00 18.65 137 GLN B N 1
ATOM 2836 C CA . GLN B 2 137 ? 6.622 8.959 -5.638 1.00 19.89 137 GLN B CA 1
ATOM 2837 C C . GLN B 2 137 ? 5.178 8.922 -6.168 1.00 19.61 137 GLN B C 1
ATOM 2838 O O . GLN B 2 137 ? 4.317 8.494 -5.462 1.00 18.74 137 GLN B O 1
ATOM 2844 N N A CYS B 2 138 ? 4.998 9.287 -7.409 0.50 19.31 138 CYS B N 1
ATOM 2845 C CA A CYS B 2 138 ? 3.718 9.137 -8.126 0.50 21.70 138 CYS B CA 1
ATOM 2846 C C A CYS B 2 138 ? 3.330 7.712 -8.254 0.50 21.34 138 CYS B C 1
ATOM 2847 O O A CYS B 2 138 ? 2.208 7.593 -8.847 0.50 22.36 138 CYS B O 1
ATOM 2857 N N . SER B 2 139 ? 4.160 6.675 -8.233 1.00 19.05 139 SER B N 1
ATOM 2858 C CA . SER B 2 139 ? 3.550 5.335 -8.230 1.00 20.02 139 SER B CA 1
ATOM 2859 C C . SER B 2 139 ? 2.419 5.019 -7.233 1.00 19.19 139 SER B C 1
ATOM 2860 O O . SER B 2 139 ? 1.705 4.033 -7.337 1.00 19.74 139 SER B O 1
ATOM 2863 N N . GLN B 2 140 ? 2.313 5.789 -6.167 1.00 19.26 140 GLN B N 1
ATOM 2864 C CA . GLN B 2 140 ? 1.452 5.503 -5.036 1.00 19.21 140 GLN B CA 1
ATOM 2865 C C . GLN B 2 140 ? 0.677 6.730 -4.557 1.00 19.35 140 GLN B C 1
ATOM 2866 O O . GLN B 2 140 ? -0.149 6.606 -3.667 1.00 17.81 140 GLN B O 1
ATOM 2872 N N . ARG B 2 141 ? 0.954 7.887 -5.162 1.00 18.43 141 ARG B N 1
ATOM 2873 C CA . ARG B 2 141 ? 0.166 9.130 -4.879 1.00 19.81 141 ARG B CA 1
ATOM 2874 C C . ARG B 2 141 ? -0.163 9.891 -6.150 1.00 19.41 141 ARG B C 1
ATOM 2875 O O . ARG B 2 141 ? 0.692 10.140 -6.984 1.00 19.13 141 ARG B O 1
ATOM 2883 N N . ALA B 2 142 ? -1.430 10.276 -6.266 1.00 20.18 142 ALA B N 1
ATOM 2884 C CA . ALA B 2 142 ? -1.893 10.879 -7.507 1.00 19.47 142 ALA B CA 1
ATOM 2885 C C . ALA B 2 142 ? -1.504 12.334 -7.478 1.00 20.01 142 ALA B C 1
ATOM 2886 O O . ALA B 2 142 ? -1.584 12.985 -6.417 1.00 19.09 142 ALA B O 1
ATOM 2888 N N . VAL B 2 143 ? -1.159 12.828 -8.665 1.00 19.60 143 VAL B N 1
ATOM 2889 C CA . VAL B 2 143 ? -0.822 14.245 -8.925 1.00 20.72 143 VAL B CA 1
ATOM 2890 C C . VAL B 2 143 ? -1.654 14.681 -10.126 1.00 20.16 143 VAL B C 1
ATOM 2891 O O . VAL B 2 143 ? -1.697 14.000 -11.135 1.00 19.59 143 VAL B O 1
ATOM 2895 N N . THR B 2 144 ? -2.335 15.825 -10.016 1.00 19.84 144 THR B N 1
ATOM 2896 C CA . THR B 2 144 ? -3.027 16.409 -11.200 1.00 20.13 144 THR B CA 1
ATOM 2897 C C . THR B 2 144 ? -2.216 16.386 -12.512 1.00 18.66 144 THR B C 1
ATOM 2898 O O . THR B 2 144 ? -1.001 16.701 -12.531 1.00 19.23 144 THR B O 1
ATOM 2902 N N . ASN B 2 145 ? -2.900 16.046 -13.616 1.00 18.19 145 ASN B N 1
ATOM 2903 C CA . ASN B 2 145 ? -2.330 15.985 -14.994 1.00 19.09 145 ASN B CA 1
ATOM 2904 C C . ASN B 2 145 ? -1.369 14.829 -15.154 1.00 18.88 145 ASN B C 1
ATOM 2905 O O . ASN B 2 145 ? -0.690 14.723 -16.170 1.00 19.28 145 ASN B O 1
ATOM 2910 N N . HIS B 2 146 ? -1.321 13.946 -14.150 1.00 18.58 146 HIS B N 1
ATOM 2911 C CA . HIS B 2 146 ? -0.345 12.846 -14.256 1.00 18.35 146 HIS B CA 1
ATOM 2912 C C . HIS B 2 146 ? -1.076 11.493 -14.304 1.00 18.62 146 HIS B C 1
ATOM 2913 O O . HIS B 2 146 ? -0.471 10.497 -13.893 1.00 19.92 146 HIS B O 1
ATOM 2920 N N . SER B 2 147 ? -2.314 11.451 -14.819 1.00 17.14 147 SER B N 1
ATOM 2921 C CA A SER B 2 147 ? -3.058 10.182 -14.843 0.50 17.13 147 SER B CA 1
ATOM 2922 C CA B SER B 2 147 ? -3.100 10.194 -14.951 0.50 16.90 147 SER B CA 1
ATOM 2923 C C . SER B 2 147 ? -2.301 9.047 -15.542 1.00 16.90 147 SER B C 1
ATOM 2924 O O . SER B 2 147 ? -2.182 7.929 -14.931 1.00 16.57 147 SER B O 1
ATOM 2929 N N . VAL B 2 148 ? -1.816 9.304 -16.751 1.00 16.18 148 VAL B N 1
ATOM 2930 C CA . VAL B 2 148 ? -0.991 8.321 -17.511 1.00 16.15 148 VAL B CA 1
ATOM 2931 C C . VAL B 2 148 ? 0.332 7.992 -16.783 1.00 16.33 148 VAL B C 1
ATOM 2932 O O . VAL B 2 148 ? 0.627 6.821 -16.521 1.00 14.48 148 VAL B O 1
ATOM 2936 N N . TYR B 2 149 ? 1.095 9.032 -16.430 1.00 16.49 149 TYR B N 1
ATOM 2937 C CA . TYR B 2 149 ? 2.388 8.852 -15.790 1.00 17.71 149 TYR B CA 1
ATOM 2938 C C . TYR B 2 149 ? 2.269 8.051 -14.463 1.00 18.72 149 TYR B C 1
ATOM 2939 O O . TYR B 2 149 ? 3.000 7.041 -14.279 1.00 18.40 149 TYR B O 1
ATOM 2948 N N . CYS B 2 150 ? 1.334 8.469 -13.608 1.00 16.52 150 CYS B N 1
ATOM 2949 C CA . CYS B 2 150 ? 1.025 7.787 -12.345 1.00 19.22 150 CYS B CA 1
ATOM 2950 C C . CYS B 2 150 ? 0.675 6.316 -12.583 1.00 18.04 150 CYS B C 1
ATOM 2951 O O . CYS B 2 150 ? 1.201 5.454 -11.912 1.00 18.03 150 CYS B O 1
ATOM 2954 N N . SER B 2 151 ? -0.139 6.059 -13.587 1.00 18.15 151 SER B N 1
ATOM 2955 C CA . SER B 2 151 ? -0.552 4.682 -13.928 1.00 17.68 151 SER B CA 1
ATOM 2956 C C . SER B 2 151 ? 0.621 3.797 -14.379 1.00 16.46 151 SER B C 1
ATOM 2957 O O . SER B 2 151 ? 0.630 2.607 -14.066 1.00 17.78 151 SER B O 1
ATOM 2960 N N . THR B 2 152 ? 1.573 4.358 -15.124 1.00 17.17 152 THR B N 1
ATOM 2961 C CA . THR B 2 152 ? 2.763 3.618 -15.603 1.00 16.39 152 THR B CA 1
ATOM 2962 C C . THR B 2 152 ? 3.599 3.219 -14.398 1.00 16.85 152 THR B C 1
ATOM 2963 O O . THR B 2 152 ? 4.093 2.093 -14.323 1.00 15.07 152 THR B O 1
ATOM 2967 N N . LYS B 2 153 ? 3.726 4.141 -13.452 1.00 16.60 153 LYS B N 1
ATOM 2968 C CA . LYS B 2 153 ? 4.542 3.920 -12.260 1.00 17.52 153 LYS B CA 1
ATOM 2969 C C . LYS B 2 153 ? 3.882 2.985 -11.237 1.00 16.65 153 LYS B C 1
ATOM 2970 O O . LYS B 2 153 ? 4.563 2.140 -10.667 1.00 16.07 153 LYS B O 1
ATOM 2976 N N . GLY B 2 154 ? 2.557 3.099 -11.072 1.00 16.21 154 GLY B N 1
ATOM 2977 C CA . GLY B 2 154 ? 1.766 2.126 -10.346 1.00 16.86 154 GLY B CA 1
ATOM 2978 C C . GLY B 2 154 ? 1.829 0.727 -10.948 1.00 16.32 154 GLY B C 1
ATOM 2979 O O . GLY B 2 154 ? 2.083 -0.259 -10.229 1.00 16.82 154 GLY B O 1
ATOM 2980 N N . ALA B 2 155 ? 1.649 0.636 -12.261 1.00 16.58 155 ALA B N 1
ATOM 2981 C CA . ALA B 2 155 ? 1.973 -0.607 -12.991 1.00 17.12 155 ALA B CA 1
ATOM 2982 C C . ALA B 2 155 ? 3.414 -1.103 -12.734 1.00 17.25 155 ALA B C 1
ATOM 2983 O O . ALA B 2 155 ? 3.588 -2.299 -12.483 1.00 17.91 155 ALA B O 1
ATOM 2985 N N . LEU B 2 156 ? 4.410 -0.207 -12.788 1.00 16.51 156 LEU B N 1
ATOM 2986 C CA . LEU B 2 156 ? 5.828 -0.569 -12.647 1.00 15.98 156 LEU B CA 1
ATOM 2987 C C . LEU B 2 156 ? 6.119 -1.122 -11.247 1.00 16.43 156 LEU B C 1
ATOM 2988 O O . LEU B 2 156 ? 6.808 -2.133 -11.123 1.00 15.70 156 LEU B O 1
ATOM 2993 N N . ASP B 2 157 ? 5.551 -0.507 -10.215 1.00 15.72 157 ASP B N 1
ATOM 2994 C CA . ASP B 2 157 ? 5.636 -1.141 -8.890 1.00 16.53 157 ASP B CA 1
ATOM 2995 C C . ASP B 2 157 ? 5.171 -2.607 -8.830 1.00 16.26 157 ASP B C 1
ATOM 2996 O O . ASP B 2 157 ? 5.876 -3.461 -8.223 1.00 15.04 157 ASP B O 1
ATOM 3001 N N . MET B 2 158 ? 3.996 -2.883 -9.393 1.00 16.12 158 MET B N 1
ATOM 3002 C CA . MET B 2 158 ? 3.435 -4.244 -9.416 1.00 17.38 158 MET B CA 1
ATOM 3003 C C . MET B 2 158 ? 4.247 -5.180 -10.345 1.00 17.01 158 MET B C 1
ATOM 3004 O O . MET B 2 158 ? 4.479 -6.330 -10.028 1.00 16.80 158 MET B O 1
ATOM 3009 N N . LEU B 2 159 ? 4.657 -4.671 -11.491 1.00 16.54 159 LEU B N 1
ATOM 3010 C CA . LEU B 2 159 ? 5.630 -5.382 -12.358 1.00 17.44 159 LEU B CA 1
ATOM 3011 C C . LEU B 2 159 ? 6.870 -5.814 -11.594 1.00 17.82 159 LEU B C 1
ATOM 3012 O O . LEU B 2 159 ? 7.284 -7.002 -11.679 1.00 15.95 159 LEU B O 1
ATOM 3017 N N . THR B 2 160 ? 7.420 -4.891 -10.800 1.00 15.71 160 THR B N 1
ATOM 3018 C CA . THR B 2 160 ? 8.624 -5.165 -9.963 1.00 17.28 160 THR B CA 1
ATOM 3019 C C . THR B 2 160 ? 8.325 -6.386 -9.055 1.00 16.66 160 THR B C 1
ATOM 3020 O O . THR B 2 160 ? 9.180 -7.295 -8.895 1.00 16.41 160 THR B O 1
ATOM 3024 N N . LYS B 2 161 ? 7.107 -6.407 -8.527 1.00 17.31 161 LYS B N 1
ATOM 3025 C CA . LYS B 2 161 ? 6.655 -7.510 -7.608 1.00 17.15 161 LYS B CA 1
ATOM 3026 C C . LYS B 2 161 ? 6.547 -8.881 -8.284 1.00 16.96 161 LYS B C 1
ATOM 3027 O O . LYS B 2 161 ? 7.070 -9.864 -7.729 1.00 18.49 161 LYS B O 1
ATOM 3033 N N . VAL B 2 162 ? 5.901 -8.954 -9.452 1.00 16.94 162 VAL B N 1
ATOM 3034 C CA . VAL B 2 162 ? 5.771 -10.221 -10.216 1.00 16.59 162 VAL B CA 1
ATOM 3035 C C . VAL B 2 162 ? 7.167 -10.690 -10.670 1.00 17.13 162 VAL B C 1
ATOM 3036 O O . VAL B 2 162 ? 7.494 -11.889 -10.533 1.00 15.84 162 VAL B O 1
ATOM 3040 N N . MET B 2 163 ? 8.007 -9.736 -11.104 1.00 16.05 163 MET B N 1
ATOM 3041 C CA . MET B 2 163 ? 9.373 -10.066 -11.559 1.00 17.07 163 MET B CA 1
ATOM 3042 C C . MET B 2 163 ? 10.163 -10.650 -10.382 1.00 18.10 163 MET B C 1
ATOM 3043 O O . MET B 2 163 ? 10.829 -11.665 -10.527 1.00 17.72 163 MET B O 1
ATOM 3048 N N . ALA B 2 164 ? 10.060 -10.000 -9.230 1.00 17.08 164 ALA B N 1
ATOM 3049 C CA . ALA B 2 164 ? 10.672 -10.521 -7.982 1.00 18.06 164 ALA B CA 1
ATOM 3050 C C . ALA B 2 164 ? 10.221 -11.970 -7.651 1.00 18.57 164 ALA B C 1
ATOM 3051 O O . ALA B 2 164 ? 11.072 -12.859 -7.298 1.00 18.48 164 ALA B O 1
ATOM 3053 N N . LEU B 2 165 ? 8.921 -12.218 -7.786 1.00 18.80 165 LEU B N 1
ATOM 3054 C CA . LEU B 2 165 ? 8.340 -13.528 -7.492 1.00 18.87 165 LEU B CA 1
ATOM 3055 C C . LEU B 2 165 ? 8.950 -14.573 -8.453 1.00 19.75 165 LEU B C 1
ATOM 3056 O O . LEU B 2 165 ? 9.480 -15.600 -8.025 1.00 19.76 165 LEU B O 1
ATOM 3061 N N . GLU B 2 166 ? 8.916 -14.271 -9.747 1.00 19.23 166 GLU B N 1
ATOM 3062 C CA . GLU B 2 166 ? 9.282 -15.280 -10.779 1.00 19.90 166 GLU B CA 1
ATOM 3063 C C . GLU B 2 166 ? 10.783 -15.422 -10.938 1.00 19.83 166 GLU B C 1
ATOM 3064 O O . GLU B 2 166 ? 11.284 -16.490 -11.344 1.00 21.61 166 GLU B O 1
ATOM 3070 N N . LEU B 2 167 ? 11.535 -14.368 -10.628 1.00 19.79 167 LEU B N 1
ATOM 3071 C CA . LEU B 2 167 ? 12.985 -14.432 -10.835 1.00 20.40 167 LEU B CA 1
ATOM 3072 C C . LEU B 2 167 ? 13.738 -14.820 -9.553 1.00 20.63 167 LEU B C 1
ATOM 3073 O O . LEU B 2 167 ? 14.896 -15.170 -9.612 1.00 21.00 167 LEU B O 1
ATOM 3078 N N . GLY B 2 168 ? 13.052 -14.743 -8.409 1.00 21.40 168 GLY B N 1
ATOM 3079 C CA . GLY B 2 168 ? 13.653 -15.103 -7.112 1.00 22.78 168 GLY B CA 1
ATOM 3080 C C . GLY B 2 168 ? 14.316 -16.496 -7.108 1.00 23.29 168 GLY B C 1
ATOM 3081 O O . GLY B 2 168 ? 15.452 -16.632 -6.615 1.00 23.82 168 GLY B O 1
ATOM 3082 N N . PRO B 2 169 ? 13.609 -17.523 -7.617 1.00 23.27 169 PRO B N 1
ATOM 3083 C CA . PRO B 2 169 ? 14.189 -18.891 -7.726 1.00 24.23 169 PRO B CA 1
ATOM 3084 C C . PRO B 2 169 ? 15.470 -18.960 -8.590 1.00 24.58 169 PRO B C 1
ATOM 3085 O O . PRO B 2 169 ? 16.259 -19.888 -8.409 1.00 24.76 169 PRO B O 1
ATOM 3089 N N . HIS B 2 170 ? 15.684 -17.957 -9.456 1.00 24.43 170 HIS B N 1
ATOM 3090 C CA . HIS B 2 170 ? 16.935 -17.796 -10.244 1.00 23.74 170 HIS B CA 1
ATOM 3091 C C . HIS B 2 170 ? 17.938 -16.853 -9.648 1.00 23.26 170 HIS B C 1
ATOM 3092 O O . HIS B 2 170 ? 18.848 -16.367 -10.352 1.00 23.97 170 HIS B O 1
ATOM 3099 N N . LYS B 2 171 ? 17.740 -16.544 -8.374 1.00 22.67 171 LYS B N 1
ATOM 3100 C CA . LYS B 2 171 ? 18.608 -15.660 -7.598 1.00 23.17 171 LYS B CA 1
ATOM 3101 C C . LYS B 2 171 ? 18.809 -14.293 -8.258 1.00 21.62 171 LYS B C 1
ATOM 3102 O O . LYS B 2 171 ? 19.885 -13.715 -8.199 1.00 19.79 171 LYS B O 1
ATOM 3108 N N . ILE B 2 172 ? 17.728 -13.765 -8.820 1.00 19.98 172 ILE B N 1
ATOM 3109 C CA . ILE B 2 172 ? 17.741 -12.443 -9.440 1.00 19.95 172 ILE B CA 1
ATOM 3110 C C . ILE B 2 172 ? 16.817 -11.541 -8.610 1.00 19.89 172 ILE B C 1
ATOM 3111 O O . ILE B 2 172 ? 15.619 -11.816 -8.499 1.00 21.30 172 ILE B O 1
ATOM 3116 N N . ARG B 2 173 ? 17.370 -10.505 -7.983 1.00 19.69 173 ARG B N 1
ATOM 3117 C CA . ARG B 2 173 ? 16.495 -9.643 -7.150 1.00 19.16 173 ARG B CA 1
ATOM 3118 C C . ARG B 2 173 ? 15.986 -8.504 -8.017 1.00 18.30 173 ARG B C 1
ATOM 3119 O O . ARG B 2 173 ? 16.666 -8.113 -8.988 1.00 17.76 173 ARG B O 1
ATOM 3127 N N . VAL B 2 174 ? 14.762 -8.039 -7.732 1.00 17.34 174 VAL B N 1
ATOM 3128 C CA . VAL B 2 174 ? 14.133 -6.987 -8.583 1.00 16.66 174 VAL B CA 1
ATOM 3129 C C . VAL B 2 174 ? 13.522 -5.989 -7.612 1.00 16.04 174 VAL B C 1
ATOM 3130 O O . VAL B 2 174 ? 12.629 -6.367 -6.872 1.00 16.23 174 VAL B O 1
ATOM 3134 N N . ASN B 2 175 ? 13.968 -4.727 -7.668 1.00 16.72 175 ASN B N 1
ATOM 3135 C CA . ASN B 2 175 ? 13.500 -3.711 -6.751 1.00 17.97 175 ASN B CA 1
ATOM 3136 C C . ASN B 2 175 ? 13.233 -2.417 -7.519 1.00 18.27 175 ASN B C 1
ATOM 3137 O O . ASN B 2 175 ? 13.849 -2.177 -8.576 1.00 18.60 175 ASN B O 1
ATOM 3142 N N . ALA B 2 176 ? 12.345 -1.591 -6.963 1.00 17.69 176 ALA B N 1
AT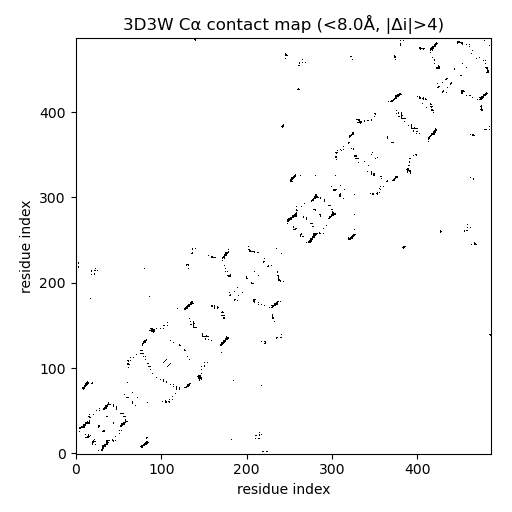OM 3143 C CA . ALA B 2 176 ? 12.097 -0.232 -7.462 1.00 16.36 176 ALA B CA 1
ATOM 3144 C C . ALA B 2 176 ? 12.564 0.836 -6.463 1.00 17.81 176 ALA B C 1
ATOM 3145 O O . ALA B 2 176 ? 12.552 0.636 -5.206 1.00 17.39 176 ALA B O 1
ATOM 3147 N N . VAL B 2 177 ? 12.998 1.971 -7.027 1.00 17.59 177 VAL B N 1
ATOM 3148 C CA A VAL B 2 177 ? 13.289 3.182 -6.241 0.50 16.87 177 VAL B CA 1
ATOM 3149 C CA B VAL B 2 177 ? 13.281 3.181 -6.240 0.50 17.63 177 VAL B CA 1
ATOM 3150 C C . VAL B 2 177 ? 12.244 4.214 -6.652 1.00 17.71 177 VAL B C 1
ATOM 3151 O O . VAL B 2 177 ? 11.847 4.259 -7.824 1.00 17.69 177 VAL B O 1
ATOM 3158 N N . ASN B 2 178 ? 11.803 5.039 -5.693 1.00 17.76 178 ASN B N 1
ATOM 3159 C CA . ASN B 2 178 ? 10.640 5.884 -5.884 1.00 18.54 178 ASN B CA 1
ATOM 3160 C C . ASN B 2 178 ? 10.970 7.313 -5.448 1.00 20.52 178 ASN B C 1
ATOM 3161 O O . ASN B 2 178 ? 10.704 7.712 -4.296 1.00 20.58 178 ASN B O 1
ATOM 3166 N N . PRO B 2 179 ? 11.641 8.057 -6.351 1.00 21.00 179 PRO B N 1
ATOM 3167 C CA . PRO B 2 179 ? 12.047 9.424 -5.971 1.00 21.26 179 PRO B CA 1
ATOM 3168 C C . PRO B 2 179 ? 10.904 10.404 -6.058 1.00 21.04 179 PRO B C 1
ATOM 3169 O O . PRO B 2 179 ? 9.951 10.160 -6.792 1.00 19.15 179 PRO B O 1
ATOM 3173 N N . THR B 2 180 ? 10.972 11.460 -5.231 1.00 22.47 180 THR B N 1
ATOM 3174 C CA . THR B 2 180 ? 10.133 12.667 -5.408 1.00 24.96 180 THR B CA 1
ATOM 3175 C C . THR B 2 180 ? 10.647 13.418 -6.647 1.00 26.38 180 THR B C 1
ATOM 3176 O O . THR B 2 180 ? 11.523 12.905 -7.364 1.00 25.88 180 THR B O 1
ATOM 3180 N N . VAL B 2 181 ? 10.151 14.652 -6.867 1.00 29.07 181 VAL B N 1
ATOM 3181 C CA . VAL B 2 181 ? 10.796 15.558 -7.844 1.00 31.48 181 VAL B CA 1
ATOM 3182 C C . VAL B 2 181 ? 12.320 15.606 -7.690 1.00 32.95 181 VAL B C 1
ATOM 3183 O O . VAL B 2 181 ? 12.870 15.760 -6.575 1.00 32.93 181 VAL B O 1
ATOM 3187 N N . VAL B 2 182 ? 12.985 15.430 -8.828 1.00 35.04 182 VAL B N 1
ATOM 3188 C CA . VAL B 2 182 ? 14.432 15.587 -8.932 1.00 37.96 182 VAL B CA 1
ATOM 3189 C C . VAL B 2 182 ? 14.563 16.701 -9.977 1.00 40.56 182 VAL B C 1
ATOM 3190 O O . VAL B 2 182 ? 14.007 16.616 -11.073 1.00 40.49 182 VAL B O 1
ATOM 3194 N N . MET B 2 183 ? 15.247 17.772 -9.625 1.00 43.99 183 MET B N 1
ATOM 3195 C CA . MET B 2 183 ? 15.422 18.821 -10.600 1.00 47.18 183 MET B CA 1
ATOM 3196 C C . MET B 2 183 ? 16.402 18.342 -11.696 1.00 48.88 183 MET B C 1
ATOM 3197 O O . MET B 2 183 ? 17.636 18.329 -11.538 1.00 49.53 183 MET B O 1
ATOM 3202 N N . THR B 2 184 ? 15.780 17.836 -12.756 1.00 50.57 184 THR B N 1
ATOM 3203 C CA . THR B 2 184 ? 16.398 17.411 -14.005 1.00 51.95 184 THR B CA 1
ATOM 3204 C C . THR B 2 184 ? 15.450 18.006 -15.040 1.00 53.23 184 THR B C 1
ATOM 3205 O O . THR B 2 184 ? 14.530 18.737 -14.659 1.00 53.07 184 THR B O 1
ATOM 3209 N N . SER B 2 185 ? 15.660 17.708 -16.326 1.00 54.81 185 SER B N 1
ATOM 3210 C CA . SER B 2 185 ? 14.781 18.203 -17.407 1.00 56.60 185 SER B CA 1
ATOM 3211 C C . SER B 2 185 ? 13.306 17.860 -17.181 1.00 57.56 185 SER B C 1
ATOM 3212 O O . SER B 2 185 ? 12.429 18.711 -17.362 1.00 57.23 185 SER B O 1
ATOM 3215 N N . MET B 2 186 ? 13.051 16.611 -16.788 1.00 58.96 186 MET B N 1
ATOM 3216 C CA . MET B 2 186 ? 11.710 16.161 -16.416 1.00 60.46 186 MET B CA 1
ATOM 3217 C C . MET B 2 186 ? 11.188 16.910 -15.186 1.00 61.44 186 MET B C 1
ATOM 3218 O O . MET B 2 186 ? 10.129 17.537 -15.250 1.00 61.42 186 MET B O 1
ATOM 3223 N N . GLY B 2 187 ? 11.936 16.844 -14.084 1.00 62.65 187 GLY B N 1
ATOM 3224 C CA . GLY B 2 187 ? 11.552 17.506 -12.833 1.00 64.55 187 GLY B CA 1
ATOM 3225 C C . GLY B 2 187 ? 11.300 19.002 -12.947 1.00 65.65 187 GLY B C 1
ATOM 3226 O O . GLY B 2 187 ? 10.300 19.508 -12.431 1.00 65.58 187 GLY B O 1
ATOM 3227 N N . GLN B 2 188 ? 12.198 19.711 -13.627 1.00 66.87 188 GLN B N 1
ATOM 3228 C CA . GLN B 2 188 ? 12.056 21.157 -13.765 1.00 68.38 188 GLN B CA 1
ATOM 3229 C C . GLN B 2 188 ? 11.408 21.594 -15.092 1.00 69.18 188 GLN B C 1
ATOM 3230 O O . GLN B 2 188 ? 11.658 22.697 -15.596 1.00 69.37 188 GLN B O 1
ATOM 3236 N N . ALA B 2 189 ? 10.569 20.722 -15.646 1.00 70.03 189 ALA B N 1
ATOM 3237 C CA . ALA B 2 189 ? 9.663 21.116 -16.716 1.00 70.85 189 ALA B CA 1
ATOM 3238 C C . ALA B 2 189 ? 8.440 21.766 -16.085 1.00 71.42 189 ALA B C 1
ATOM 3239 O O . ALA B 2 189 ? 8.113 22.918 -16.388 1.00 71.74 189 ALA B O 1
ATOM 3241 N N . THR B 2 190 ? 7.795 21.039 -15.174 1.00 71.85 190 THR B N 1
ATOM 3242 C CA . THR B 2 190 ? 6.509 21.460 -14.616 1.00 72.37 190 THR B CA 1
ATOM 3243 C C . THR B 2 190 ? 6.561 21.908 -13.148 1.00 72.58 190 THR B C 1
ATOM 3244 O O . THR B 2 190 ? 5.668 22.633 -12.683 1.00 72.57 190 THR B O 1
ATOM 3248 N N . TRP B 2 191 ? 7.599 21.474 -12.429 1.00 72.66 191 TRP B N 1
ATOM 3249 C CA . TRP B 2 191 ? 7.809 21.877 -11.032 1.00 72.75 191 TRP B CA 1
ATOM 3250 C C . TRP B 2 191 ? 8.746 23.078 -10.948 1.00 72.89 191 TRP B C 1
ATOM 3251 O O . TRP B 2 191 ? 9.248 23.416 -9.874 1.00 73.00 191 TRP B O 1
ATOM 3262 N N . SER B 2 192 ? 8.968 23.714 -12.098 1.00 73.05 192 SER B N 1
ATOM 3263 C CA . SER B 2 192 ? 9.799 24.916 -12.208 1.00 73.13 192 SER B CA 1
ATOM 3264 C C . SER B 2 192 ? 9.093 26.167 -11.663 1.00 72.94 192 SER B C 1
ATOM 3265 O O . SER B 2 192 ? 9.756 27.135 -11.271 1.00 72.89 192 SER B O 1
ATOM 3268 N N . ASP B 2 193 ? 7.757 26.140 -11.649 1.00 72.64 193 ASP B N 1
ATOM 3269 C CA . ASP B 2 193 ? 6.958 27.183 -10.996 1.00 72.33 193 ASP B CA 1
ATOM 3270 C C . ASP B 2 193 ? 7.154 27.085 -9.473 1.00 71.80 193 ASP B C 1
ATOM 3271 O O . ASP B 2 193 ? 6.813 26.057 -8.867 1.00 71.82 193 ASP B O 1
ATOM 3276 N N . PRO B 2 194 ? 7.721 28.151 -8.857 1.00 71.20 194 PRO B N 1
ATOM 3277 C CA . PRO B 2 194 ? 8.074 28.187 -7.424 1.00 70.50 194 PRO B CA 1
ATOM 3278 C C . PRO B 2 194 ? 6.909 27.987 -6.434 1.00 69.61 194 PRO B C 1
ATOM 3279 O O . PRO B 2 194 ? 7.151 27.740 -5.254 1.00 69.53 194 PRO B O 1
ATOM 3283 N N . HIS B 2 195 ? 5.668 28.081 -6.906 1.00 68.62 195 HIS B N 1
ATOM 3284 C CA . HIS B 2 195 ? 4.512 27.810 -6.048 1.00 67.40 195 HIS B CA 1
ATOM 3285 C C . HIS B 2 195 ? 3.797 26.492 -6.382 1.00 65.95 195 HIS B C 1
ATOM 3286 O O . HIS B 2 195 ? 3.089 25.939 -5.534 1.00 65.95 195 HIS B O 1
ATOM 3293 N N . LYS B 2 196 ? 3.988 25.992 -7.604 1.00 63.88 196 LYS B N 1
ATOM 3294 C CA . LYS B 2 196 ? 3.543 24.639 -7.946 1.00 61.84 196 LYS B CA 1
ATOM 3295 C C . LYS B 2 196 ? 4.386 23.658 -7.153 1.00 59.94 196 LYS B C 1
ATOM 3296 O O . LYS B 2 196 ? 3.871 22.693 -6.584 1.00 60.21 196 LYS B O 1
ATOM 3302 N N . ALA B 2 197 ? 5.685 23.939 -7.104 1.00 57.45 197 ALA B N 1
ATOM 3303 C CA . ALA B 2 197 ? 6.622 23.174 -6.297 1.00 55.02 197 ALA B CA 1
ATOM 3304 C C . ALA B 2 197 ? 6.442 23.467 -4.803 1.00 53.27 197 ALA B C 1
ATOM 3305 O O . ALA B 2 197 ? 6.786 22.641 -3.963 1.00 52.53 197 ALA B O 1
ATOM 3307 N N . LYS B 2 198 ? 5.875 24.629 -4.475 1.00 51.04 198 LYS B N 1
ATOM 3308 C CA . LYS B 2 198 ? 5.726 25.028 -3.081 1.00 49.41 198 LYS B CA 1
ATOM 3309 C C . LYS B 2 198 ? 4.757 24.135 -2.318 1.00 47.89 198 LYS B C 1
ATOM 3310 O O . LYS B 2 198 ? 5.038 23.767 -1.175 1.00 47.15 198 LYS B O 1
ATOM 3316 N N . THR B 2 199 ? 3.623 23.794 -2.939 1.00 46.29 199 THR B N 1
ATOM 3317 C CA . THR B 2 199 ? 2.617 22.966 -2.256 1.00 45.24 199 THR B CA 1
ATOM 3318 C C . THR B 2 199 ? 3.196 21.564 -1.975 1.00 43.60 199 THR B C 1
ATOM 3319 O O . THR B 2 199 ? 3.025 21.012 -0.867 1.00 43.10 199 THR B O 1
ATOM 3323 N N . MET B 2 200 ? 3.925 21.016 -2.946 1.00 42.06 200 MET B N 1
ATOM 3324 C CA . MET B 2 200 ? 4.583 19.724 -2.714 1.00 40.99 200 MET B CA 1
ATOM 3325 C C . MET B 2 200 ? 5.683 19.759 -1.650 1.00 39.38 200 MET B C 1
ATOM 3326 O O . MET B 2 200 ? 5.764 18.869 -0.785 1.00 38.68 200 MET B O 1
ATOM 3331 N N . LEU B 2 201 ? 6.530 20.790 -1.715 1.00 37.58 201 LEU B N 1
ATOM 3332 C CA . LEU B 2 201 ? 7.631 20.989 -0.759 1.00 36.16 201 LEU B CA 1
ATOM 3333 C C . LEU B 2 201 ? 7.134 20.997 0.731 1.00 34.68 201 LEU B C 1
ATOM 3334 O O . LEU B 2 201 ? 7.783 20.456 1.622 1.00 33.64 201 LEU B O 1
ATOM 3339 N N . ASN B 2 202 ? 5.978 21.639 0.961 1.00 33.56 202 ASN B N 1
ATOM 3340 C CA . ASN B 2 202 ? 5.332 21.737 2.261 1.00 33.42 202 ASN B CA 1
ATOM 3341 C C . ASN B 2 202 ? 4.899 20.348 2.743 1.00 32.32 202 ASN B C 1
ATOM 3342 O O . ASN B 2 202 ? 4.752 20.139 3.934 1.00 33.01 202 ASN B O 1
ATOM 3347 N N . ARG B 2 203 ? 4.700 19.417 1.813 1.00 30.83 203 ARG B N 1
ATOM 3348 C CA . ARG B 2 203 ? 4.372 18.016 2.141 1.00 30.29 203 ARG B CA 1
ATOM 3349 C C . ARG B 2 203 ? 5.562 17.071 2.326 1.00 28.81 203 ARG B C 1
ATOM 3350 O O . ARG B 2 203 ? 5.379 15.869 2.558 1.00 28.54 203 ARG B O 1
ATOM 3358 N N . ILE B 2 204 ? 6.769 17.613 2.209 1.00 26.77 204 ILE B N 1
ATOM 3359 C CA . ILE B 2 204 ? 7.991 16.826 2.343 1.00 25.47 204 ILE B CA 1
ATOM 3360 C C . ILE B 2 204 ? 8.639 17.209 3.678 1.00 25.14 204 ILE B C 1
ATOM 3361 O O . ILE B 2 204 ? 9.108 18.341 3.824 1.00 24.74 204 ILE B O 1
ATOM 3366 N N . PRO B 2 205 ? 8.611 16.299 4.680 1.00 24.61 205 PRO B N 1
ATOM 3367 C CA . PRO B 2 205 ? 9.258 16.491 6.003 1.00 24.61 205 PRO B CA 1
ATOM 3368 C C . PRO B 2 205 ? 10.710 16.994 5.963 1.00 24.72 205 PRO B C 1
ATOM 3369 O O . PRO B 2 205 ? 11.103 17.853 6.796 1.00 23.84 205 PRO B O 1
ATOM 3373 N N . LEU B 2 206 ? 11.490 16.505 4.997 1.00 24.58 206 LEU B N 1
ATOM 3374 C CA . LEU B 2 206 ? 12.876 16.984 4.832 1.00 25.55 206 LEU B CA 1
ATOM 3375 C C . LEU B 2 206 ? 12.974 18.342 4.087 1.00 26.38 206 LEU B C 1
ATOM 3376 O O . LEU B 2 206 ? 14.078 18.906 3.964 1.00 25.97 206 LEU B O 1
ATOM 3381 N N . GLY B 2 207 ? 11.836 18.828 3.587 1.00 26.90 207 GLY B N 1
ATOM 3382 C CA . GLY B 2 207 ? 11.703 20.232 3.144 1.00 28.90 207 GLY B CA 1
ATOM 3383 C C . GLY B 2 207 ? 12.475 20.555 1.877 1.00 29.73 207 GLY B C 1
ATOM 3384 O O . GLY B 2 207 ? 12.810 21.722 1.636 1.00 30.08 207 GLY B O 1
ATOM 3385 N N . LYS B 2 208 ? 12.759 19.530 1.062 1.00 29.94 208 LYS B N 1
ATOM 3386 C CA . LYS B 2 208 ? 13.550 19.698 -0.179 1.00 30.44 208 LYS B CA 1
ATOM 3387 C C . LYS B 2 208 ? 13.230 18.591 -1.192 1.00 30.30 208 LYS B C 1
ATOM 3388 O O . LYS B 2 208 ? 12.759 17.502 -0.814 1.00 29.45 208 LYS B O 1
ATOM 3394 N N . PHE B 2 209 ? 13.511 18.871 -2.470 1.00 29.38 209 PHE B N 1
ATOM 3395 C CA . PHE B 2 209 ? 13.489 17.818 -3.507 1.00 29.74 209 PHE B CA 1
ATOM 3396 C C . PHE B 2 209 ? 14.784 17.004 -3.489 1.00 29.32 209 PHE B C 1
ATOM 3397 O O . PHE B 2 209 ? 15.775 17.402 -2.868 1.00 28.54 209 PHE B O 1
ATOM 3405 N N . ALA B 2 210 ? 14.730 15.829 -4.119 1.00 28.92 210 ALA B N 1
ATOM 3406 C CA . ALA B 2 210 ? 15.862 14.912 -4.209 1.00 29.08 210 ALA B CA 1
ATOM 3407 C C . ALA B 2 210 ? 16.898 15.376 -5.224 1.00 28.70 210 ALA B C 1
ATOM 3408 O O . ALA B 2 210 ? 16.554 15.868 -6.315 1.00 29.20 210 ALA B O 1
ATOM 3410 N N . GLU B 2 211 ? 18.157 15.179 -4.867 1.00 28.71 211 GLU B N 1
ATOM 3411 C CA . GLU B 2 211 ? 19.282 15.326 -5.793 1.00 28.27 211 GLU B CA 1
ATOM 3412 C C . GLU B 2 211 ? 19.484 13.995 -6.540 1.00 27.78 211 GLU B C 1
ATOM 3413 O O . GLU B 2 211 ? 19.138 12.932 -6.012 1.00 25.90 211 GLU B O 1
ATOM 3419 N N . VAL B 2 212 ? 20.061 14.060 -7.741 1.00 26.97 212 VAL B N 1
ATOM 3420 C CA . VAL B 2 212 ? 20.444 12.856 -8.466 1.00 26.78 212 VAL B CA 1
ATOM 3421 C C . VAL B 2 212 ? 21.246 11.880 -7.593 1.00 26.42 212 VAL B C 1
ATOM 3422 O O . VAL B 2 212 ? 21.003 10.670 -7.646 1.00 24.51 212 VAL B O 1
ATOM 3426 N N . GLU B 2 213 ? 22.158 12.407 -6.763 1.00 25.98 213 GLU B N 1
ATOM 3427 C CA . GLU B 2 213 ? 23.034 11.560 -5.929 1.00 27.14 213 GLU B CA 1
ATOM 3428 C C . GLU B 2 213 ? 22.235 10.683 -4.968 1.00 25.08 213 GLU B C 1
ATOM 3429 O O . GLU B 2 213 ? 22.607 9.529 -4.739 1.00 24.42 213 GLU B O 1
ATOM 3435 N N . HIS B 2 214 ? 21.147 11.237 -4.423 1.00 23.83 214 HIS B N 1
ATOM 3436 C CA . HIS B 2 214 ? 20.247 10.484 -3.503 1.00 24.11 214 HIS B CA 1
ATOM 3437 C C . HIS B 2 214 ? 19.672 9.212 -4.154 1.00 22.94 214 HIS B C 1
ATOM 3438 O O . HIS B 2 214 ? 19.620 8.125 -3.537 1.00 22.21 214 HIS B O 1
ATOM 3445 N N . VAL B 2 215 ? 19.195 9.391 -5.380 1.00 22.30 215 VAL B N 1
ATOM 3446 C CA . VAL B 2 215 ? 18.622 8.312 -6.137 1.00 21.77 215 VAL B CA 1
ATOM 3447 C C . VAL B 2 215 ? 19.713 7.293 -6.506 1.00 20.85 215 VAL B C 1
ATOM 3448 O O . VAL B 2 215 ? 19.494 6.090 -6.368 1.00 20.42 215 VAL B O 1
ATOM 3452 N N . VAL B 2 216 ? 20.864 7.767 -6.988 1.00 19.58 216 VAL B N 1
ATOM 3453 C CA . VAL B 2 216 ? 21.985 6.863 -7.405 1.00 19.23 216 VAL B CA 1
ATOM 3454 C C . VAL B 2 216 ? 22.437 5.989 -6.203 1.00 19.18 216 VAL B C 1
ATOM 3455 O O . VAL B 2 216 ? 22.656 4.769 -6.327 1.00 18.18 216 VAL B O 1
ATOM 3459 N N . ASN B 2 217 ? 22.526 6.618 -5.028 1.00 18.50 217 ASN B N 1
ATOM 3460 C CA . ASN B 2 217 ? 22.925 5.886 -3.817 1.00 19.71 217 ASN B CA 1
ATOM 3461 C C . ASN B 2 217 ? 21.977 4.719 -3.532 1.00 19.11 217 ASN B C 1
ATOM 3462 O O . ASN B 2 217 ? 22.436 3.590 -3.259 1.00 20.69 217 ASN B O 1
ATOM 3467 N N . ALA B 2 218 ? 20.671 4.981 -3.613 1.00 17.84 218 ALA B N 1
ATOM 3468 C CA . ALA B 2 218 ? 19.639 3.951 -3.378 1.00 18.24 218 ALA B CA 1
ATOM 3469 C C . ALA B 2 218 ? 19.728 2.850 -4.444 1.00 19.65 218 ALA B C 1
ATOM 3470 O O . ALA B 2 218 ? 19.686 1.619 -4.119 1.00 17.85 218 ALA B O 1
ATOM 3472 N N . ILE B 2 219 ? 19.883 3.281 -5.716 1.00 18.96 219 ILE B N 1
ATOM 3473 C CA . ILE B 2 219 ? 20.093 2.299 -6.837 1.00 19.59 219 ILE B CA 1
ATOM 3474 C C . ILE B 2 219 ? 21.288 1.337 -6.561 1.00 19.57 219 ILE B C 1
ATOM 3475 O O . ILE B 2 219 ? 21.163 0.095 -6.659 1.00 18.57 219 ILE B O 1
ATOM 3480 N N . LEU B 2 220 ? 22.445 1.925 -6.254 1.00 20.00 220 LEU B N 1
ATOM 3481 C CA . LEU B 2 220 ? 23.669 1.179 -5.996 1.00 22.36 220 LEU B CA 1
ATOM 3482 C C . LEU B 2 220 ? 23.535 0.230 -4.795 1.00 21.46 220 LEU B C 1
ATOM 3483 O O . LEU B 2 220 ? 23.980 -0.905 -4.848 1.00 20.62 220 LEU B O 1
ATOM 3488 N N . PHE B 2 221 ? 22.879 0.683 -3.738 1.00 21.97 221 PHE B N 1
ATOM 3489 C CA . PHE B 2 221 ? 22.588 -0.230 -2.612 1.00 22.26 221 PHE B CA 1
ATOM 3490 C C . PHE B 2 221 ? 21.716 -1.439 -3.066 1.00 21.71 221 PHE B C 1
ATOM 3491 O O . PHE B 2 221 ? 22.024 -2.599 -2.725 1.00 22.09 221 PHE B O 1
ATOM 3499 N N . LEU B 2 222 ? 20.684 -1.177 -3.877 1.00 21.46 222 LEU B N 1
ATOM 3500 C CA . LEU B 2 222 ? 19.735 -2.214 -4.291 1.00 21.18 222 LEU B CA 1
ATOM 3501 C C . LEU B 2 222 ? 20.332 -3.149 -5.354 1.00 21.61 222 LEU B C 1
ATOM 3502 O O . LEU B 2 222 ? 19.908 -4.323 -5.454 1.00 22.09 222 LEU B O 1
ATOM 3507 N N . LEU B 2 223 ? 21.310 -2.649 -6.123 1.00 21.09 223 LEU B N 1
ATOM 3508 C CA . LEU B 2 223 ? 22.082 -3.520 -7.020 1.00 21.55 223 LEU B CA 1
ATOM 3509 C C . LEU B 2 223 ? 23.047 -4.439 -6.280 1.00 21.97 223 LEU B C 1
ATOM 3510 O O . LEU B 2 223 ? 23.302 -5.551 -6.744 1.00 21.52 223 LEU B O 1
ATOM 3515 N N . SER B 2 224 ? 23.595 -3.980 -5.148 1.00 22.86 224 SER B N 1
ATOM 3516 C CA . SER B 2 224 ? 24.655 -4.740 -4.458 1.00 25.59 224 SER B CA 1
ATOM 3517 C C . SER B 2 224 ? 24.106 -5.883 -3.638 1.00 25.57 224 SER B C 1
ATOM 3518 O O . SER B 2 224 ? 22.939 -5.871 -3.263 1.00 25.94 224 SER B O 1
ATOM 3521 N N . ASP B 2 225 ? 24.989 -6.836 -3.323 1.00 27.15 225 ASP B N 1
ATOM 3522 C CA . ASP B 2 225 ? 24.696 -7.907 -2.375 1.00 28.18 225 ASP B CA 1
ATOM 3523 C C . ASP B 2 225 ? 24.421 -7.433 -0.949 1.00 27.70 225 ASP B C 1
ATOM 3524 O O . ASP B 2 225 ? 23.876 -8.199 -0.145 1.00 27.20 225 ASP B O 1
ATOM 3529 N N . ARG B 2 226 ? 24.722 -6.165 -0.638 1.00 26.03 226 ARG B N 1
ATOM 3530 C CA . ARG B 2 226 ? 24.280 -5.578 0.667 1.00 26.01 226 ARG B CA 1
ATOM 3531 C C . ARG B 2 226 ? 22.742 -5.579 0.931 1.00 24.44 226 ARG B C 1
ATOM 3532 O O . ARG B 2 226 ? 22.303 -5.523 2.083 1.00 23.87 226 ARG B O 1
ATOM 3540 N N . SER B 2 227 ? 21.952 -5.712 -0.134 1.00 23.47 227 SER B N 1
ATOM 3541 C CA . SER B 2 227 ? 20.502 -5.670 -0.055 1.00 22.48 227 SER B CA 1
ATOM 3542 C C . SER B 2 227 ? 19.951 -7.047 -0.425 1.00 23.10 227 SER B C 1
ATOM 3543 O O . SER B 2 227 ? 18.843 -7.153 -0.977 1.00 21.60 227 SER B O 1
ATOM 3546 N N . GLY B 2 228 ? 20.733 -8.074 -0.056 1.00 23.66 228 GLY B N 1
ATOM 3547 C CA . GLY B 2 228 ? 20.508 -9.452 -0.441 1.00 23.44 228 GLY B CA 1
ATOM 3548 C C . GLY B 2 228 ? 19.230 -10.141 -0.027 1.00 22.61 228 GLY B C 1
ATOM 3549 O O . GLY B 2 228 ? 18.969 -11.207 -0.527 1.00 23.37 228 GLY B O 1
ATOM 3550 N N . MET B 2 229 ? 18.410 -9.564 0.859 1.00 22.11 229 MET B N 1
ATOM 3551 C CA . MET B 2 229 ? 17.085 -10.150 1.165 1.00 21.68 229 MET B CA 1
ATOM 3552 C C . MET B 2 229 ? 16.010 -9.154 0.870 1.00 21.45 229 MET B C 1
ATOM 3553 O O . MET B 2 229 ? 14.901 -9.250 1.364 1.00 22.68 229 MET B O 1
ATOM 3558 N N . THR B 2 230 ? 16.356 -8.172 0.058 1.00 19.75 230 THR B N 1
ATOM 3559 C CA . THR B 2 230 ? 15.373 -7.214 -0.374 1.00 19.17 230 THR B CA 1
ATOM 3560 C C . THR B 2 230 ? 15.058 -7.478 -1.838 1.00 18.58 230 THR B C 1
ATOM 3561 O O . THR B 2 230 ? 15.930 -7.362 -2.707 1.00 18.74 230 THR B O 1
ATOM 3565 N N . THR B 2 231 ? 13.805 -7.802 -2.093 1.00 19.40 231 THR B N 1
ATOM 3566 C CA . THR B 2 231 ? 13.300 -7.975 -3.442 1.00 19.57 231 THR B CA 1
ATOM 3567 C C . THR B 2 231 ? 11.820 -7.695 -3.450 1.00 19.55 231 THR B C 1
ATOM 3568 O O . THR B 2 231 ? 11.117 -7.968 -2.447 1.00 20.07 231 THR B O 1
ATOM 3572 N N . GLY B 2 232 ? 11.331 -7.157 -4.576 1.00 18.50 232 GLY B N 1
ATOM 3573 C CA . GLY B 2 232 ? 9.896 -6.841 -4.734 1.00 19.04 232 GLY B CA 1
ATOM 3574 C C . GLY B 2 232 ? 9.509 -5.532 -4.042 1.00 18.19 232 GLY B C 1
ATOM 3575 O O . GLY B 2 232 ? 8.346 -5.245 -3.862 1.00 18.64 232 GLY B O 1
ATOM 3576 N N . SER B 2 233 ? 10.487 -4.748 -3.632 1.00 19.98 233 SER B N 1
ATOM 3577 C CA . SER B 2 233 ? 10.240 -3.560 -2.758 1.00 19.66 233 SER B CA 1
ATOM 3578 C C . SER B 2 233 ? 10.109 -2.243 -3.563 1.00 20.61 233 SER B C 1
ATOM 3579 O O . SER B 2 233 ? 10.380 -2.194 -4.790 1.00 19.63 233 SER B O 1
ATOM 3582 N N . THR B 2 234 ? 9.686 -1.189 -2.874 1.00 19.91 234 THR B N 1
ATOM 3583 C CA . THR B 2 234 ? 9.585 0.121 -3.480 1.00 21.04 234 THR B CA 1
ATOM 3584 C C . THR B 2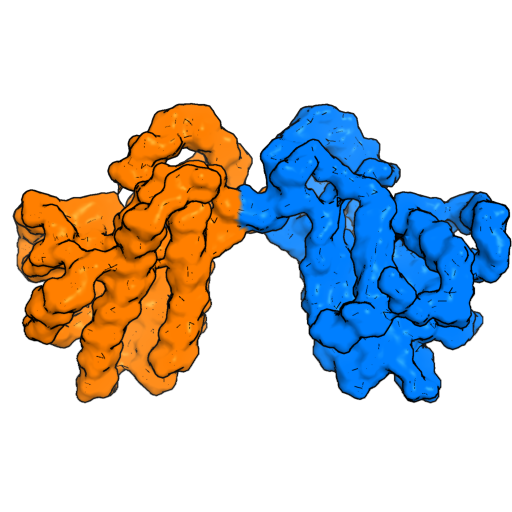 234 ? 10.219 1.075 -2.486 1.00 22.30 234 THR B C 1
ATOM 3585 O O . THR B 2 234 ? 9.542 1.543 -1.546 1.00 23.96 234 THR B O 1
ATOM 3589 N N . LEU B 2 235 ? 11.500 1.347 -2.693 1.00 21.46 235 LEU B N 1
ATOM 3590 C CA . LEU B 2 235 ? 12.307 2.143 -1.770 1.00 22.17 235 LEU B CA 1
ATOM 3591 C C . LEU B 2 235 ? 12.098 3.640 -2.016 1.00 21.24 235 LEU B C 1
ATOM 3592 O O . LEU B 2 235 ? 12.550 4.141 -3.045 1.00 20.90 235 LEU B O 1
ATOM 3597 N N . PRO B 2 236 ? 11.412 4.352 -1.076 1.00 21.81 236 PRO B N 1
ATOM 3598 C CA . PRO B 2 236 ? 11.138 5.807 -1.320 1.00 21.25 236 PRO B CA 1
ATOM 3599 C C . PRO B 2 236 ? 12.379 6.686 -1.189 1.00 21.30 236 PRO B C 1
ATOM 3600 O O . PRO B 2 236 ? 13.135 6.553 -0.215 1.00 21.14 236 PRO B O 1
ATOM 3604 N N . VAL B 2 237 ? 12.549 7.600 -2.150 1.00 21.50 237 VAL B N 1
ATOM 3605 C CA . VAL B 2 237 ? 13.572 8.641 -2.100 1.00 21.41 237 VAL B CA 1
ATOM 3606 C C . VAL B 2 237 ? 12.823 9.995 -2.297 1.00 20.78 237 VAL B C 1
ATOM 3607 O O . VAL B 2 237 ? 13.085 10.775 -3.234 1.00 19.93 237 VAL B O 1
ATOM 3611 N N . GLU B 2 238 ? 11.888 10.236 -1.378 1.00 21.01 238 GLU B N 1
ATOM 3612 C CA . GLU B 2 238 ? 10.909 11.344 -1.491 1.00 21.59 238 GLU B CA 1
ATOM 3613 C C . GLU B 2 238 ? 10.817 12.276 -0.261 1.00 22.03 238 GLU B C 1
ATOM 3614 O O . GLU B 2 238 ? 9.808 12.985 -0.091 1.00 21.42 238 GLU B O 1
ATOM 3620 N N . GLY B 2 239 ? 11.865 12.266 0.570 1.00 23.24 239 GLY B N 1
ATOM 3621 C CA . GLY B 2 239 ? 11.964 13.103 1.801 1.00 22.43 239 GLY B CA 1
ATOM 3622 C C . GLY B 2 239 ? 10.860 12.944 2.809 1.00 22.09 239 GLY B C 1
ATOM 3623 O O . GLY B 2 239 ? 10.629 13.837 3.633 1.00 23.59 239 GLY B O 1
ATOM 3624 N N . GLY B 2 240 ? 10.151 11.815 2.757 1.00 21.41 240 GLY B N 1
ATOM 3625 C CA . GLY B 2 240 ? 9.035 11.570 3.654 1.00 21.50 240 GLY B CA 1
ATOM 3626 C C . GLY B 2 240 ? 7.658 11.884 3.105 1.00 20.72 240 GLY B C 1
ATOM 3627 O O . GLY B 2 240 ? 6.678 11.812 3.851 1.00 20.23 240 GLY B O 1
ATOM 3628 N N . PHE B 2 241 ? 7.567 12.209 1.801 1.00 21.02 241 PHE B N 1
ATOM 3629 C CA . PHE B 2 241 ? 6.282 12.607 1.217 1.00 20.07 241 PHE B CA 1
ATOM 3630 C C . PHE B 2 241 ? 5.186 11.537 1.480 1.00 20.21 241 PHE B C 1
ATOM 3631 O O . PHE B 2 241 ? 4.054 11.852 1.796 1.00 20.28 241 PHE B O 1
ATOM 3639 N N . TRP B 2 242 ? 5.539 10.250 1.329 1.00 20.17 242 TRP B N 1
ATOM 3640 C CA . TRP B 2 242 ? 4.530 9.178 1.479 1.00 20.91 242 TRP B CA 1
ATOM 3641 C C . TRP B 2 242 ? 4.016 9.046 2.918 1.00 21.92 242 TRP B C 1
ATOM 3642 O O . TRP B 2 242 ? 2.919 8.521 3.159 1.00 22.04 242 TRP B O 1
ATOM 3653 N N . ALA B 2 243 ? 4.843 9.494 3.859 1.00 22.09 243 ALA B N 1
ATOM 3654 C CA . ALA B 2 243 ? 4.590 9.249 5.271 1.00 22.86 243 ALA B CA 1
ATOM 3655 C C . ALA B 2 243 ? 3.481 10.166 5.796 1.00 23.86 243 ALA B C 1
ATOM 3656 O O . ALA B 2 243 ? 2.894 9.863 6.824 1.00 22.62 243 ALA B O 1
ATOM 3658 N N . CYS B 2 244 ? 3.215 11.300 5.141 1.00 24.26 244 CYS B N 1
ATOM 3659 C CA . CYS B 2 244 ? 2.276 12.241 5.782 1.00 26.51 244 CYS B CA 1
ATOM 3660 C C . CYS B 2 244 ? 1.108 12.763 4.931 1.00 26.72 244 CYS B C 1
ATOM 3661 O O . CYS B 2 244 ? 0.473 13.783 5.316 1.00 27.01 244 CYS B O 1
#

Organism: Homo sapiens (NCBI:txid9606)

Secondary structure (DSSP, 8-state):
-----TT-EEEEESTTSHHHHHHHHHHHHTT-EEEEEES-HHHHHHHHHHSTT-EEEE--TT-HHHHHHHHTT-----EEEE-------B-GGG--HHHHHHHHIIIIIHHHHHHHHHHHHHHHHT--EEEEEE-----S--TTBHHHHHHHHHHHHHHHHHHHHHGGGTEEEEEEEE--BTTTTHHHHS-STTHHHHHHHT-TT-SPBPHHHHHHHHHHHHSGGGTT--S-EEEESTTGGG-/-----TT-EEEEESTTSHHHHHHHHHHHHTT-EEEEEES-HHHHHHHHHHSTT-EEEE--TT-HHHHHHHHTT-----EEEE-------B-GGG--HHHHHHHHIIIIIHHHHHHHHHHHHH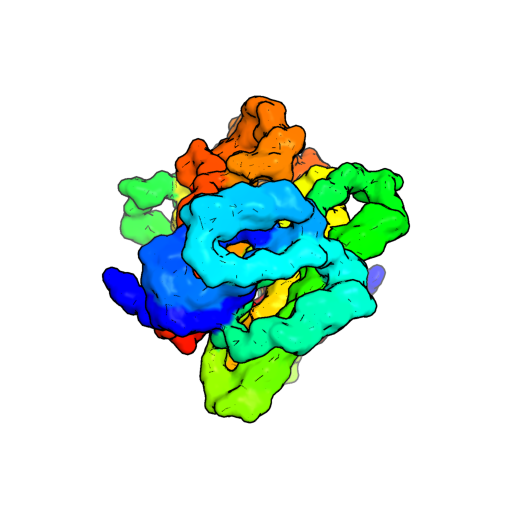HHHT--EEEEEE--GGGTS--TTBHHHHHHHHHHHHHHHHHHHHHGGGTEEEEEEEE--BTTTTHHHHTTSTTHHHHHHHT-TT-SPBPHHHHHHHHHHHHSGGGTT--S-EEEESTTGGG-

Radius of gyration: 27.32 Å; Cα contacts (8 Å, |Δi|>4): 1018; chains: 2; bounding box: 72×50×68 Å

Sequence (487 aa):
MELFLAGRRVLVTGAGKGIGRGTVQALHATGARVVAVSRTQADLDSLVRECPGIEPVCVDLGDWEATERALGSVGPVDLLVNNAAVALLQPFLEVTKEAFDRSFEVNLRAVIQVSQIVARGLIARGVPGAIVNVSSQSQRAVTNHSSVYCSTKGALDMLTKVMALELGPHKIRVNAVVNPTVVMTSMGQATWSDPHKAKTMLNRIPLGKFAEVEHVVNAILFLLSDRSGMTTGSTLPVEEGGFWACMELFLAGRRVLVTGAGKGIGRGTVQALHATGARVVAVSRTQADLDSLVRECPGIEPVCVDLGDWEATERALGSVGPVDLLVNNAAVALLQPFLEVTKEAFDRSFEVNLRAVIQVSQIVARGLIARGVPGAIVNVSSQCSQRAVTNHSSVYCSTKGALDMLTKVMALELGPHKIRVNAVVNPTVVMTSMGQATWSDPHKAKTMLNRIPLGKFAEVEHVVNAILFLLSDRSGMTTGSTLPVEGGFWAC

Solvent-accessible surface area: 22045 Å² total

GO terms:
  GO:0005881 cytoplasmic microtubule (C, IDA)
  GO:0019640 D-glucuronate catabolic process to D-xylulose 5-phosphate (P, IMP)
  GO:0050038 L-xylulose reductase (NADPH) activity (F, IMP)
  GO:0005739 mitochondrion (C, HTP)
  GO:0005886 plasma membrane (C, TAS)
  GO:0050038 L-xylulose reductase (NADPH) activity (F, TAS)
  GO:0042802 identical protein binding (F, IPI)
  GO:0005515 protein binding (F, IPI)
  GO:0016655 oxidoreductase activity, acting on NAD(P)H, quinone or similar compound as acceptor (F, IDA)
  GO:2000379 positive regulation of reactive oxygen species metabolic process (P, IDA)
  GO:0005997 xylulose metabolic process (P, IDA)
  GO:0006006 glucose metabolic process (P, IDA)
  GO:0050038 L-xylulose reductase (NADPH) activity (F, IDA)
  GO:0070062 extracellular exosome (C, HDA)
  GO:0005634 nucleus (C, HDA)

Foldseek 3Di:
DDQPQAAAEEEFAQCLWFLNVVLLLVSLVNHHAYAYEYADPVSVVVSCVVRPRHHYFHDDLLDLVRCCVRCVPVDQHAEYELEWFDQDFAAPVPDDPVVLSSRCSTLPVSCVRVVCSNLVRLLVVLHAFEYEYEAAPLPDDDGRRPRNSVSRVVVLVVQQVCQVVCVVSNYAGEYEHFYQEPICRSCPPCVPPVVVVVLLVLAQVSDGDYSVLRSVVSSCRRGCVCSPDHSYYHYRYNCSVVD/DDQPLAAAEEEFEQCLWFLNVVLLLVSLVRHYAYAYEYADVVSVVVSCVVRPRHHYFHDDQLDLVGCCVRCVPVDAHFEYELEDFDQDFAAPVGDDPVSLSSRCSRLPVSLVRVCCSNLVNLVVVLHAFEYEYEAAPLCVDPDGRRVSNSVSRVVVLVVQQVCQVVCVVSNYAGEYEHFYQEPICRSCPPCVPPVVVVVQLVLAQQSDGDYSVLRSVVSSCRGGCVCSVDHSYYHYNYNCNVVD

Nearest PDB structures (foldseek):
  3uf0-assembly1_A  TM=9.433E-01  e=3.910E-25  Beutenbergia cavernae DSM 12333
  4j2h-assembly1_A  TM=9.249E-01  e=7.294E-25  Sinorhizobium meliloti 1021
  5u9p-assembly1_C  TM=9.419E-01  e=8.299E-24  Burkholderia cenocepacia J2315
  4ibo-assembly1_C  TM=9.320E-01  e=1.001E-23  Agrobacterium fabrum str. C58
  4yqz-assembly1_D  TM=9.124E-01  e=5.411E-22  Thermus thermophilus HB27

InterPro domains:
  IPR002347 Short-chain dehydrogenase/reductase SDR [PF13561] (14-241)
  IPR002347 Short-chain dehydrogenase/reductase SDR [PR00080] (75-86)
  IPR002347 Short-chain dehydrogenase/reductase SDR [PR00080] (129-137)
  IPR002347 Short-chain dehydrogenase/reductase SDR [PR00080] (149-168)
  IPR002347 Short-chain dehydrogenase/reductase SDR [PR00081] (9-26)
  IPR002347 Short-chain dehydrogenase/reductase SDR [PR00081] (75-86)
  IPR002347 Short-chain dehydrogenase/reductase SDR [PR00081] (123-139)
  IPR002347 Short-chain dehydrogenase/reductase SDR [PR00081] (149-168)
  IPR002347 Short-chain dehydrogenase/reductase SDR [PR00081] (170-187)
  IPR002347 Short-chain dehydrogenase/reductase SDR [PR00081] (205-225)
  IPR020904 Short-chain dehydrogenase/reductase, conserved site [PS00061] (136-164)
  IPR036291 NAD(P)-binding domain superfamily [SSF51735] (7-243)
  IPR051737 L-xylulose reductase/Carbonyl reductase [PTHR44252] (1-244)